Protein AF-A0A1B6C0Z9-F1 (afdb_monomer_lite)

Structure (mmCIF, N/CA/C/O backbone):
data_AF-A0A1B6C0Z9-F1
#
_entry.id   AF-A0A1B6C0Z9-F1
#
loop_
_atom_site.group_PDB
_atom_site.id
_atom_site.type_symbol
_atom_site.label_atom_id
_atom_site.label_alt_id
_atom_site.label_comp_id
_atom_site.label_asym_id
_atom_site.label_entity_id
_atom_site.label_seq_id
_atom_site.pdbx_PDB_ins_code
_atom_site.Cartn_x
_atom_site.Cartn_y
_atom_site.Cartn_z
_atom_site.occupancy
_atom_site.B_iso_or_equiv
_atom_site.auth_seq_id
_atom_site.auth_comp_id
_atom_site.auth_asym_id
_atom_site.auth_atom_id
_atom_site.pdbx_PDB_model_num
ATOM 1 N N . PRO A 1 1 ? 31.361 -14.564 -18.510 1.00 48.81 1 PRO A N 1
ATOM 2 C CA . PRO A 1 1 ? 31.100 -13.125 -18.267 1.00 48.81 1 PRO A CA 1
ATOM 3 C C . PRO A 1 1 ? 30.274 -12.515 -19.414 1.00 48.81 1 PRO A C 1
ATOM 5 O O . PRO A 1 1 ? 30.822 -12.107 -20.434 1.00 48.81 1 PRO A O 1
ATOM 8 N N . LYS A 1 2 ? 28.940 -12.529 -19.297 1.00 62.34 2 LYS A N 1
ATOM 9 C CA . LYS A 1 2 ? 28.068 -11.845 -20.261 1.00 62.34 2 LYS A CA 1
ATOM 10 C C . LYS A 1 2 ? 28.003 -10.374 -19.851 1.00 62.34 2 LYS A C 1
ATOM 12 O O . LYS A 1 2 ? 27.199 -10.024 -19.007 1.00 62.34 2 LYS A O 1
ATOM 17 N N . GLN A 1 3 ? 28.898 -9.545 -20.376 1.00 79.31 3 GLN A N 1
ATOM 18 C CA . GLN A 1 3 ? 28.880 -8.106 -20.105 1.00 79.31 3 GLN A CA 1
ATOM 19 C C . GLN A 1 3 ? 27.558 -7.495 -20.588 1.00 79.31 3 GLN A C 1
ATOM 21 O O . GLN A 1 3 ? 27.186 -7.657 -21.754 1.00 79.31 3 GLN A O 1
ATOM 26 N N . ASN A 1 4 ? 26.867 -6.765 -19.715 1.00 86.00 4 ASN A N 1
ATOM 27 C CA . ASN A 1 4 ? 25.684 -5.992 -20.074 1.00 86.00 4 ASN A CA 1
ATOM 28 C C . ASN A 1 4 ? 26.079 -4.676 -20.769 1.00 86.00 4 ASN A C 1
ATOM 30 O O . ASN A 1 4 ? 26.037 -3.597 -20.184 1.00 86.00 4 ASN A O 1
ATOM 34 N N . LYS A 1 5 ? 26.460 -4.768 -22.052 1.00 89.25 5 LYS A N 1
ATOM 35 C CA . LYS A 1 5 ? 26.873 -3.605 -22.865 1.00 89.25 5 LYS A CA 1
ATOM 36 C C . LYS A 1 5 ? 25.804 -2.513 -22.946 1.00 89.25 5 LYS A C 1
ATOM 38 O O . LYS A 1 5 ? 26.125 -1.356 -23.197 1.00 89.25 5 LYS A O 1
ATOM 43 N N . MET A 1 6 ? 24.532 -2.877 -22.790 1.00 88.62 6 MET A N 1
ATOM 44 C CA . MET A 1 6 ? 23.436 -1.918 -22.826 1.00 88.62 6 MET A CA 1
ATOM 45 C C . MET A 1 6 ? 23.397 -1.080 -21.541 1.00 88.62 6 MET A C 1
ATOM 47 O O . MET A 1 6 ? 23.311 0.142 -21.632 1.00 88.62 6 MET A O 1
ATOM 51 N N . ARG A 1 7 ? 23.542 -1.717 -20.369 1.00 91.75 7 ARG A N 1
ATOM 52 C CA . ARG A 1 7 ? 23.641 -1.023 -19.074 1.00 91.75 7 ARG A CA 1
ATOM 53 C C . ARG A 1 7 ? 24.884 -0.143 -19.021 1.00 91.75 7 ARG A C 1
ATOM 55 O O . ARG A 1 7 ? 24.782 1.022 -18.663 1.00 91.75 7 ARG A O 1
ATOM 62 N N . GLU A 1 8 ? 26.022 -0.648 -19.490 1.00 90.81 8 GLU A N 1
ATOM 63 C CA . GLU A 1 8 ? 27.265 0.125 -19.583 1.00 90.81 8 GLU A CA 1
ATOM 64 C C . GLU A 1 8 ? 27.103 1.397 -20.435 1.00 90.81 8 GLU A C 1
ATOM 66 O O . GLU A 1 8 ? 27.493 2.483 -20.008 1.00 90.81 8 GLU A O 1
ATOM 71 N N . ARG A 1 9 ? 26.467 1.297 -21.612 1.00 91.12 9 ARG A N 1
ATOM 72 C CA . ARG A 1 9 ? 26.164 2.467 -22.458 1.00 91.12 9 ARG A CA 1
ATOM 73 C C . ARG A 1 9 ? 25.224 3.454 -21.771 1.00 91.12 9 ARG A C 1
ATOM 75 O O . ARG A 1 9 ? 25.466 4.655 -21.852 1.00 91.12 9 ARG A O 1
ATOM 82 N N . LEU A 1 10 ? 24.177 2.963 -21.107 1.00 91.31 10 LEU A N 1
ATOM 83 C CA . LEU A 1 10 ? 23.242 3.813 -20.370 1.00 91.31 10 LEU A CA 1
ATOM 84 C C . LEU A 1 10 ? 23.972 4.598 -19.274 1.00 91.31 10 LEU A C 1
ATOM 86 O O . LEU A 1 10 ? 23.837 5.816 -19.215 1.00 91.31 10 LEU A O 1
ATOM 90 N N . CYS A 1 11 ? 24.789 3.917 -18.471 1.00 92.06 11 CYS A N 1
ATOM 91 C CA . CYS A 1 11 ? 25.574 4.519 -17.397 1.00 92.06 11 CYS A CA 1
ATOM 92 C C . CYS A 1 11 ? 26.562 5.578 -17.899 1.00 92.06 11 CYS A C 1
ATOM 94 O O . CYS A 1 11 ? 26.690 6.643 -17.299 1.00 92.06 11 CYS A O 1
ATOM 96 N N . ASN A 1 12 ? 27.223 5.330 -19.033 1.00 90.69 12 ASN A N 1
ATOM 97 C CA . ASN A 1 12 ? 28.141 6.307 -19.620 1.00 90.69 12 ASN A CA 1
ATOM 98 C C . ASN A 1 12 ? 27.412 7.565 -20.121 1.00 90.69 12 ASN A C 1
ATOM 100 O O . ASN A 1 12 ? 27.953 8.663 -20.019 1.00 90.69 12 ASN A O 1
ATOM 104 N N . ASN A 1 13 ? 26.185 7.414 -20.625 1.00 90.25 13 ASN A N 1
ATOM 105 C CA . ASN A 1 13 ? 25.424 8.502 -21.245 1.00 90.25 13 ASN A CA 1
ATOM 106 C C . ASN A 1 13 ? 24.470 9.226 -20.282 1.00 90.25 13 ASN A C 1
ATOM 108 O O . ASN A 1 13 ? 23.816 10.185 -20.686 1.00 90.25 13 ASN A O 1
ATOM 112 N N . THR A 1 14 ? 24.373 8.780 -19.027 1.00 90.81 14 THR A N 1
ATOM 113 C CA . THR A 1 14 ? 23.369 9.265 -18.071 1.00 90.81 14 THR A CA 1
ATOM 114 C C . THR A 1 14 ? 24.046 9.753 -16.786 1.00 90.81 14 THR A C 1
ATOM 116 O O . THR A 1 14 ? 24.185 8.980 -15.838 1.00 90.81 14 THR A O 1
ATOM 119 N N . PRO A 1 15 ? 24.467 11.034 -16.727 1.00 89.38 15 PRO A N 1
ATOM 120 C CA . PRO A 1 15 ? 25.237 11.584 -15.606 1.00 89.38 15 PRO A CA 1
ATOM 121 C C . PRO A 1 15 ? 24.571 11.405 -14.238 1.00 89.38 15 PRO A C 1
ATOM 123 O O . PRO A 1 15 ? 25.238 11.093 -13.260 1.00 89.38 15 PRO A O 1
ATOM 126 N N . GLU A 1 16 ? 23.244 11.534 -14.179 1.00 90.00 16 GLU A N 1
ATOM 127 C CA . GLU A 1 16 ? 22.448 11.370 -12.952 1.00 90.00 16 GLU A CA 1
ATOM 128 C C . GLU A 1 16 ? 22.483 9.954 -12.357 1.00 90.00 16 GLU A C 1
ATOM 130 O O . GLU A 1 16 ? 22.113 9.796 -11.202 1.00 90.00 16 GLU A O 1
ATOM 135 N N . LEU A 1 17 ? 22.929 8.940 -13.111 1.00 89.56 17 LEU A N 1
ATOM 136 C CA . LEU A 1 17 ? 23.088 7.568 -12.618 1.00 89.56 17 LEU A CA 1
ATOM 137 C C . LEU A 1 17 ? 24.538 7.207 -12.281 1.00 89.56 17 LEU A C 1
ATOM 139 O O . LEU A 1 17 ? 24.766 6.149 -11.711 1.00 89.56 17 LEU A O 1
ATOM 143 N N . GLN A 1 18 ? 25.528 8.037 -12.627 1.00 81.88 18 GLN A N 1
ATOM 144 C CA . GLN A 1 18 ? 26.946 7.657 -12.526 1.00 81.88 18 GLN A CA 1
ATOM 145 C C . GLN A 1 18 ? 27.407 7.346 -11.096 1.00 81.88 18 GLN A C 1
ATOM 147 O O . GLN A 1 18 ? 28.288 6.509 -10.921 1.00 81.88 18 GLN A O 1
ATOM 152 N N . CYS A 1 19 ? 26.812 8.003 -10.100 1.00 76.62 19 CYS A N 1
ATOM 153 C CA . CYS A 1 19 ? 27.125 7.816 -8.681 1.00 76.62 19 CYS A CA 1
ATOM 154 C C . CYS A 1 19 ? 26.171 6.844 -7.971 1.00 76.62 19 CYS A C 1
ATOM 156 O O . CYS A 1 19 ? 26.237 6.711 -6.753 1.00 76.62 19 CYS A O 1
ATOM 158 N N . GLU A 1 20 ? 25.262 6.209 -8.706 1.00 87.69 20 GLU A N 1
ATOM 159 C CA . GLU A 1 20 ? 24.363 5.205 -8.151 1.00 87.69 20 GLU A CA 1
ATOM 160 C C . GLU A 1 20 ? 25.033 3.830 -8.222 1.00 87.69 20 GLU A C 1
ATOM 162 O O . GLU A 1 20 ? 25.702 3.514 -9.212 1.00 87.69 20 GLU A O 1
ATOM 167 N N . GLU A 1 21 ? 24.781 2.972 -7.227 1.00 87.50 21 GLU A N 1
ATOM 168 C CA . GLU A 1 21 ? 25.261 1.576 -7.196 1.00 87.50 21 GLU A CA 1
ATOM 169 C C . GLU A 1 21 ? 24.949 0.849 -8.516 1.00 87.50 21 GLU A C 1
ATOM 171 O O . GLU A 1 21 ? 25.740 0.056 -9.022 1.00 87.50 21 GLU A O 1
ATOM 176 N N . PHE A 1 22 ? 23.838 1.224 -9.158 1.00 91.56 22 PHE A N 1
ATOM 177 C CA . PHE A 1 22 ? 23.429 0.727 -10.462 1.00 91.56 22 PHE A CA 1
ATOM 178 C C . PHE A 1 22 ? 24.484 0.885 -11.577 1.00 91.56 22 PHE A C 1
ATOM 180 O O . PHE A 1 22 ? 24.508 0.078 -12.511 1.00 91.56 22 PHE A O 1
ATOM 187 N N . CYS A 1 23 ? 25.336 1.904 -11.516 1.00 91.88 23 CYS A N 1
ATOM 188 C CA . CYS A 1 23 ? 26.369 2.181 -12.513 1.00 91.88 23 CYS A CA 1
ATOM 189 C C . CYS A 1 23 ? 27.796 2.086 -11.964 1.00 91.88 23 CYS A C 1
ATOM 191 O O . CYS A 1 23 ? 28.752 2.240 -12.733 1.00 91.88 23 CYS A O 1
ATOM 193 N N . GLU A 1 24 ? 27.959 1.802 -10.673 1.00 88.75 24 GLU A N 1
ATOM 194 C CA . GLU A 1 24 ? 29.259 1.777 -10.019 1.00 88.75 24 GLU A CA 1
ATOM 195 C C . GLU A 1 24 ? 30.038 0.481 -10.314 1.00 88.75 24 GLU A C 1
ATOM 197 O O . GLU A 1 24 ? 29.487 -0.615 -10.447 1.00 88.75 24 GLU A O 1
ATOM 202 N N . GLY A 1 25 ? 31.364 0.602 -10.436 1.00 86.44 25 GLY A N 1
ATOM 203 C CA . GLY A 1 25 ? 32.283 -0.537 -10.468 1.00 86.44 25 GLY A CA 1
ATOM 204 C C . GLY A 1 25 ? 31.939 -1.602 -11.517 1.00 86.44 25 GLY A C 1
ATOM 205 O O . GLY A 1 25 ? 31.961 -1.345 -12.728 1.00 86.44 25 GLY A O 1
ATOM 206 N N . THR A 1 26 ? 31.687 -2.827 -11.048 1.00 85.69 26 THR A N 1
ATOM 207 C CA . THR A 1 26 ? 31.306 -3.981 -11.878 1.00 85.69 26 THR A CA 1
ATOM 208 C C . THR A 1 26 ? 29.799 -4.089 -12.110 1.00 85.69 26 THR A C 1
ATOM 210 O O . THR A 1 26 ? 29.405 -4.751 -13.072 1.00 85.69 26 THR A O 1
ATOM 213 N N . ALA A 1 27 ? 28.963 -3.409 -11.314 1.00 86.50 27 ALA A N 1
ATOM 214 C CA . ALA A 1 27 ? 27.502 -3.489 -11.396 1.00 86.50 27 ALA A CA 1
ATOM 215 C C . ALA A 1 27 ? 26.983 -3.069 -12.779 1.00 86.50 27 ALA A C 1
ATOM 217 O O . ALA A 1 27 ? 26.111 -3.721 -13.354 1.00 86.50 27 ALA A O 1
ATOM 218 N N . ARG A 1 28 ? 27.614 -2.068 -13.409 1.00 87.25 28 ARG A N 1
ATOM 219 C CA . ARG A 1 28 ? 27.305 -1.628 -14.787 1.00 87.25 28 ARG A CA 1
ATOM 220 C C . ARG A 1 28 ? 27.413 -2.724 -15.858 1.00 87.25 28 ARG A C 1
ATOM 222 O O . ARG A 1 28 ? 26.892 -2.548 -16.956 1.00 87.25 28 ARG A O 1
ATOM 229 N N . GLN A 1 29 ? 28.086 -3.839 -15.567 1.00 86.62 29 GLN A N 1
ATOM 230 C CA . GLN A 1 29 ? 28.233 -4.979 -16.477 1.00 86.62 29 GLN A CA 1
ATOM 231 C C . GLN A 1 29 ? 27.360 -6.180 -16.087 1.00 86.62 29 GLN A C 1
ATOM 233 O O . GLN A 1 29 ? 27.319 -7.155 -16.843 1.00 86.62 29 GLN A O 1
ATOM 238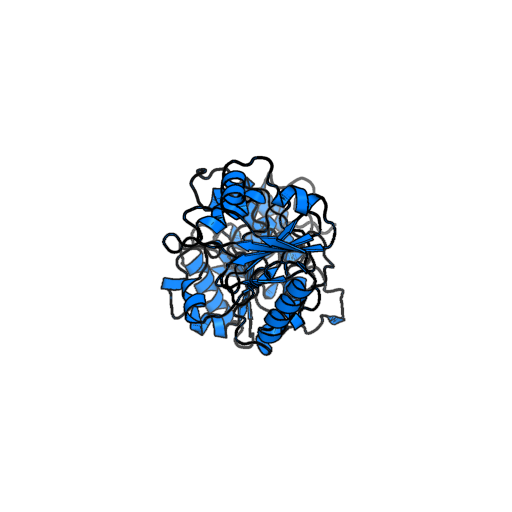 N N . GLU A 1 30 ? 26.650 -6.122 -14.959 1.00 88.06 30 GLU A N 1
ATOM 239 C CA . GLU A 1 30 ? 25.800 -7.210 -14.485 1.00 88.06 30 GLU A CA 1
ATOM 240 C C . GLU A 1 30 ? 24.532 -7.355 -15.327 1.00 88.06 30 GLU A C 1
ATOM 242 O O . GLU A 1 30 ? 23.893 -6.380 -15.747 1.00 88.06 30 GLU A O 1
ATOM 247 N N . VAL A 1 31 ? 24.172 -8.611 -15.592 1.00 88.00 31 VAL A N 1
ATOM 248 C CA . VAL A 1 31 ? 22.963 -8.957 -16.337 1.00 88.00 31 VAL A CA 1
ATOM 249 C C . VAL A 1 31 ? 21.794 -9.064 -15.375 1.00 88.00 31 VAL A C 1
ATOM 251 O O . VAL A 1 31 ? 21.896 -9.710 -14.336 1.00 88.00 31 VAL A O 1
ATOM 254 N N . ILE A 1 32 ? 20.673 -8.475 -15.770 1.00 91.44 32 ILE A N 1
ATOM 255 C CA . ILE A 1 32 ? 19.432 -8.483 -15.009 1.00 91.44 32 ILE A CA 1
ATOM 256 C C . ILE A 1 32 ? 18.580 -9.658 -15.495 1.00 91.44 32 ILE A C 1
ATOM 258 O O . ILE A 1 32 ? 18.331 -9.793 -16.695 1.00 91.44 32 ILE A O 1
ATOM 262 N N . TYR A 1 33 ? 18.130 -10.503 -14.568 1.00 91.06 33 TYR A N 1
ATOM 263 C CA . TYR A 1 33 ? 17.232 -11.620 -14.859 1.00 91.06 33 TYR A CA 1
ATOM 264 C C . TYR A 1 33 ? 16.006 -11.569 -13.941 1.00 91.06 33 TYR A C 1
ATOM 266 O O . TYR A 1 33 ? 16.162 -11.290 -12.751 1.00 91.06 33 TYR A O 1
ATOM 274 N N . PRO A 1 34 ? 14.800 -11.866 -14.461 1.00 95.31 34 PRO A N 1
ATOM 275 C CA . PRO A 1 34 ? 13.601 -11.941 -13.638 1.00 95.31 34 PRO A CA 1
ATOM 276 C C . PRO A 1 34 ? 13.704 -13.073 -12.614 1.00 95.31 34 PRO A C 1
ATOM 278 O O . PRO A 1 34 ? 14.153 -14.178 -12.936 1.00 95.31 34 PRO A O 1
ATOM 281 N N . ALA A 1 35 ? 13.239 -12.820 -11.392 1.00 93.00 35 ALA A N 1
ATOM 282 C CA . ALA A 1 35 ? 13.186 -13.848 -10.361 1.00 93.00 35 ALA A CA 1
ATOM 283 C C . ALA A 1 35 ? 12.140 -14.928 -10.691 1.00 93.00 35 ALA A C 1
ATOM 285 O O . ALA A 1 35 ? 10.971 -14.649 -10.973 1.00 93.00 35 ALA A O 1
ATOM 286 N N . LEU A 1 36 ? 12.555 -16.195 -10.621 1.00 93.31 36 LEU A N 1
ATOM 287 C CA . LEU A 1 36 ? 11.687 -17.337 -10.905 1.00 93.31 36 LEU A CA 1
ATOM 288 C C . LEU A 1 36 ? 10.721 -17.610 -9.747 1.00 93.31 36 LEU A C 1
ATOM 290 O O . LEU A 1 36 ? 11.095 -17.546 -8.576 1.00 93.31 36 LEU A O 1
ATOM 294 N N . LEU A 1 37 ? 9.486 -18.000 -10.076 1.00 93.81 37 LEU A N 1
ATOM 295 C CA . LEU A 1 37 ? 8.540 -18.502 -9.082 1.00 93.81 37 LEU A CA 1
ATOM 296 C C . LEU A 1 37 ? 8.945 -19.918 -8.655 1.00 93.81 37 LEU A C 1
ATOM 298 O O . LEU A 1 37 ? 8.695 -20.892 -9.364 1.00 93.81 37 LEU A O 1
ATOM 302 N N . THR A 1 38 ? 9.571 -20.041 -7.490 1.00 89.56 38 THR A N 1
ATOM 303 C CA . THR A 1 38 ? 10.025 -21.337 -6.959 1.00 89.56 38 THR A CA 1
ATOM 304 C C . THR A 1 38 ? 8.905 -22.114 -6.264 1.00 89.56 38 THR A C 1
ATOM 306 O O . THR A 1 38 ? 8.896 -23.347 -6.282 1.00 89.56 38 THR A O 1
ATOM 309 N N . ASN A 1 39 ? 7.919 -21.418 -5.689 1.00 90.81 39 ASN A N 1
ATOM 310 C CA . ASN A 1 39 ? 6.787 -22.047 -5.018 1.00 90.81 39 ASN A CA 1
ATOM 311 C C . ASN A 1 39 ? 5.728 -22.523 -6.029 1.00 90.81 39 ASN A C 1
ATOM 313 O O . ASN A 1 39 ? 4.903 -21.748 -6.514 1.00 90.81 39 ASN A O 1
ATOM 317 N N . ARG A 1 40 ? 5.710 -23.834 -6.291 1.00 90.62 40 ARG A N 1
ATOM 318 C CA . ARG A 1 40 ? 4.795 -24.465 -7.257 1.00 90.62 40 ARG A CA 1
ATOM 319 C C . ARG A 1 40 ? 3.312 -24.361 -6.888 1.00 90.62 40 ARG A C 1
ATOM 321 O O . ARG A 1 40 ? 2.481 -24.402 -7.786 1.00 90.62 40 ARG A O 1
ATOM 328 N N . SER A 1 41 ? 2.970 -24.197 -5.606 1.00 91.50 41 SER A N 1
ATOM 329 C CA . SER A 1 41 ? 1.567 -24.053 -5.173 1.00 91.50 41 SER A CA 1
ATOM 330 C C . SER A 1 41 ? 0.916 -22.750 -5.651 1.00 91.50 41 SER A C 1
ATOM 332 O O . SER A 1 41 ? -0.305 -22.633 -5.661 1.00 91.50 41 SER A O 1
ATOM 334 N N . LEU A 1 42 ? 1.734 -21.779 -6.063 1.00 92.38 42 LEU A N 1
ATOM 335 C CA . LEU A 1 42 ? 1.299 -20.471 -6.541 1.00 92.38 42 LEU A CA 1
ATOM 336 C C . LEU A 1 42 ? 1.164 -20.408 -8.069 1.00 92.38 42 LEU A C 1
ATOM 338 O O . LEU A 1 42 ? 0.727 -19.390 -8.609 1.00 92.38 42 LEU A O 1
ATOM 342 N N . ILE A 1 43 ? 1.517 -21.488 -8.775 1.00 92.06 43 ILE A N 1
ATOM 343 C CA . ILE A 1 43 ? 1.338 -21.589 -10.225 1.00 92.06 43 ILE A CA 1
ATOM 344 C C . ILE A 1 43 ? -0.155 -21.478 -10.549 1.00 92.06 43 ILE A C 1
ATOM 346 O O . ILE A 1 43 ? -0.992 -22.140 -9.943 1.00 92.06 43 ILE A O 1
ATOM 350 N N . GLY A 1 44 ? -0.484 -20.621 -11.515 1.00 92.44 44 GLY A N 1
ATOM 351 C CA . GLY A 1 44 ? -1.866 -20.345 -11.912 1.00 92.44 44 GLY A CA 1
ATOM 352 C C . GLY A 1 44 ? -2.572 -19.286 -11.061 1.00 92.44 44 GLY A C 1
ATOM 353 O O . GLY A 1 44 ? -3.683 -18.890 -11.409 1.00 92.44 44 GLY A O 1
ATOM 354 N N . ASN A 1 45 ? -1.945 -18.771 -9.994 1.00 95.88 45 ASN A N 1
ATOM 355 C CA . ASN A 1 45 ? -2.491 -17.621 -9.278 1.00 95.88 45 ASN A CA 1
ATOM 356 C C . ASN A 1 45 ? -2.566 -16.404 -10.228 1.00 95.88 45 ASN A C 1
ATOM 358 O O . ASN A 1 45 ? -1.573 -16.095 -10.898 1.00 95.88 45 ASN A O 1
ATOM 362 N N . PRO A 1 46 ? -3.715 -15.701 -10.300 1.00 94.94 46 PRO A N 1
ATOM 363 C CA . PRO A 1 46 ? -3.932 -14.643 -11.284 1.00 94.94 46 PRO A CA 1
ATOM 364 C C . PRO A 1 46 ? -2.915 -13.503 -11.186 1.00 94.94 46 PRO A C 1
ATOM 366 O O . PRO A 1 46 ? -2.582 -12.933 -12.225 1.00 94.94 46 PRO A O 1
ATOM 369 N N . VAL A 1 47 ? -2.383 -13.223 -9.987 1.00 97.12 47 VAL A N 1
ATOM 370 C CA . VAL A 1 47 ? -1.435 -12.125 -9.725 1.00 97.12 47 VAL A CA 1
ATOM 371 C C . VAL A 1 47 ? -0.193 -12.194 -10.608 1.00 97.12 47 VAL A C 1
ATOM 373 O O . VAL A 1 47 ? 0.200 -11.175 -11.165 1.00 97.12 47 VAL A O 1
ATOM 376 N N . TYR A 1 48 ? 0.371 -13.381 -10.837 1.00 96.31 48 TYR A N 1
ATOM 377 C CA . TYR A 1 48 ? 1.577 -13.541 -11.667 1.00 96.31 48 TYR A CA 1
ATOM 378 C C . TYR A 1 48 ? 1.325 -13.369 -13.169 1.00 96.31 48 TYR A C 1
ATOM 380 O O . TYR A 1 48 ? 2.247 -13.398 -13.978 1.00 96.31 48 TYR A O 1
ATOM 388 N N . SER A 1 49 ? 0.066 -13.186 -13.558 1.00 95.00 49 SER A N 1
ATOM 389 C CA . SER A 1 49 ? -0.337 -12.890 -14.930 1.00 95.00 49 SER A CA 1
ATOM 390 C C . SER A 1 49 ? -1.044 -11.534 -15.058 1.00 95.00 49 SER A C 1
ATOM 392 O O . SER A 1 49 ? -1.518 -11.194 -16.146 1.00 95.00 49 SER A O 1
ATOM 394 N N . THR A 1 50 ? -1.171 -10.801 -13.949 1.00 97.69 50 THR A N 1
ATOM 395 C CA . THR A 1 50 ? -1.801 -9.484 -13.872 1.00 97.69 50 THR A CA 1
ATOM 396 C C . THR A 1 50 ? -0.851 -8.439 -14.458 1.00 97.69 50 THR A C 1
ATOM 398 O O . THR A 1 50 ? 0.327 -8.434 -14.100 1.00 97.69 50 THR A O 1
ATOM 401 N N . PRO A 1 51 ? -1.318 -7.554 -15.356 1.00 98.50 51 PRO A N 1
ATOM 402 C CA . PRO A 1 51 ? -0.488 -6.469 -15.851 1.00 98.50 51 PRO A CA 1
ATOM 403 C C . PRO A 1 51 ? -0.134 -5.489 -14.728 1.00 98.50 51 PRO A C 1
ATOM 405 O O . PRO A 1 51 ? -0.941 -5.225 -13.832 1.00 98.50 51 PRO A O 1
ATOM 408 N N . ILE A 1 52 ? 1.076 -4.943 -14.802 1.00 98.81 52 ILE A N 1
ATOM 409 C CA . ILE A 1 52 ? 1.629 -4.012 -13.819 1.00 98.81 52 ILE A CA 1
ATOM 410 C C . ILE A 1 52 ? 1.940 -2.701 -14.532 1.00 98.81 52 ILE A C 1
ATOM 412 O O . ILE A 1 52 ? 2.601 -2.719 -15.567 1.00 98.81 52 ILE A O 1
ATOM 416 N N . ILE A 1 53 ? 1.496 -1.576 -13.979 1.00 98.56 53 ILE A N 1
ATOM 417 C CA . ILE A 1 53 ? 1.947 -0.244 -14.387 1.00 98.56 53 ILE A CA 1
ATOM 418 C C . ILE A 1 53 ? 2.815 0.373 -13.292 1.00 98.56 53 ILE A C 1
ATOM 420 O O . ILE A 1 53 ? 2.531 0.224 -12.104 1.00 98.56 53 ILE A O 1
ATOM 424 N N . VAL A 1 54 ? 3.864 1.077 -13.703 1.00 98.25 54 VAL A N 1
ATOM 425 C CA . VAL A 1 54 ? 4.786 1.807 -12.828 1.00 98.25 54 VAL A CA 1
ATOM 426 C C . VAL A 1 54 ? 4.877 3.239 -13.328 1.00 98.25 54 VAL A C 1
ATOM 428 O O . VAL A 1 54 ? 5.120 3.452 -14.515 1.00 98.25 54 VAL A O 1
ATOM 431 N N . VAL A 1 55 ? 4.707 4.231 -12.458 1.00 96.44 55 VAL A N 1
ATOM 432 C CA . VAL A 1 55 ? 4.935 5.630 -12.843 1.00 96.44 55 VAL A CA 1
ATOM 433 C C . VAL A 1 55 ? 6.428 5.943 -12.769 1.00 96.44 55 VAL A C 1
ATOM 435 O O . VAL A 1 55 ? 7.053 5.735 -11.735 1.00 96.44 55 VAL A O 1
ATOM 438 N N . ALA A 1 56 ? 7.014 6.449 -13.857 1.00 94.81 56 ALA A N 1
ATOM 439 C CA . ALA A 1 56 ? 8.445 6.756 -13.907 1.00 94.81 56 ALA A CA 1
ATOM 440 C C . ALA A 1 56 ? 8.870 7.824 -12.880 1.00 94.81 56 ALA A C 1
ATOM 442 O O . ALA A 1 56 ? 9.952 7.742 -12.299 1.00 94.81 56 ALA A O 1
ATOM 443 N N . GLY A 1 57 ? 8.014 8.824 -12.662 1.00 90.50 57 GLY A N 1
ATOM 444 C CA . GLY A 1 57 ? 8.331 9.997 -11.854 1.00 90.50 57 GLY A CA 1
ATOM 445 C C . GLY A 1 57 ? 9.445 10.857 -12.441 1.00 90.50 57 GLY A C 1
ATOM 446 O O . GLY A 1 57 ? 9.853 10.664 -13.581 1.00 90.50 57 GLY A O 1
ATOM 447 N N . LYS A 1 58 ? 9.944 11.836 -11.678 1.00 89.25 58 LYS A N 1
ATOM 448 C CA . LYS A 1 58 ? 10.987 12.773 -12.160 1.00 89.25 58 LYS A CA 1
ATOM 449 C C . LYS A 1 58 ? 12.425 12.314 -11.902 1.00 89.25 58 LYS A C 1
ATOM 451 O O . LYS A 1 58 ? 13.340 12.790 -12.564 1.00 89.25 58 LYS A O 1
ATOM 456 N N . SER A 1 59 ? 12.633 11.439 -10.920 1.00 92.00 59 SER A N 1
ATOM 457 C CA . SER A 1 59 ? 13.961 11.001 -10.481 1.00 92.00 59 SER A CA 1
ATOM 458 C C . SER A 1 59 ? 14.314 9.659 -11.114 1.00 92.00 59 SER A C 1
ATOM 460 O O . SER A 1 59 ? 13.774 8.625 -10.719 1.00 92.00 59 SER A O 1
ATOM 462 N N . LEU A 1 60 ? 15.250 9.667 -12.065 1.00 93.44 60 LEU A N 1
ATOM 463 C CA . LEU A 1 60 ? 15.737 8.437 -12.687 1.00 93.44 60 LEU A CA 1
ATOM 464 C C . LEU A 1 60 ? 16.423 7.486 -11.686 1.00 93.44 60 LEU A C 1
ATOM 466 O O . LEU A 1 60 ? 16.112 6.298 -11.744 1.00 93.44 60 LEU A O 1
ATOM 470 N N . PRO A 1 61 ? 17.250 7.951 -10.721 1.00 94.12 61 PRO A N 1
ATOM 471 C CA . PRO A 1 61 ? 17.764 7.084 -9.656 1.00 94.12 61 PRO A CA 1
ATOM 472 C C . PRO A 1 61 ? 16.663 6.369 -8.862 1.00 94.12 61 PRO A C 1
ATOM 474 O O . PRO A 1 61 ? 16.741 5.171 -8.602 1.00 94.12 61 PRO A O 1
ATOM 477 N N . SER A 1 62 ? 15.582 7.079 -8.525 1.00 94.19 62 SER A N 1
ATOM 478 C CA . SER A 1 62 ? 14.454 6.479 -7.797 1.00 94.19 62 SER A CA 1
ATOM 479 C C . SER A 1 62 ? 13.714 5.441 -8.646 1.00 94.19 62 SER A C 1
ATOM 481 O O . SER A 1 62 ? 13.282 4.405 -8.134 1.00 94.19 62 SER A O 1
ATOM 483 N N . LEU A 1 63 ? 13.581 5.700 -9.953 1.00 96.19 63 LEU A N 1
ATOM 484 C CA . LEU A 1 63 ? 13.008 4.742 -10.893 1.00 96.19 63 LEU A CA 1
ATOM 485 C C . LEU A 1 63 ? 13.870 3.483 -10.992 1.00 96.19 63 LEU A C 1
ATOM 487 O O . LEU A 1 63 ? 13.323 2.389 -10.925 1.00 96.19 63 LEU A O 1
ATOM 491 N N . VAL A 1 64 ? 15.195 3.614 -11.091 1.00 96.12 64 VAL A N 1
ATOM 492 C CA . VAL A 1 64 ? 16.120 2.470 -11.124 1.00 96.12 64 VAL A CA 1
ATOM 493 C C . VAL A 1 64 ? 15.875 1.528 -9.944 1.00 96.12 64 VAL A C 1
ATOM 495 O O . VAL A 1 64 ? 15.619 0.348 -10.164 1.00 96.12 64 VAL A O 1
ATOM 498 N N . LEU A 1 65 ? 15.820 2.053 -8.718 1.00 96.06 65 LEU A N 1
ATOM 499 C CA . LEU A 1 65 ? 15.563 1.242 -7.519 1.00 96.06 65 LEU A CA 1
ATOM 500 C C . LEU A 1 65 ? 14.178 0.579 -7.531 1.00 96.06 65 LEU A C 1
ATOM 502 O O . LEU A 1 65 ? 14.003 -0.549 -7.057 1.00 96.06 65 LEU A O 1
ATOM 506 N N . THR A 1 66 ? 13.186 1.262 -8.103 1.00 98.00 66 THR A N 1
ATOM 507 C CA . THR A 1 66 ? 11.844 0.699 -8.305 1.00 98.00 66 THR A CA 1
ATOM 508 C C . THR A 1 66 ? 11.904 -0.491 -9.266 1.00 98.00 66 THR A C 1
ATOM 510 O O . THR A 1 66 ? 11.353 -1.551 -8.978 1.00 98.00 66 THR A O 1
ATOM 513 N N . LEU A 1 67 ? 12.609 -0.357 -10.394 1.00 98.06 67 LEU A N 1
ATOM 514 C CA . LEU A 1 67 ? 12.723 -1.418 -11.398 1.00 98.06 67 LEU A CA 1
ATOM 515 C C . LEU A 1 67 ? 13.569 -2.599 -10.908 1.00 98.06 67 LEU A C 1
ATOM 517 O O . LEU A 1 67 ? 13.197 -3.744 -11.164 1.00 98.06 67 LEU A O 1
ATOM 521 N N . GLU A 1 68 ? 14.649 -2.343 -10.165 1.00 97.06 68 GLU A N 1
ATOM 522 C CA . GLU A 1 68 ? 15.471 -3.385 -9.540 1.00 97.06 68 GLU A CA 1
ATOM 523 C C . GLU A 1 68 ? 14.675 -4.179 -8.501 1.00 97.06 68 GLU A C 1
ATOM 525 O O . GLU A 1 68 ? 14.616 -5.405 -8.568 1.00 97.06 68 GLU A O 1
ATOM 530 N N . SER A 1 69 ? 13.970 -3.510 -7.588 1.00 98.00 69 SER A N 1
ATOM 531 C CA . SER A 1 69 ? 13.131 -4.220 -6.611 1.00 98.00 69 SER A CA 1
ATOM 532 C C . SER A 1 69 ? 11.931 -4.943 -7.247 1.00 98.00 69 SER A C 1
ATOM 534 O O . SER A 1 69 ? 11.458 -5.943 -6.699 1.00 98.00 69 SER A O 1
ATOM 536 N N . LEU A 1 70 ? 11.462 -4.501 -8.423 1.00 98.38 70 L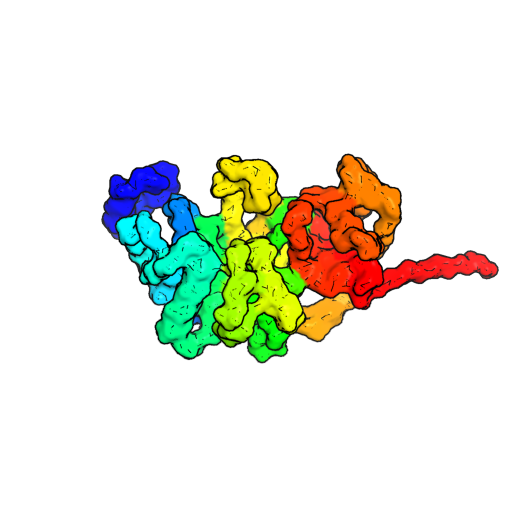EU A N 1
ATOM 537 C CA . LEU A 1 70 ? 10.365 -5.134 -9.162 1.00 98.38 70 LEU A CA 1
ATOM 538 C C . LEU A 1 70 ? 10.800 -6.369 -9.966 1.00 98.38 70 LEU A C 1
ATOM 540 O O . LEU A 1 70 ? 10.102 -7.383 -9.948 1.00 98.38 70 LEU A O 1
ATOM 544 N N . ILE A 1 71 ? 11.932 -6.321 -10.675 1.00 97.75 71 ILE A N 1
ATOM 545 C CA . ILE A 1 71 ? 12.397 -7.458 -11.493 1.00 97.75 71 ILE A CA 1
ATOM 546 C C . ILE A 1 71 ? 12.779 -8.671 -10.635 1.00 97.75 71 ILE A C 1
ATOM 548 O O . ILE A 1 71 ? 12.703 -9.814 -11.091 1.00 97.75 71 ILE A O 1
ATOM 552 N N . TYR A 1 72 ? 13.129 -8.437 -9.370 1.00 96.44 72 TYR A N 1
ATOM 553 C CA . TYR A 1 72 ? 13.429 -9.495 -8.412 1.00 96.44 72 TYR A CA 1
ATOM 554 C C . TYR A 1 72 ? 12.204 -10.038 -7.667 1.00 96.44 72 TYR A C 1
ATOM 556 O O . TYR A 1 72 ? 12.355 -10.921 -6.824 1.00 96.44 72 TYR A O 1
ATOM 564 N N . GLN A 1 73 ? 10.987 -9.596 -8.002 1.00 97.62 73 GLN A N 1
ATOM 565 C CA . GLN A 1 73 ? 9.769 -10.206 -7.469 1.00 97.62 73 GLN A CA 1
ATOM 566 C C . GLN A 1 73 ? 9.592 -11.628 -8.030 1.00 97.62 73 GLN A C 1
ATOM 568 O O . GLN A 1 73 ? 9.478 -11.787 -9.250 1.00 97.62 73 GLN A O 1
ATOM 573 N N . PRO A 1 74 ? 9.531 -12.682 -7.191 1.00 96.31 74 PRO A N 1
ATOM 574 C CA . PRO A 1 74 ? 9.386 -14.051 -7.678 1.00 96.31 74 PRO A CA 1
ATOM 575 C C . PRO A 1 74 ? 8.124 -14.228 -8.523 1.00 96.31 74 PRO A C 1
ATOM 577 O O . PRO A 1 74 ? 7.021 -13.941 -8.064 1.00 96.31 74 PRO A O 1
ATOM 580 N N . GLY A 1 75 ? 8.276 -14.730 -9.749 1.00 95.19 75 GLY A N 1
ATOM 581 C CA . GLY A 1 75 ? 7.158 -14.934 -10.674 1.00 95.19 75 GLY A CA 1
ATOM 582 C C . GLY A 1 75 ? 6.746 -13.696 -11.466 1.00 95.19 75 GLY A C 1
ATOM 583 O O . GLY A 1 75 ? 5.692 -13.720 -12.102 1.00 95.19 75 GLY A O 1
ATOM 584 N N . ILE A 1 76 ? 7.554 -12.631 -11.450 1.00 97.31 76 ILE A N 1
ATOM 585 C CA . ILE A 1 76 ? 7.358 -11.482 -12.332 1.00 97.31 76 ILE A CA 1
ATOM 586 C C . ILE A 1 76 ? 7.338 -11.927 -13.803 1.00 97.31 76 ILE A C 1
ATOM 588 O O . ILE A 1 76 ? 8.127 -12.770 -14.234 1.00 97.31 76 ILE A O 1
ATOM 592 N N . HIS A 1 77 ? 6.446 -11.328 -14.591 1.00 95.88 77 HIS A N 1
ATOM 593 C CA . HIS A 1 77 ? 6.388 -11.513 -16.038 1.00 95.88 77 HIS A CA 1
ATOM 594 C C . HIS A 1 77 ? 6.753 -10.190 -16.732 1.00 95.88 77 HIS A C 1
ATOM 596 O O . HIS A 1 77 ? 5.871 -9.348 -16.923 1.00 95.88 77 HIS A O 1
ATOM 602 N N . PRO A 1 78 ? 8.032 -9.975 -17.110 1.00 97.12 78 PRO A N 1
ATOM 603 C CA . PRO A 1 78 ? 8.507 -8.684 -17.613 1.00 97.12 78 PRO A CA 1
ATOM 604 C C . PRO A 1 78 ? 7.701 -8.085 -18.781 1.00 97.12 78 PRO A C 1
ATOM 606 O O . PRO A 1 78 ? 7.385 -6.896 -18.721 1.00 97.12 78 PRO A O 1
ATOM 609 N N . PRO A 1 79 ? 7.241 -8.863 -19.785 1.00 96.06 79 PRO A N 1
ATOM 610 C CA . PRO A 1 79 ? 6.426 -8.316 -20.877 1.00 96.06 79 PRO A CA 1
ATOM 611 C C . PRO A 1 79 ? 5.057 -7.750 -20.450 1.00 96.06 79 PRO A C 1
ATOM 613 O O . PRO A 1 79 ? 4.406 -7.065 -21.239 1.00 96.06 79 PRO A O 1
ATOM 616 N N . SER A 1 80 ? 4.601 -8.047 -19.228 1.00 96.50 80 SER A N 1
ATOM 617 C CA . SER A 1 80 ? 3.363 -7.519 -18.636 1.00 96.50 80 SER A CA 1
ATOM 618 C C . SER A 1 80 ? 3.583 -6.294 -17.740 1.00 96.50 80 SER A C 1
ATOM 620 O O . SER A 1 80 ? 2.622 -5.828 -17.128 1.00 96.50 80 SER A O 1
ATOM 622 N N . VAL A 1 81 ? 4.811 -5.777 -17.652 1.00 98.56 81 VAL A N 1
ATOM 623 C CA . VAL A 1 81 ? 5.159 -4.598 -16.849 1.00 98.56 81 VAL A CA 1
ATOM 624 C C . VAL A 1 81 ? 5.323 -3.387 -17.763 1.00 98.56 81 VAL A C 1
ATOM 626 O O . VAL A 1 81 ? 6.100 -3.429 -18.714 1.00 98.56 81 VAL A O 1
ATOM 629 N N . PHE A 1 82 ? 4.604 -2.307 -17.464 1.00 98.62 82 PHE A N 1
ATOM 630 C CA . PHE A 1 82 ? 4.541 -1.084 -18.259 1.00 98.62 82 PHE A CA 1
ATOM 631 C C . PHE A 1 82 ? 5.005 0.114 -17.439 1.00 98.62 82 PHE A C 1
ATOM 633 O O . PHE A 1 82 ? 4.409 0.443 -16.418 1.00 98.62 82 PHE A O 1
ATOM 640 N N . ILE A 1 83 ? 6.048 0.794 -17.896 1.00 98.38 83 ILE A N 1
ATOM 641 C CA . ILE A 1 83 ? 6.550 2.009 -17.267 1.00 98.38 83 ILE A CA 1
ATOM 642 C C . ILE A 1 83 ? 5.929 3.188 -17.998 1.00 98.38 83 ILE A C 1
ATOM 644 O O . ILE A 1 83 ? 6.185 3.406 -19.185 1.00 98.38 83 ILE A O 1
ATOM 648 N N . LEU A 1 84 ? 5.103 3.927 -17.269 1.00 97.62 84 LEU A N 1
ATOM 649 C CA . LEU A 1 84 ? 4.430 5.118 -17.745 1.00 97.62 84 LEU A CA 1
ATOM 650 C C . LEU A 1 84 ? 5.408 6.291 -17.702 1.00 97.62 84 LEU A C 1
ATOM 652 O O . LEU A 1 84 ? 5.893 6.646 -16.624 1.00 97.62 84 LEU A O 1
ATOM 656 N N . TYR A 1 85 ? 5.635 6.953 -18.831 1.00 95.94 85 TYR A N 1
ATOM 657 C CA . TYR A 1 85 ? 6.518 8.122 -18.926 1.00 95.94 85 TYR A CA 1
ATOM 658 C C . TYR A 1 85 ? 5.877 9.246 -19.743 1.00 95.94 85 TYR A C 1
ATOM 660 O O . TYR A 1 85 ? 5.002 9.002 -20.575 1.00 95.94 85 TYR A O 1
ATOM 668 N N . SER A 1 86 ? 6.271 10.484 -19.454 1.00 93.69 86 SER A N 1
ATOM 669 C CA . SER A 1 86 ? 5.704 11.694 -20.062 1.00 93.69 86 SER A CA 1
ATOM 670 C C . SER A 1 86 ? 6.750 12.455 -20.879 1.00 93.69 86 SER A C 1
ATOM 672 O O . SER A 1 86 ? 7.906 12.041 -20.984 1.00 93.69 86 SER A O 1
ATOM 674 N N . HIS A 1 87 ? 6.345 13.599 -21.431 1.00 90.69 87 HIS A N 1
ATOM 675 C CA . HIS A 1 87 ? 7.241 14.496 -22.156 1.00 90.69 87 HIS A CA 1
ATOM 676 C C . HIS A 1 87 ? 8.485 14.891 -21.348 1.00 90.69 87 HIS A C 1
ATOM 678 O O . HIS A 1 87 ? 8.394 15.192 -20.155 1.00 90.69 87 HIS A O 1
ATOM 684 N N . GLY A 1 88 ? 9.638 14.905 -22.018 1.00 90.50 88 GLY A N 1
ATOM 685 C CA . GLY A 1 88 ? 10.955 15.184 -21.441 1.00 90.50 88 GLY A CA 1
ATOM 686 C C . GLY A 1 88 ? 11.699 13.944 -20.932 1.00 90.50 88 GLY A C 1
ATOM 687 O O . GLY A 1 88 ? 12.787 14.076 -20.372 1.00 90.50 88 GLY A O 1
ATOM 688 N N . GLN A 1 89 ? 11.133 12.746 -21.102 1.00 92.75 89 GLN A N 1
ATOM 689 C CA . GLN A 1 89 ? 11.697 11.478 -20.620 1.00 92.75 89 GLN A CA 1
ATOM 690 C C . GLN A 1 89 ? 11.976 10.464 -21.740 1.00 92.75 89 GLN A C 1
ATOM 692 O O . GLN A 1 89 ? 12.510 9.387 -21.468 1.00 92.75 89 GLN A O 1
ATOM 697 N N . GLU A 1 90 ? 11.634 10.800 -22.986 1.00 93.50 90 GLU A N 1
ATOM 698 C CA . GLU A 1 90 ? 11.670 9.937 -24.172 1.00 93.50 90 GLU A CA 1
ATOM 699 C C . GLU A 1 90 ? 13.061 9.346 -24.442 1.00 93.50 90 GLU A C 1
ATOM 701 O O . GLU A 1 90 ? 13.172 8.208 -24.893 1.00 93.50 90 GLU A O 1
ATOM 706 N N . GLU A 1 91 ? 14.120 10.095 -24.136 1.00 92.19 91 GLU A N 1
ATOM 707 C CA . GLU A 1 91 ? 15.502 9.662 -24.368 1.00 92.19 91 GLU A CA 1
ATOM 708 C C . GLU A 1 91 ? 16.067 8.803 -23.230 1.00 92.19 91 GLU A C 1
ATOM 710 O O . GLU A 1 91 ? 16.980 8.013 -23.454 1.00 92.19 91 GLU A O 1
ATOM 715 N N . LYS A 1 92 ? 15.538 8.941 -22.006 1.00 92.19 92 LYS A N 1
ATOM 716 C CA . LYS A 1 92 ? 16.125 8.339 -20.795 1.00 92.19 92 LYS A CA 1
ATOM 717 C C . LYS A 1 92 ? 15.361 7.114 -20.301 1.00 92.19 92 LYS A C 1
ATOM 719 O O . LYS A 1 92 ? 15.967 6.096 -19.973 1.00 92.19 92 LYS A O 1
ATOM 724 N N . VAL A 1 93 ? 14.030 7.195 -20.244 1.00 95.62 93 VAL A N 1
ATOM 725 C CA . VAL A 1 93 ? 13.202 6.146 -19.631 1.00 95.62 93 VAL A CA 1
ATOM 726 C C . VAL A 1 93 ? 13.117 4.890 -20.506 1.00 95.62 93 VAL A C 1
ATOM 728 O O . VAL A 1 93 ? 13.397 3.814 -19.982 1.00 95.62 93 VAL A O 1
ATOM 731 N N . PRO A 1 94 ? 12.807 4.951 -21.818 1.00 96.50 94 PRO A N 1
ATOM 732 C CA . PRO A 1 94 ? 12.708 3.740 -22.635 1.00 96.50 94 PRO A CA 1
ATOM 733 C C . PRO A 1 94 ? 13.992 2.887 -22.680 1.00 96.50 94 PRO A C 1
ATOM 735 O O . PRO A 1 94 ? 13.877 1.671 -22.501 1.00 96.50 94 PRO A O 1
ATOM 738 N N . PRO A 1 95 ? 15.210 3.456 -22.830 1.00 94.81 95 PRO A N 1
ATOM 739 C CA . PRO A 1 95 ? 16.438 2.661 -22.766 1.00 94.81 95 PRO A CA 1
ATOM 740 C C . PRO A 1 95 ? 16.654 1.983 -21.410 1.00 94.81 95 PRO A C 1
ATOM 742 O O . PRO A 1 95 ? 17.058 0.822 -21.373 1.00 94.81 95 PRO A O 1
ATOM 745 N N . LEU A 1 96 ? 16.349 2.672 -20.301 1.00 95.81 96 LEU A N 1
ATOM 746 C CA . LEU A 1 96 ? 16.405 2.082 -18.962 1.00 95.81 96 LEU A CA 1
ATOM 747 C C . LEU A 1 96 ? 15.419 0.915 -18.833 1.00 95.81 96 LEU A C 1
ATOM 749 O O . LEU A 1 96 ? 15.797 -0.173 -18.415 1.00 95.81 96 LEU A O 1
ATOM 753 N N . VAL A 1 97 ? 14.168 1.124 -19.235 1.00 97.25 97 VAL A N 1
ATOM 754 C CA . VAL A 1 97 ? 13.078 0.138 -19.168 1.00 97.25 97 VAL A CA 1
ATOM 755 C C . VAL A 1 97 ? 13.409 -1.143 -19.933 1.00 97.25 97 VAL A C 1
ATOM 757 O O . VAL A 1 97 ? 13.155 -2.250 -19.452 1.00 97.25 97 VAL A O 1
ATOM 760 N N . GLN A 1 98 ? 14.030 -1.003 -21.103 1.00 95.50 98 GLN A N 1
ATOM 761 C CA . GLN A 1 98 ? 14.417 -2.131 -21.939 1.00 95.50 98 GLN A CA 1
ATOM 762 C C . GLN A 1 98 ? 15.485 -3.026 -21.278 1.00 95.50 98 GLN A C 1
ATOM 764 O O . GLN A 1 98 ? 15.470 -4.234 -21.519 1.00 95.50 98 GLN A O 1
ATOM 769 N N . LEU A 1 99 ? 16.345 -2.502 -20.389 1.00 95.19 99 LEU A N 1
ATOM 770 C CA . LEU A 1 99 ? 17.315 -3.321 -19.635 1.00 95.19 99 LEU A CA 1
ATOM 771 C C . LEU A 1 99 ? 16.647 -4.398 -18.776 1.00 95.19 99 LEU A C 1
ATOM 773 O O . LEU A 1 99 ? 17.218 -5.468 -18.572 1.00 95.19 99 LEU A O 1
ATOM 777 N N . PHE A 1 100 ? 15.433 -4.124 -18.303 1.00 96.44 100 PHE A N 1
ATOM 778 C CA . PHE A 1 100 ? 14.648 -5.025 -17.463 1.00 96.44 100 PHE A CA 1
ATOM 779 C C . PHE A 1 100 ? 13.689 -5.909 -18.273 1.00 96.44 100 PHE A C 1
ATOM 781 O O . PHE A 1 100 ? 12.927 -6.683 -17.699 1.00 96.44 100 PHE A O 1
ATOM 788 N N . SER A 1 101 ? 13.707 -5.814 -19.610 1.00 96.62 101 SER A N 1
ATOM 789 C CA . SER A 1 101 ? 12.724 -6.459 -20.498 1.00 96.62 101 SER A CA 1
ATOM 790 C C . SER A 1 101 ? 11.268 -6.052 -20.212 1.00 96.62 101 SER A C 1
ATOM 792 O O . SER A 1 101 ? 10.332 -6.791 -20.526 1.00 96.62 101 SER A O 1
ATOM 794 N N . PHE A 1 102 ? 11.077 -4.873 -19.619 1.00 98.12 102 PHE A N 1
ATOM 795 C CA . PHE A 1 102 ? 9.772 -4.256 -19.407 1.00 98.12 102 PHE A CA 1
ATOM 796 C C . PHE A 1 102 ? 9.337 -3.459 -20.647 1.00 98.12 102 PHE A C 1
ATOM 798 O O . PHE A 1 102 ? 10.078 -3.331 -21.623 1.00 98.12 102 PHE A O 1
ATOM 805 N N . GLN A 1 103 ? 8.106 -2.952 -20.638 1.00 98.25 103 GLN A N 1
ATOM 806 C CA . GLN A 1 103 ? 7.520 -2.163 -21.720 1.00 98.25 103 GLN A CA 1
ATOM 807 C C . GLN A 1 103 ? 7.454 -0.691 -21.320 1.00 98.25 103 GLN A C 1
ATOM 809 O O . GLN A 1 103 ? 7.089 -0.371 -20.194 1.00 98.25 103 GLN A O 1
ATOM 814 N N . SER A 1 104 ? 7.768 0.219 -22.233 1.00 97.62 104 SER A N 1
ATOM 815 C CA . SER A 1 104 ? 7.535 1.648 -22.031 1.00 97.62 104 SER A CA 1
ATOM 816 C C . SER A 1 104 ? 6.162 2.026 -22.595 1.00 97.62 104 SER A C 1
ATOM 818 O O . SER A 1 104 ? 5.741 1.519 -23.635 1.00 97.62 104 SER A O 1
ATOM 820 N N . LEU A 1 105 ? 5.440 2.900 -21.898 1.00 97.06 105 LEU A N 1
ATOM 821 C CA . LEU A 1 105 ? 4.141 3.403 -22.330 1.00 97.06 105 LEU A CA 1
ATOM 822 C C . LEU A 1 105 ? 4.108 4.920 -22.151 1.00 97.06 105 LEU A C 1
ATOM 824 O O . LEU A 1 105 ? 4.163 5.428 -21.034 1.00 97.06 105 LEU A O 1
ATOM 828 N N . PHE A 1 106 ? 4.049 5.635 -23.269 1.00 96.12 106 PHE A N 1
ATOM 829 C CA . PHE A 1 106 ? 3.951 7.087 -23.258 1.00 96.12 106 PHE A CA 1
ATOM 830 C C . PHE A 1 106 ? 2.525 7.523 -22.918 1.00 96.12 106 PHE A C 1
ATOM 832 O O . PHE A 1 106 ? 1.563 7.011 -23.496 1.00 96.12 106 PHE A O 1
ATOM 839 N N . THR A 1 107 ? 2.389 8.513 -22.041 1.00 91.25 107 THR A N 1
ATOM 840 C CA . THR A 1 107 ? 1.103 9.134 -21.710 1.00 91.25 107 THR A CA 1
ATOM 841 C C . THR A 1 107 ? 1.246 10.653 -21.697 1.00 91.25 107 THR A C 1
ATOM 843 O O . THR A 1 107 ? 2.119 11.221 -21.040 1.00 91.25 107 THR A O 1
ATOM 846 N N . ASN A 1 108 ? 0.368 11.330 -22.444 1.00 85.88 108 ASN A N 1
ATOM 847 C CA . ASN A 1 108 ? 0.346 12.789 -22.549 1.00 85.88 108 ASN A CA 1
ATOM 848 C C . ASN A 1 108 ? -0.389 13.395 -21.343 1.00 85.88 108 ASN A C 1
ATOM 850 O O . ASN A 1 108 ? -1.540 13.821 -21.437 1.00 85.88 108 ASN A O 1
ATOM 854 N N . SER A 1 109 ? 0.229 13.320 -20.167 1.00 80.06 109 SER A N 1
ATOM 855 C CA . SER A 1 109 ? -0.360 13.761 -18.902 1.00 80.06 109 SER A CA 1
ATOM 856 C C . SER A 1 109 ? 0.690 14.428 -18.023 1.00 80.06 109 SER A C 1
ATOM 858 O O . SER A 1 109 ? 1.828 13.977 -17.945 1.00 80.06 109 SER A O 1
ATOM 860 N N . THR A 1 110 ? 0.308 15.525 -17.369 1.00 71.12 110 THR A N 1
ATOM 861 C CA . THR A 1 110 ? 1.188 16.294 -16.473 1.00 71.12 110 THR A CA 1
ATOM 862 C C . THR A 1 110 ? 0.957 15.966 -14.997 1.00 71.12 110 THR A C 1
ATOM 864 O O . THR A 1 110 ? 1.863 16.125 -14.180 1.00 71.12 110 THR A O 1
ATOM 867 N N . SER A 1 111 ? -0.242 15.492 -14.647 1.00 82.00 111 SER A N 1
ATOM 868 C CA . SER A 1 111 ? -0.593 15.014 -13.309 1.00 82.00 111 SER A CA 1
ATOM 869 C C . SER A 1 111 ? -0.316 13.518 -13.178 1.00 82.00 111 SER A C 1
ATOM 871 O O . SER A 1 111 ? -0.691 12.739 -14.053 1.00 82.00 111 SER A O 1
ATOM 873 N N . ASN A 1 112 ? 0.264 13.103 -12.046 1.00 81.00 112 ASN A N 1
ATOM 874 C CA . ASN A 1 112 ? 0.537 11.695 -11.736 1.00 81.00 112 ASN A CA 1
ATOM 875 C C . ASN A 1 112 ? -0.724 10.817 -11.832 1.00 81.00 112 ASN A C 1
ATOM 877 O O . ASN A 1 112 ? -0.672 9.686 -12.301 1.00 81.00 112 ASN A O 1
ATOM 881 N N . ASN A 1 113 ? -1.877 11.345 -11.425 1.00 83.00 113 ASN A N 1
ATOM 882 C CA . ASN A 1 113 ? -3.120 10.576 -11.446 1.00 83.00 113 ASN A CA 1
ATOM 883 C C . ASN A 1 113 ? -3.689 10.420 -12.855 1.00 83.00 113 ASN A C 1
ATOM 885 O O . ASN A 1 113 ? -4.181 9.348 -13.197 1.00 83.00 113 ASN A O 1
ATOM 889 N N . ASP A 1 114 ? -3.588 11.461 -13.682 1.00 86.31 114 ASP A N 1
ATOM 890 C CA . ASP A 1 114 ? -3.999 11.386 -15.086 1.00 86.31 114 ASP A CA 1
ATOM 891 C C . ASP A 1 114 ? -3.112 10.394 -15.839 1.00 86.31 114 ASP A C 1
ATOM 893 O O . ASP A 1 114 ? -3.607 9.589 -16.626 1.00 86.31 114 ASP A O 1
ATOM 897 N N . HIS A 1 115 ? -1.822 10.381 -15.495 1.00 88.88 115 HIS A N 1
ATOM 898 C CA . HIS A 1 115 ? -0.844 9.413 -15.975 1.00 88.88 115 HIS A CA 1
ATOM 899 C C . HIS A 1 115 ? -1.261 7.977 -15.652 1.00 88.88 115 HIS A C 1
ATOM 901 O O . HIS A 1 115 ? -1.367 7.145 -16.552 1.00 88.88 115 HIS A O 1
ATOM 907 N N . ILE A 1 116 ? -1.580 7.701 -14.382 1.00 91.94 116 ILE A N 1
ATOM 908 C CA . ILE A 1 116 ? -2.074 6.396 -13.924 1.00 91.94 116 ILE A CA 1
ATOM 909 C C . ILE A 1 116 ? -3.367 6.025 -14.654 1.00 91.94 116 ILE A C 1
ATOM 911 O O . ILE A 1 116 ? -3.472 4.923 -15.186 1.00 91.94 116 ILE A O 1
ATOM 915 N N . ASN A 1 117 ? -4.339 6.935 -14.731 1.00 91.31 117 ASN A N 1
ATOM 916 C CA . ASN A 1 117 ? -5.628 6.678 -15.371 1.00 91.31 117 ASN A CA 1
ATOM 917 C C . ASN A 1 117 ? -5.475 6.348 -16.863 1.00 91.31 117 ASN A C 1
ATOM 919 O O . ASN A 1 117 ? -6.073 5.383 -17.343 1.00 91.31 117 ASN A O 1
ATOM 923 N N . ALA A 1 118 ? -4.661 7.115 -17.591 1.00 92.19 118 ALA A N 1
ATOM 924 C CA . ALA A 1 118 ? -4.354 6.858 -18.995 1.00 92.19 118 ALA A CA 1
ATOM 925 C C . ALA A 1 118 ? -3.634 5.511 -19.174 1.00 92.19 118 ALA A C 1
ATOM 927 O O . ALA A 1 118 ? -4.002 4.725 -20.049 1.00 92.19 118 ALA A O 1
ATOM 928 N N . GLY A 1 119 ? -2.672 5.205 -18.299 1.00 95.12 119 GLY A N 1
ATOM 929 C CA . GLY A 1 119 ? -1.963 3.929 -18.288 1.00 95.12 119 GLY A CA 1
ATOM 930 C C . GLY A 1 119 ? -2.885 2.733 -18.046 1.00 95.12 119 GLY A C 1
ATOM 931 O O . GLY A 1 119 ? -2.825 1.755 -18.790 1.00 95.12 119 GLY A O 1
ATOM 932 N N . ILE A 1 120 ? -3.787 2.820 -17.059 1.00 95.69 120 ILE A N 1
ATOM 933 C CA . ILE A 1 120 ? -4.778 1.770 -16.771 1.00 95.69 120 ILE A CA 1
ATOM 934 C C . ILE A 1 120 ? -5.655 1.515 -18.002 1.00 95.69 120 ILE A C 1
ATOM 936 O O . ILE A 1 120 ? -5.858 0.356 -18.364 1.00 95.69 120 ILE A O 1
ATOM 940 N N . LYS A 1 121 ? -6.142 2.570 -18.672 1.00 94.88 121 LYS A N 1
ATOM 941 C CA . LYS A 1 121 ? -6.970 2.449 -19.885 1.00 94.88 121 LYS A CA 1
ATOM 942 C C . LYS A 1 121 ? -6.233 1.740 -21.018 1.00 94.88 121 LYS A C 1
ATOM 944 O O . LYS A 1 121 ? -6.726 0.735 -21.523 1.00 94.88 121 LYS A O 1
ATOM 949 N N . ALA A 1 122 ? -5.032 2.205 -21.353 1.00 96.06 122 ALA A N 1
ATOM 950 C CA . ALA A 1 122 ? -4.228 1.621 -22.423 1.00 96.06 122 ALA A CA 1
ATOM 951 C C . ALA A 1 122 ? -3.869 0.149 -22.145 1.00 96.06 122 ALA A C 1
ATOM 953 O O . ALA A 1 122 ? -3.935 -0.707 -23.029 1.00 96.06 122 ALA A O 1
ATOM 954 N N . VAL A 1 123 ? -3.532 -0.184 -20.896 1.00 97.06 123 VAL A N 1
ATOM 955 C CA . VAL A 1 123 ? -3.253 -1.569 -20.496 1.00 97.06 123 VAL A CA 1
ATOM 956 C C . VAL A 1 123 ? -4.513 -2.430 -20.547 1.00 97.06 123 VAL A C 1
ATOM 958 O O . VAL A 1 123 ? -4.449 -3.567 -21.009 1.00 97.06 123 VAL A O 1
ATOM 961 N N . LYS A 1 124 ? -5.668 -1.914 -20.124 1.00 96.94 124 LYS A N 1
ATOM 962 C CA . LYS A 1 124 ? -6.940 -2.641 -20.210 1.00 96.94 124 LYS A CA 1
ATOM 963 C C . LYS A 1 124 ? -7.291 -3.006 -21.652 1.00 96.94 124 LYS A C 1
ATOM 965 O O . LYS A 1 124 ? -7.679 -4.142 -21.908 1.00 96.94 124 LYS A O 1
ATOM 970 N N . GLU A 1 125 ? -7.109 -2.074 -22.587 1.00 96.31 125 GLU A N 1
ATOM 971 C CA . GLU A 1 125 ? -7.305 -2.316 -24.023 1.00 96.31 125 GLU A CA 1
ATOM 972 C C . GLU A 1 125 ? -6.363 -3.407 -24.549 1.00 96.31 125 GLU A C 1
ATOM 974 O O . GLU A 1 125 ? -6.783 -4.276 -25.312 1.00 96.31 125 GLU A O 1
ATOM 979 N N . LYS A 1 126 ? -5.105 -3.415 -24.090 1.00 96.56 126 LYS A N 1
ATOM 980 C CA . LYS A 1 126 ? -4.112 -4.434 -24.461 1.00 96.56 126 LYS A CA 1
ATOM 981 C C . LYS A 1 126 ? -4.388 -5.808 -23.836 1.00 96.56 126 LYS A C 1
ATOM 983 O O . LYS A 1 126 ? -4.007 -6.828 -24.410 1.00 96.56 126 LYS A O 1
ATOM 988 N N . PHE A 1 127 ? -5.041 -5.858 -22.675 1.00 95.88 127 PHE A N 1
ATOM 989 C CA . PHE A 1 127 ? -5.309 -7.087 -21.922 1.00 95.88 127 PHE A CA 1
ATOM 990 C C . PHE A 1 127 ? -6.794 -7.233 -21.539 1.00 95.88 127 PHE A C 1
ATOM 992 O O . PHE A 1 127 ? -7.114 -7.318 -20.349 1.00 95.88 127 PHE A O 1
ATOM 999 N N . PRO A 1 128 ? -7.711 -7.366 -22.517 1.00 95.06 128 PRO A N 1
ATOM 1000 C CA . PRO A 1 128 ? -9.157 -7.343 -22.268 1.00 95.06 128 PRO A CA 1
ATOM 1001 C C . PRO A 1 128 ? -9.658 -8.500 -21.387 1.00 95.06 128 PRO A C 1
ATOM 1003 O O . PRO A 1 128 ? -10.697 -8.392 -20.746 1.00 95.06 128 PRO A O 1
ATOM 1006 N N . ASN A 1 129 ? -8.907 -9.605 -21.323 1.00 95.50 129 ASN A N 1
ATOM 1007 C CA . ASN A 1 129 ? -9.268 -10.798 -20.551 1.00 95.50 129 ASN A CA 1
ATOM 1008 C C . ASN A 1 129 ? -8.727 -10.788 -19.110 1.00 95.50 129 ASN A C 1
ATOM 1010 O O . ASN A 1 129 ? -8.944 -11.743 -18.361 1.00 95.50 129 ASN A O 1
ATOM 1014 N N . LYS A 1 130 ? -7.965 -9.762 -18.712 1.00 96.44 130 LYS A N 1
ATOM 1015 C CA . LYS A 1 130 ? -7.434 -9.657 -17.349 1.00 96.44 130 LYS A CA 1
ATOM 1016 C C . LYS A 1 130 ? -8.454 -8.965 -16.454 1.00 96.44 130 LYS A C 1
ATOM 1018 O O . LYS A 1 130 ? -9.101 -8.010 -16.858 1.00 96.44 130 LYS A O 1
ATOM 1023 N N . LYS A 1 131 ? -8.599 -9.465 -15.223 1.00 96.62 131 LYS A N 1
ATOM 1024 C CA . LYS A 1 131 ? -9.559 -8.932 -14.239 1.00 96.62 131 LYS A CA 1
ATOM 1025 C C . LYS A 1 131 ? -8.984 -7.793 -13.400 1.00 96.62 131 LYS A C 1
ATOM 1027 O O . LYS A 1 131 ? -9.734 -6.948 -12.915 1.00 96.62 131 LYS A O 1
ATOM 1032 N N . TYR A 1 132 ? -7.669 -7.791 -13.216 1.00 98.00 132 TYR A N 1
ATOM 1033 C CA . TYR A 1 132 ? -6.967 -6.941 -12.263 1.00 98.00 132 TYR A CA 1
ATOM 1034 C C . TYR A 1 132 ? -5.848 -6.172 -12.957 1.00 98.00 132 TYR A C 1
ATOM 1036 O O . TYR A 1 132 ? -5.362 -6.594 -14.008 1.00 98.00 132 TYR A O 1
ATOM 1044 N N . ILE A 1 133 ? -5.413 -5.092 -12.319 1.00 98.44 133 ILE A N 1
ATOM 1045 C CA . ILE A 1 133 ? -4.177 -4.378 -12.629 1.00 98.44 133 ILE A CA 1
ATOM 1046 C C . ILE A 1 133 ? -3.456 -4.036 -11.326 1.00 98.44 133 ILE A C 1
ATOM 1048 O O . ILE A 1 133 ? -4.104 -3.761 -10.312 1.00 98.44 133 ILE A O 1
ATOM 1052 N N . ILE A 1 134 ? -2.126 -4.074 -11.350 1.00 98.75 134 ILE A N 1
ATOM 1053 C CA . ILE A 1 134 ? -1.277 -3.585 -10.261 1.00 98.75 134 ILE A CA 1
ATOM 1054 C C . ILE A 1 134 ? -0.707 -2.230 -10.669 1.00 98.75 134 ILE A C 1
ATOM 1056 O O . ILE A 1 134 ? -0.219 -2.069 -11.784 1.00 98.75 134 ILE A O 1
ATOM 1060 N N . VAL A 1 135 ? -0.769 -1.267 -9.760 1.00 98.12 135 VAL A N 1
ATOM 1061 C CA . VAL A 1 135 ? -0.271 0.094 -9.935 1.00 98.12 135 VAL A CA 1
ATOM 1062 C C . VAL A 1 135 ? 0.801 0.361 -8.893 1.00 98.12 135 VAL A C 1
ATOM 1064 O O . VAL A 1 135 ? 0.583 0.113 -7.706 1.00 98.12 135 VAL A O 1
ATOM 1067 N N . ILE A 1 136 ? 1.948 0.855 -9.346 1.00 98.25 136 ILE A N 1
ATOM 1068 C CA . ILE A 1 136 ? 3.076 1.267 -8.513 1.00 98.25 136 ILE A CA 1
ATOM 1069 C C . ILE A 1 136 ? 3.338 2.747 -8.808 1.00 98.25 136 ILE A C 1
ATOM 1071 O O . ILE A 1 136 ? 3.659 3.116 -9.940 1.00 98.25 136 ILE A O 1
ATOM 1075 N N . ASP A 1 137 ? 3.163 3.594 -7.798 1.00 94.56 137 ASP A N 1
ATOM 1076 C CA . ASP A 1 137 ? 3.485 5.018 -7.872 1.00 94.56 137 ASP A CA 1
ATOM 1077 C C . ASP A 1 137 ? 4.995 5.228 -8.050 1.00 94.56 137 ASP A C 1
ATOM 1079 O O . ASP A 1 137 ? 5.813 4.332 -7.833 1.00 94.56 137 ASP A O 1
ATOM 1083 N N . GLU A 1 138 ? 5.366 6.443 -8.448 1.00 92.38 138 GLU A N 1
ATOM 1084 C CA . GLU A 1 138 ? 6.763 6.806 -8.668 1.00 92.38 138 GLU A CA 1
ATOM 1085 C C . GLU A 1 138 ? 7.644 6.565 -7.439 1.00 92.38 138 GLU A C 1
ATOM 1087 O O . GLU A 1 138 ? 7.229 6.815 -6.309 1.00 92.38 138 GLU A O 1
ATOM 1092 N N . GLY A 1 139 ? 8.896 6.159 -7.677 1.00 92.25 139 GLY A N 1
ATOM 1093 C CA . GLY A 1 139 ? 9.973 6.112 -6.683 1.00 92.25 139 GLY A CA 1
ATOM 1094 C C . GLY A 1 139 ? 9.643 5.293 -5.436 1.00 92.25 139 GLY A C 1
ATOM 1095 O O . GLY A 1 139 ? 9.803 5.790 -4.317 1.00 92.25 139 GLY A O 1
ATOM 1096 N N . LEU A 1 140 ? 9.147 4.072 -5.630 1.00 96.69 140 LEU A N 1
ATOM 1097 C CA . LEU A 1 140 ? 8.872 3.122 -4.560 1.00 96.69 140 LEU A CA 1
ATOM 1098 C C . LEU A 1 140 ? 9.838 1.950 -4.625 1.00 96.69 140 LEU A C 1
ATOM 1100 O O . LEU A 1 140 ? 10.008 1.326 -5.663 1.00 96.69 140 LEU A O 1
ATOM 1104 N N . ILE A 1 141 ? 10.400 1.587 -3.482 1.00 97.56 141 ILE A N 1
ATOM 1105 C CA . ILE A 1 141 ? 11.124 0.330 -3.323 1.00 97.56 141 ILE A CA 1
ATOM 1106 C C . ILE A 1 141 ? 10.128 -0.731 -2.869 1.00 97.56 141 ILE A C 1
ATOM 1108 O O . ILE A 1 141 ? 9.409 -0.539 -1.884 1.00 97.56 141 ILE A O 1
ATOM 1112 N N . LEU A 1 142 ? 10.075 -1.844 -3.594 1.00 98.56 142 LEU A N 1
ATOM 1113 C CA . LEU A 1 142 ? 9.178 -2.950 -3.294 1.00 98.56 142 LEU A CA 1
ATOM 1114 C C . LEU A 1 142 ? 9.808 -3.910 -2.284 1.00 98.56 142 LEU A C 1
ATOM 1116 O O . LEU A 1 142 ? 10.988 -4.246 -2.367 1.00 98.56 142 LEU A O 1
ATOM 1120 N N . SER A 1 143 ? 8.994 -4.393 -1.348 1.00 98.31 143 SER A N 1
ATOM 1121 C CA . SER A 1 143 ? 9.375 -5.493 -0.465 1.00 98.31 143 SER A CA 1
ATOM 1122 C C . SER A 1 143 ? 9.565 -6.790 -1.266 1.00 98.31 143 SER A C 1
ATOM 1124 O O . SER A 1 143 ? 8.846 -6.990 -2.250 1.00 98.31 143 SER A O 1
ATOM 1126 N N . PRO A 1 144 ? 10.467 -7.705 -0.861 1.00 97.94 144 PRO A N 1
ATOM 1127 C CA . PRO A 1 144 ? 10.706 -8.957 -1.587 1.00 97.94 144 PRO A CA 1
ATOM 1128 C C . PRO A 1 144 ? 9.471 -9.862 -1.738 1.00 97.94 144 PRO A C 1
ATOM 1130 O O . PRO A 1 144 ? 9.424 -10.682 -2.653 1.00 97.94 144 PRO A O 1
ATOM 1133 N N . ASP A 1 145 ? 8.472 -9.721 -0.858 1.00 98.00 145 ASP A N 1
ATOM 1134 C CA . ASP A 1 145 ? 7.215 -10.475 -0.900 1.00 98.00 145 ASP A CA 1
ATOM 1135 C C . ASP A 1 145 ? 6.057 -9.706 -1.562 1.00 98.00 145 ASP A C 1
ATOM 1137 O O . ASP A 1 145 ? 4.923 -10.164 -1.477 1.00 98.00 145 ASP A O 1
ATOM 1141 N N . PHE A 1 146 ? 6.275 -8.560 -2.219 1.00 98.75 146 PHE A N 1
ATOM 1142 C CA . PHE A 1 146 ? 5.188 -7.689 -2.699 1.00 98.75 146 PHE A CA 1
ATOM 1143 C C . PHE A 1 146 ? 4.158 -8.413 -3.584 1.00 98.75 146 PHE A C 1
ATOM 1145 O O . PHE A 1 146 ? 2.954 -8.350 -3.308 1.00 98.75 146 PHE A O 1
ATOM 1152 N N . LEU A 1 147 ? 4.599 -9.153 -4.613 1.00 98.31 147 LEU A N 1
ATOM 1153 C CA . LEU A 1 147 ? 3.668 -9.944 -5.436 1.00 98.31 147 LEU A CA 1
ATOM 1154 C C . LEU A 1 147 ? 3.066 -11.111 -4.650 1.00 98.31 147 LEU A C 1
ATOM 1156 O O . LEU A 1 147 ? 1.898 -11.453 -4.837 1.00 98.31 147 LEU A O 1
ATOM 1160 N N . PHE A 1 148 ? 3.840 -11.711 -3.746 1.00 98.12 148 PHE A N 1
ATOM 1161 C CA . PHE A 1 148 ? 3.378 -12.826 -2.930 1.00 98.12 148 PHE A CA 1
ATOM 1162 C C . PHE A 1 148 ? 2.285 -12.402 -1.933 1.00 98.12 148 PHE A C 1
ATOM 1164 O O . PHE A 1 148 ? 1.286 -13.104 -1.778 1.00 98.12 148 PHE A O 1
ATOM 1171 N N . TYR A 1 149 ? 2.405 -11.223 -1.325 1.00 98.56 149 TYR A N 1
ATOM 1172 C CA . TYR A 1 149 ? 1.387 -10.596 -0.486 1.00 98.56 149 TYR A CA 1
ATOM 1173 C C . TYR A 1 149 ? 0.063 -10.436 -1.244 1.00 98.56 149 TYR A C 1
ATOM 1175 O O . TYR A 1 149 ? -0.990 -10.872 -0.775 1.00 98.56 149 TYR A O 1
ATOM 1183 N N . MET A 1 150 ? 0.113 -9.882 -2.460 1.00 98.38 150 MET A N 1
ATOM 1184 C CA . MET A 1 150 ? -1.074 -9.731 -3.305 1.00 98.38 150 MET A CA 1
ATOM 1185 C C . MET A 1 150 ? -1.660 -11.088 -3.716 1.00 98.38 150 MET A C 1
ATOM 1187 O O . MET A 1 150 ? -2.880 -11.270 -3.677 1.00 98.38 150 MET A O 1
ATOM 1191 N N . ALA A 1 151 ? -0.813 -12.063 -4.064 1.00 97.88 151 ALA A N 1
ATOM 1192 C CA . ALA A 1 151 ? -1.230 -13.406 -4.468 1.00 97.88 151 ALA A CA 1
ATOM 1193 C C . ALA A 1 151 ? -2.037 -14.117 -3.372 1.00 97.88 151 ALA A C 1
ATOM 1195 O O . ALA A 1 151 ? -3.044 -14.760 -3.680 1.00 97.88 151 ALA A O 1
ATOM 1196 N N . GLN A 1 152 ? -1.653 -13.939 -2.104 1.00 97.75 152 GLN A N 1
ATOM 1197 C CA . GLN A 1 152 ? -2.331 -14.526 -0.945 1.00 97.75 152 GLN A CA 1
ATOM 1198 C C . GLN A 1 152 ? -3.731 -13.954 -0.680 1.00 97.75 152 GLN A C 1
ATOM 1200 O O . GLN A 1 152 ? -4.544 -14.625 -0.052 1.00 97.75 152 GLN A O 1
ATOM 1205 N N . ILE A 1 153 ? -4.021 -12.730 -1.134 1.00 98.12 153 ILE A N 1
ATOM 1206 C CA . ILE A 1 153 ? -5.247 -11.990 -0.779 1.00 98.12 153 ILE A CA 1
ATOM 1207 C C . ILE A 1 153 ? -6.176 -11.807 -1.990 1.00 98.12 153 ILE A C 1
ATOM 1209 O O . ILE A 1 153 ? -7.386 -11.677 -1.820 1.00 98.12 153 ILE A O 1
ATOM 1213 N N . SER A 1 154 ? -5.647 -11.852 -3.217 1.00 97.38 154 SER A N 1
ATOM 1214 C CA . SER A 1 154 ? -6.379 -11.572 -4.467 1.00 97.38 154 SER A CA 1
ATOM 1215 C C . SER A 1 154 ? -7.709 -12.317 -4.628 1.00 97.38 154 SER A C 1
ATOM 1217 O O . SER A 1 154 ? -8.651 -11.762 -5.191 1.00 97.38 154 SER A O 1
ATOM 1219 N N . PHE A 1 155 ? -7.822 -13.537 -4.092 1.00 96.75 155 PHE A N 1
ATOM 1220 C CA . PHE A 1 155 ? -9.048 -14.341 -4.150 1.00 96.75 155 PHE A CA 1
ATOM 1221 C C . PHE A 1 155 ? -10.256 -13.659 -3.485 1.00 96.75 155 PHE A C 1
ATOM 1223 O O . PHE A 1 155 ? -11.396 -14.020 -3.770 1.00 96.75 155 PHE A O 1
ATOM 1230 N N . ILE A 1 156 ? -10.031 -12.698 -2.581 1.00 97.56 156 ILE A N 1
ATOM 1231 C CA . ILE A 1 156 ? -11.103 -11.983 -1.881 1.00 97.56 156 ILE A CA 1
ATOM 1232 C C . ILE A 1 156 ? -11.954 -11.169 -2.851 1.00 97.56 156 ILE A C 1
ATOM 1234 O O . ILE A 1 156 ? -13.158 -11.075 -2.631 1.00 97.56 156 ILE A O 1
ATOM 1238 N N . PHE A 1 157 ? -11.381 -10.659 -3.946 1.00 97.38 157 PHE A N 1
ATOM 1239 C CA . PHE A 1 157 ? -12.149 -9.925 -4.956 1.00 97.38 157 PHE A CA 1
ATOM 1240 C C . PHE A 1 157 ? -13.285 -10.752 -5.567 1.00 97.38 157 PHE A C 1
ATOM 1242 O O . PHE A 1 157 ? -14.271 -10.182 -6.010 1.00 97.38 157 PHE A O 1
ATOM 1249 N N . GLU A 1 158 ? -13.172 -12.083 -5.581 1.00 96.25 158 GLU A N 1
ATOM 1250 C CA . GLU A 1 158 ? -14.222 -12.973 -6.093 1.00 96.25 158 GLU A CA 1
ATOM 1251 C C . GLU A 1 158 ? -15.220 -13.406 -5.006 1.00 96.25 158 GLU A C 1
ATOM 1253 O O . GLU A 1 158 ? -16.237 -14.023 -5.313 1.00 96.25 158 GLU A O 1
ATOM 1258 N N . LYS A 1 159 ? -14.928 -13.125 -3.729 1.00 96.94 159 LYS A N 1
ATOM 1259 C CA . LYS A 1 159 ? -15.737 -13.561 -2.578 1.00 96.94 159 LYS A CA 1
ATOM 1260 C C . LYS A 1 159 ? -16.439 -12.427 -1.843 1.00 96.94 159 LYS A C 1
ATOM 1262 O O . LYS A 1 159 ? -17.364 -12.699 -1.084 1.00 96.94 159 LYS A O 1
ATOM 1267 N N . ASP A 1 160 ? -15.971 -11.195 -2.000 1.00 96.81 160 ASP A N 1
ATOM 1268 C CA . ASP A 1 160 ? -16.453 -10.042 -1.250 1.00 96.81 160 ASP A CA 1
ATOM 1269 C C . ASP A 1 160 ? -16.353 -8.755 -2.083 1.00 96.81 160 ASP A C 1
ATOM 1271 O O . ASP A 1 160 ? -15.325 -8.075 -2.091 1.00 96.81 160 ASP A O 1
ATOM 1275 N N . ASP A 1 161 ? -17.466 -8.380 -2.717 1.00 94.06 161 ASP A N 1
ATOM 1276 C CA . ASP A 1 161 ? -17.600 -7.162 -3.533 1.00 94.06 161 ASP A CA 1
ATOM 1277 C C . ASP A 1 161 ? -17.405 -5.862 -2.737 1.00 94.06 161 ASP A C 1
ATOM 1279 O O . ASP A 1 161 ? -17.281 -4.778 -3.315 1.00 94.06 161 ASP A O 1
ATOM 1283 N N . SER A 1 162 ? -17.396 -5.931 -1.400 1.00 94.62 162 SER A N 1
ATOM 1284 C CA . SER A 1 162 ? -17.091 -4.766 -0.574 1.00 94.62 162 SER A CA 1
ATOM 1285 C C . SER A 1 162 ? -15.593 -4.472 -0.492 1.00 94.62 162 SER A C 1
ATOM 1287 O O . SER A 1 162 ? -15.235 -3.422 0.036 1.00 94.62 162 SER A O 1
ATOM 1289 N N . VAL A 1 163 ? -14.713 -5.341 -1.006 1.00 95.75 163 VAL A N 1
ATOM 1290 C CA . VAL A 1 163 ? -13.274 -5.066 -1.129 1.00 95.75 163 VAL A CA 1
ATOM 1291 C C . VAL A 1 163 ? -12.965 -4.478 -2.499 1.00 95.75 163 VAL A C 1
ATOM 1293 O O . VAL A 1 163 ? -13.113 -5.134 -3.524 1.00 95.75 163 VAL A O 1
ATOM 1296 N N . LEU A 1 164 ? -12.498 -3.232 -2.516 1.00 94.50 164 LEU A N 1
ATOM 1297 C CA . LEU A 1 164 ? -12.289 -2.480 -3.756 1.00 94.50 164 LEU A CA 1
ATOM 1298 C C . LEU A 1 164 ? -10.858 -2.594 -4.283 1.00 94.50 164 LEU A C 1
ATOM 1300 O O . LEU A 1 164 ? -10.642 -2.559 -5.488 1.00 94.50 164 LEU A O 1
ATOM 1304 N N . ALA A 1 165 ? -9.875 -2.697 -3.390 1.00 95.75 165 ALA A N 1
ATOM 1305 C CA . ALA A 1 165 ? -8.474 -2.860 -3.756 1.00 95.75 165 ALA A CA 1
ATOM 1306 C C . ALA A 1 165 ? -7.684 -3.520 -2.619 1.00 95.75 165 ALA A C 1
ATOM 1308 O O . ALA A 1 165 ? -8.137 -3.595 -1.472 1.00 95.75 165 ALA A O 1
ATOM 1309 N N . ILE A 1 166 ? -6.472 -3.952 -2.947 1.00 97.94 166 ILE A N 1
ATOM 1310 C CA . ILE A 1 166 ? -5.459 -4.405 -1.994 1.00 97.94 166 ILE A CA 1
ATOM 1311 C C . ILE A 1 166 ? -4.270 -3.465 -2.157 1.00 97.94 166 ILE A C 1
ATOM 1313 O O . ILE A 1 166 ? -3.688 -3.414 -3.236 1.00 97.94 166 ILE A O 1
ATOM 1317 N N . SER A 1 167 ? -3.920 -2.707 -1.122 1.00 97.62 167 SER A N 1
ATOM 1318 C CA . SER A 1 167 ? -2.721 -1.871 -1.113 1.00 97.62 167 SER A CA 1
ATOM 1319 C C . SER A 1 167 ? -1.628 -2.522 -0.278 1.00 97.62 167 SER A C 1
ATOM 1321 O O . SER A 1 167 ? -1.885 -3.123 0.757 1.00 97.62 167 SER A O 1
ATOM 1323 N N . ALA A 1 168 ? -0.397 -2.370 -0.738 1.00 98.25 168 ALA A N 1
ATOM 1324 C CA . ALA A 1 168 ? 0.832 -2.741 -0.068 1.00 98.25 168 ALA A CA 1
ATOM 1325 C C . ALA A 1 168 ? 1.275 -1.716 0.986 1.00 98.25 168 ALA A C 1
ATOM 1327 O O . ALA A 1 168 ? 2.258 -1.962 1.678 1.00 98.25 168 ALA A O 1
ATOM 1328 N N . TRP A 1 169 ? 0.615 -0.566 1.122 1.00 97.31 169 TRP A N 1
ATOM 1329 C CA . TRP A 1 169 ? 1.065 0.490 2.026 1.00 97.31 169 TRP A CA 1
ATOM 1330 C C . TRP A 1 169 ? 0.169 0.614 3.257 1.00 97.31 169 TRP A C 1
ATOM 1332 O O . TRP A 1 169 ? -1.051 0.740 3.143 1.00 97.31 169 TRP A O 1
ATOM 1342 N N . ASN A 1 170 ? 0.790 0.635 4.439 1.00 96.44 170 ASN A N 1
ATOM 1343 C CA . ASN A 1 170 ? 0.142 1.079 5.666 1.00 96.44 170 ASN A CA 1
ATOM 1344 C C . ASN A 1 170 ? 0.423 2.578 5.872 1.00 96.44 170 ASN A C 1
ATOM 1346 O O . ASN A 1 170 ? 1.567 2.938 6.187 1.00 96.44 170 ASN A O 1
ATOM 1350 N N . PRO A 1 171 ? -0.594 3.463 5.796 1.00 92.88 171 PRO A N 1
ATOM 1351 C CA . PRO A 1 171 ? -0.429 4.895 6.057 1.00 92.88 171 PRO A CA 1
ATOM 1352 C C . PRO A 1 171 ? 0.138 5.216 7.437 1.00 92.88 171 PRO A C 1
ATOM 1354 O O . PRO A 1 171 ? 0.772 6.253 7.622 1.00 92.88 171 PRO A O 1
ATOM 1357 N N . ASN A 1 172 ? -0.033 4.299 8.385 1.00 93.19 172 ASN A N 1
ATOM 1358 C CA . ASN A 1 172 ? 0.391 4.429 9.770 1.00 93.19 172 ASN A CA 1
ATOM 1359 C C . ASN A 1 172 ? 1.537 3.475 10.129 1.00 93.19 172 ASN A C 1
ATOM 1361 O O . ASN A 1 172 ? 1.809 3.270 11.309 1.00 93.19 172 ASN A O 1
ATOM 1365 N N . GLY A 1 173 ? 2.202 2.904 9.119 1.00 93.81 173 GLY A N 1
ATOM 1366 C CA . GLY A 1 173 ? 3.310 1.957 9.248 1.00 93.81 173 GLY A CA 1
ATOM 1367 C C . GLY A 1 173 ? 4.621 2.584 9.730 1.00 93.81 173 GLY A C 1
ATOM 1368 O O . GLY A 1 173 ? 5.665 2.346 9.131 1.00 93.81 173 GLY A O 1
ATOM 1369 N N . TYR A 1 174 ? 4.569 3.450 10.741 1.00 92.81 174 TYR A N 1
ATOM 1370 C CA . TYR A 1 174 ? 5.747 4.098 11.312 1.00 92.81 174 TYR A CA 1
ATOM 1371 C C . TYR A 1 174 ? 6.521 3.144 12.223 1.00 92.81 174 TYR A C 1
ATOM 1373 O O . TYR A 1 174 ? 5.968 2.181 12.769 1.00 92.81 174 TYR A O 1
ATOM 1381 N N . LYS A 1 175 ? 7.800 3.459 12.437 1.00 91.25 175 LYS A N 1
ATOM 1382 C CA . LYS A 1 175 ? 8.654 2.754 13.395 1.00 91.25 175 LYS A CA 1
ATOM 1383 C C . LYS A 1 175 ? 7.999 2.632 14.767 1.00 91.25 175 LYS A C 1
ATOM 1385 O O . LYS A 1 175 ? 7.428 3.591 15.286 1.00 91.25 175 LYS A O 1
ATOM 1390 N N . ASN A 1 176 ? 8.106 1.445 15.362 1.00 88.12 176 ASN A N 1
ATOM 1391 C CA . ASN A 1 176 ? 7.544 1.064 16.666 1.00 88.12 176 ASN A CA 1
ATOM 1392 C C . ASN A 1 176 ? 6.006 0.973 16.766 1.00 88.12 176 ASN A C 1
ATOM 1394 O O . ASN A 1 176 ? 5.508 0.658 17.848 1.00 88.12 176 ASN A O 1
ATOM 1398 N N . VAL A 1 177 ? 5.247 1.248 15.699 1.00 92.19 177 VAL A N 1
ATOM 1399 C CA . VAL A 1 177 ? 3.766 1.152 15.694 1.00 92.19 177 VAL A CA 1
ATOM 1400 C C . VAL A 1 177 ? 3.212 0.248 14.586 1.00 92.19 177 VAL A C 1
ATOM 1402 O O . VAL A 1 177 ? 2.003 0.154 14.384 1.00 92.19 177 VAL A O 1
ATOM 1405 N N . SER A 1 178 ? 4.105 -0.449 13.897 1.00 93.69 178 SER A N 1
ATOM 1406 C CA . SER A 1 178 ? 3.844 -1.419 12.841 1.00 93.69 178 SER A CA 1
ATOM 1407 C C . SER A 1 178 ? 4.988 -2.420 12.862 1.00 93.69 178 SER A C 1
ATOM 1409 O O . SER A 1 178 ? 6.140 -2.010 12.993 1.00 93.69 178 SER A O 1
ATOM 1411 N N . GLY A 1 179 ? 4.707 -3.714 12.760 1.00 91.19 179 GLY A N 1
ATOM 1412 C CA . GLY A 1 179 ? 5.770 -4.703 12.927 1.00 91.19 179 GLY A CA 1
ATOM 1413 C C . GLY A 1 179 ? 5.367 -6.163 12.815 1.00 91.19 179 GLY A C 1
ATOM 1414 O O . GLY A 1 179 ? 6.240 -7.019 12.904 1.00 91.19 179 GLY A O 1
ATOM 1415 N N . ASN A 1 180 ? 4.088 -6.484 12.619 1.00 95.69 180 ASN A N 1
ATOM 1416 C CA . ASN A 1 180 ? 3.674 -7.858 12.382 1.00 95.69 180 ASN A CA 1
ATOM 1417 C C . ASN A 1 180 ? 3.516 -8.117 10.874 1.00 95.69 180 ASN A C 1
ATOM 1419 O O . ASN A 1 180 ? 2.502 -7.739 10.278 1.00 95.69 180 ASN A O 1
ATOM 1423 N N . PRO A 1 181 ? 4.473 -8.807 10.230 1.00 97.06 181 PRO A N 1
ATOM 1424 C CA . PRO A 1 181 ? 4.429 -9.022 8.791 1.00 97.06 181 PRO A CA 1
ATOM 1425 C C . PRO A 1 181 ? 3.254 -9.927 8.377 1.00 97.06 181 PRO A C 1
ATOM 1427 O O . PRO A 1 181 ? 2.791 -9.835 7.242 1.00 97.06 181 PRO A O 1
ATOM 1430 N N . ASN A 1 182 ? 2.711 -10.743 9.287 1.00 97.81 182 ASN A N 1
ATOM 1431 C CA . ASN A 1 182 ? 1.635 -11.694 9.010 1.00 97.81 182 ASN A CA 1
ATOM 1432 C C . ASN A 1 182 ? 0.221 -11.086 9.105 1.00 97.81 182 ASN A C 1
ATOM 1434 O O . ASN A 1 182 ? -0.757 -11.815 8.916 1.00 97.81 182 ASN A O 1
ATOM 1438 N N . LEU A 1 183 ? 0.073 -9.796 9.433 1.00 97.69 183 LEU A N 1
ATOM 1439 C CA . LEU A 1 183 ? -1.235 -9.148 9.587 1.00 97.69 183 LEU A CA 1
ATOM 1440 C C . LEU A 1 183 ? -1.619 -8.288 8.385 1.00 97.69 183 LEU A C 1
ATOM 1442 O O . LEU A 1 183 ? -0.796 -7.603 7.778 1.00 97.69 183 LEU A O 1
ATOM 1446 N N . ALA A 1 184 ? -2.919 -8.289 8.106 1.00 97.88 184 ALA A N 1
ATOM 1447 C CA . ALA A 1 184 ? -3.572 -7.363 7.200 1.00 97.88 184 ALA A CA 1
ATOM 1448 C C . ALA A 1 184 ? -4.908 -6.903 7.796 1.00 97.88 184 ALA A C 1
ATOM 1450 O O . ALA A 1 184 ? -5.523 -7.596 8.614 1.00 97.88 184 ALA A O 1
ATOM 1451 N N . TYR A 1 185 ? -5.347 -5.720 7.389 1.00 97.50 185 TYR A N 1
ATOM 1452 C CA . TYR A 1 185 ? -6.493 -5.005 7.925 1.00 97.50 185 TYR A CA 1
ATOM 1453 C C . TYR A 1 185 ? -7.422 -4.569 6.800 1.00 97.50 185 TYR A C 1
ATOM 1455 O O . TYR A 1 185 ? -6.980 -4.300 5.685 1.00 97.50 185 TYR A O 1
ATOM 1463 N N . ARG A 1 186 ? -8.710 -4.428 7.117 1.00 96.88 186 ARG A N 1
ATOM 1464 C CA . ARG A 1 186 ? -9.639 -3.640 6.300 1.00 96.88 186 ARG A CA 1
ATOM 1465 C C . ARG A 1 186 ? -9.525 -2.167 6.691 1.00 96.88 186 ARG A C 1
ATOM 1467 O O . ARG A 1 186 ? -9.416 -1.863 7.875 1.00 96.88 186 ARG A O 1
ATOM 1474 N N . SER A 1 187 ? -9.596 -1.276 5.710 1.00 93.88 187 SER A N 1
ATOM 1475 C CA . SER A 1 187 ? -9.570 0.184 5.857 1.00 93.88 187 SER A CA 1
ATOM 1476 C C . SER A 1 187 ? -10.668 0.814 5.001 1.00 93.88 187 SER A C 1
ATOM 1478 O O . SER A 1 187 ? -10.901 0.390 3.874 1.00 93.88 187 SER A O 1
ATOM 1480 N N . GLU A 1 188 ? -11.329 1.852 5.505 1.00 91.88 188 GLU A N 1
ATOM 1481 C CA . GLU A 1 188 ? -12.312 2.660 4.760 1.00 91.88 188 GLU A CA 1
ATOM 1482 C C . GLU A 1 188 ? -11.656 3.770 3.914 1.00 91.88 188 GLU A C 1
ATOM 1484 O O . GLU A 1 188 ? -12.346 4.543 3.254 1.00 91.88 188 GLU A O 1
ATOM 1489 N N . HIS A 1 189 ? -10.323 3.853 3.930 1.00 87.81 189 HIS A N 1
ATOM 1490 C CA . HIS A 1 189 ? -9.535 4.852 3.205 1.00 87.81 189 HIS A CA 1
ATOM 1491 C C . HIS A 1 189 ? -8.657 4.184 2.147 1.00 87.81 189 HIS A C 1
ATOM 1493 O O . HIS A 1 189 ? -8.097 3.118 2.419 1.00 87.81 189 HIS A O 1
ATOM 1499 N N . PHE A 1 190 ? -8.511 4.824 0.980 1.00 88.06 190 PHE A N 1
ATOM 1500 C CA . PHE A 1 190 ? -7.604 4.375 -0.083 1.00 88.06 190 PHE A CA 1
ATOM 1501 C C . PHE A 1 190 ? -6.188 4.884 0.177 1.00 88.06 190 PHE A C 1
ATOM 1503 O O . PHE A 1 190 ? -5.966 6.077 0.081 1.00 88.06 190 PHE A O 1
ATOM 1510 N N . PRO A 1 191 ? -5.206 4.043 0.487 1.00 81.06 191 PRO A N 1
ATOM 1511 C CA . PRO A 1 191 ? -3.875 4.531 0.822 1.00 81.06 191 PRO A CA 1
ATOM 1512 C C . PRO A 1 191 ? -2.964 4.627 -0.422 1.00 81.06 191 PRO A C 1
ATOM 1514 O O . PRO A 1 191 ? -1.952 5.301 -0.379 1.00 81.06 191 PRO A O 1
ATOM 1517 N N . GLY A 1 192 ? -3.288 3.984 -1.551 1.00 87.12 192 GLY A N 1
ATOM 1518 C CA . GLY A 1 192 ? -2.482 4.105 -2.772 1.00 87.12 192 GLY A CA 1
ATOM 1519 C C . GLY A 1 192 ? -1.072 3.494 -2.687 1.00 87.12 192 GLY A C 1
ATOM 1520 O O . GLY A 1 192 ? -0.906 2.404 -2.129 1.00 87.12 192 GLY A O 1
ATOM 1521 N N . LEU A 1 193 ? -0.093 4.192 -3.283 1.00 93.12 193 LEU A N 1
ATOM 1522 C CA . LEU A 1 193 ? 1.332 3.864 -3.483 1.00 93.12 193 LEU A CA 1
ATOM 1523 C C . LEU A 1 193 ? 1.630 2.583 -4.269 1.00 93.12 193 LEU A C 1
ATOM 1525 O O . LEU A 1 193 ? 2.239 2.633 -5.326 1.00 93.12 193 LEU A O 1
ATOM 1529 N N . GLY A 1 194 ? 1.213 1.425 -3.783 1.00 97.12 194 GLY A N 1
ATOM 1530 C CA . GLY A 1 194 ? 1.395 0.156 -4.480 1.00 97.12 194 GLY A CA 1
ATOM 1531 C C . GLY A 1 194 ? 0.147 -0.668 -4.281 1.00 97.12 194 GLY A C 1
ATOM 1532 O O . GLY A 1 194 ? -0.085 -1.139 -3.174 1.00 97.12 194 GLY A O 1
ATOM 1533 N N . PHE A 1 195 ? -0.703 -0.798 -5.291 1.00 97.38 195 PHE A N 1
ATOM 1534 C CA . PHE A 1 195 ? -2.017 -1.401 -5.097 1.00 97.38 195 PHE A CA 1
ATOM 1535 C C . PHE A 1 195 ? -2.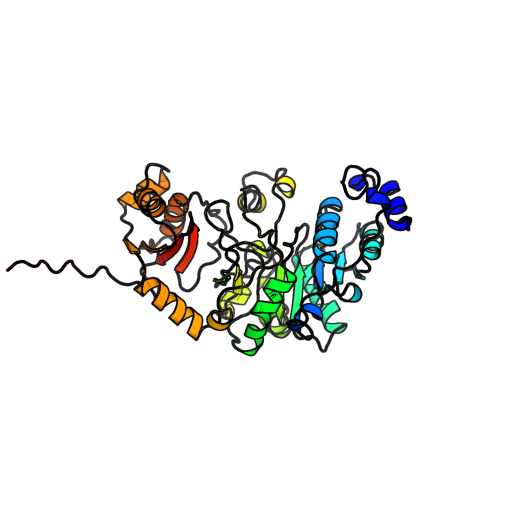478 -2.224 -6.289 1.00 97.38 195 PHE A C 1
ATOM 1537 O O . PHE A 1 195 ? -2.152 -1.943 -7.435 1.00 97.38 195 PHE A O 1
ATOM 1544 N N . MET A 1 196 ? -3.286 -3.236 -6.001 1.00 98.12 196 MET A N 1
ATOM 1545 C CA . MET A 1 196 ? -3.995 -4.039 -6.983 1.00 98.12 196 MET A CA 1
ATOM 1546 C C . MET A 1 196 ? -5.474 -3.686 -6.952 1.00 98.12 196 MET A C 1
ATOM 1548 O O . MET A 1 196 ? -6.093 -3.701 -5.885 1.00 98.12 196 MET A O 1
ATOM 1552 N N . ILE A 1 197 ? -6.045 -3.411 -8.120 1.00 95.81 197 ILE A N 1
ATOM 1553 C CA . ILE A 1 197 ? -7.450 -3.037 -8.280 1.00 95.81 197 ILE A CA 1
ATOM 1554 C C . ILE A 1 197 ? -8.104 -3.863 -9.400 1.00 95.81 197 ILE A C 1
ATOM 1556 O O . ILE A 1 197 ? -7.479 -4.093 -10.440 1.00 95.81 197 ILE A O 1
ATOM 1560 N N . PRO A 1 198 ? -9.358 -4.321 -9.235 1.00 96.69 198 PRO A N 1
ATOM 1561 C CA . PRO A 1 198 ? -10.131 -4.869 -10.341 1.00 96.69 198 PRO A CA 1
ATOM 1562 C C . PRO A 1 198 ? -10.478 -3.794 -11.372 1.00 96.69 198 PRO A C 1
ATOM 1564 O O . PRO A 1 198 ? -10.927 -2.706 -11.008 1.00 96.69 198 PRO A O 1
ATOM 1567 N N . PHE A 1 199 ? -10.378 -4.110 -12.665 1.00 96.25 199 PHE A N 1
ATOM 1568 C CA . PHE A 1 199 ? -10.781 -3.173 -13.723 1.00 96.25 199 PHE A CA 1
ATOM 1569 C C . PHE A 1 199 ? -12.245 -2.733 -13.576 1.00 96.25 199 PHE A C 1
ATOM 1571 O O . PHE A 1 199 ? -12.556 -1.568 -13.788 1.00 96.25 199 PHE A O 1
ATOM 1578 N N . ALA A 1 200 ? -13.129 -3.624 -13.114 1.00 93.62 200 ALA A N 1
ATOM 1579 C CA . ALA A 1 200 ? -14.527 -3.284 -12.843 1.00 93.62 200 ALA A CA 1
ATOM 1580 C C . ALA A 1 200 ? -14.688 -2.207 -11.749 1.00 93.62 200 ALA A C 1
ATOM 1582 O O . ALA A 1 200 ? -15.581 -1.364 -11.835 1.00 93.62 200 ALA A O 1
ATOM 1583 N N . VAL A 1 201 ? -13.821 -2.206 -10.727 1.00 92.06 201 VAL A N 1
ATOM 1584 C CA . VAL A 1 201 ? -13.806 -1.169 -9.680 1.00 92.06 201 VAL A CA 1
ATOM 1585 C C . VAL A 1 201 ? -13.290 0.145 -10.265 1.00 92.06 201 VAL A C 1
ATOM 1587 O O . VAL A 1 201 ? -13.899 1.189 -10.027 1.00 92.06 201 VAL A O 1
ATOM 1590 N N . PHE A 1 202 ? -12.221 0.092 -11.066 1.00 91.00 202 PHE A N 1
ATOM 1591 C CA . PHE A 1 202 ? -11.690 1.261 -11.768 1.00 91.00 202 PHE A CA 1
ATOM 1592 C C . PHE A 1 202 ? -12.752 1.922 -12.661 1.00 91.00 202 PHE A C 1
ATOM 1594 O O . PHE A 1 202 ? -13.034 3.108 -12.494 1.00 91.00 202 PHE A O 1
ATOM 1601 N N . ASP A 1 203 ? -13.417 1.154 -13.524 1.00 90.75 203 ASP A N 1
ATOM 1602 C CA . ASP A 1 203 ? -14.456 1.658 -14.432 1.00 90.75 203 ASP A CA 1
ATOM 1603 C C . ASP A 1 203 ? -15.627 2.302 -13.686 1.00 90.75 203 ASP A C 1
ATOM 1605 O O . ASP A 1 203 ? -16.214 3.293 -14.127 1.00 90.75 203 ASP A O 1
ATOM 1609 N N . LYS A 1 204 ? -16.018 1.696 -12.561 1.00 87.75 204 LYS A N 1
ATOM 1610 C CA . LYS A 1 204 ? -17.198 2.114 -11.809 1.00 87.75 204 LYS A CA 1
ATOM 1611 C C . LYS A 1 204 ? -16.943 3.371 -10.988 1.00 87.75 204 LYS A C 1
ATOM 1613 O O . LYS A 1 204 ? -17.822 4.229 -10.936 1.00 87.75 204 LYS A O 1
ATOM 1618 N N . TYR A 1 205 ? -15.791 3.460 -10.325 1.00 84.06 205 TYR A N 1
ATOM 1619 C CA . TYR A 1 205 ? -15.565 4.469 -9.288 1.00 84.06 205 TYR A CA 1
ATOM 1620 C C . TYR A 1 205 ? -14.486 5.499 -9.622 1.00 84.06 205 TYR A C 1
ATOM 1622 O O . TYR A 1 205 ? -14.509 6.572 -9.024 1.00 84.06 205 TYR A O 1
ATOM 1630 N N . ILE A 1 206 ? -13.567 5.195 -10.542 1.00 82.88 206 ILE A N 1
ATOM 1631 C CA . ILE A 1 206 ? -12.411 6.051 -10.842 1.00 82.88 206 ILE A CA 1
ATOM 1632 C C . ILE A 1 206 ? -12.590 6.707 -12.209 1.00 82.88 206 ILE A C 1
ATOM 1634 O O . ILE A 1 206 ? -12.650 7.930 -12.293 1.00 82.88 206 ILE A O 1
ATOM 1638 N N . ASP A 1 207 ? -12.775 5.913 -13.265 1.00 82.62 207 ASP A N 1
ATOM 1639 C CA . ASP A 1 207 ? -12.835 6.428 -14.637 1.00 82.62 207 ASP A CA 1
ATOM 1640 C C . ASP A 1 207 ? -13.994 7.416 -14.852 1.00 82.62 207 ASP A C 1
ATOM 1642 O O . ASP A 1 207 ? -13.837 8.503 -15.405 1.00 82.62 207 ASP A O 1
ATOM 1646 N N . LYS A 1 208 ? -15.175 7.073 -14.330 1.00 73.50 208 LYS A N 1
ATOM 1647 C CA . LYS A 1 208 ? -16.385 7.900 -14.458 1.00 73.50 208 LYS A CA 1
ATOM 1648 C C . LYS A 1 208 ? -16.410 9.115 -13.532 1.00 73.50 208 LYS A C 1
ATOM 1650 O O . LYS A 1 208 ? -17.323 9.930 -13.643 1.00 73.50 208 LYS A O 1
ATOM 1655 N N . ASN A 1 209 ? -15.464 9.234 -12.600 1.00 67.44 209 ASN A N 1
ATOM 1656 C CA . ASN A 1 209 ? -15.472 10.278 -11.582 1.00 67.44 209 ASN A CA 1
ATOM 1657 C C . ASN A 1 209 ? -14.090 10.919 -11.416 1.00 67.44 209 ASN A C 1
ATOM 1659 O O . ASN A 1 209 ? -13.463 10.805 -10.370 1.00 67.44 209 ASN A O 1
ATOM 1663 N N . LEU A 1 210 ? -13.643 11.665 -12.428 1.00 61.34 210 LEU A N 1
ATOM 1664 C CA . LEU A 1 210 ? -12.334 12.337 -12.433 1.00 61.34 210 LEU A CA 1
ATOM 1665 C C . LEU A 1 210 ? -12.088 13.237 -11.203 1.00 61.34 210 LEU A C 1
ATOM 1667 O O . LEU A 1 210 ? -10.944 13.406 -10.784 1.00 61.34 210 LEU A O 1
ATOM 1671 N N . SER A 1 211 ? -13.140 13.769 -10.565 1.00 63.81 211 SER A N 1
ATOM 1672 C CA . SER A 1 211 ? -12.985 14.570 -9.342 1.00 63.81 211 SER A CA 1
ATOM 1673 C C . SER A 1 211 ? -12.470 13.776 -8.133 1.00 63.81 211 SER A C 1
ATOM 1675 O O . SER A 1 211 ? -11.786 14.359 -7.288 1.00 63.81 211 SER A O 1
ATOM 1677 N N . CYS A 1 212 ? -12.704 12.454 -8.074 1.00 63.72 212 CYS A N 1
ATOM 1678 C CA . CYS A 1 212 ? -12.359 11.626 -6.911 1.00 63.72 212 CYS A CA 1
ATOM 1679 C C . CYS A 1 212 ? -10.866 11.528 -6.624 1.00 63.72 212 CYS A C 1
ATOM 1681 O O . CYS A 1 212 ? -10.461 11.247 -5.492 1.00 63.72 212 CYS A O 1
ATOM 1683 N N . CYS A 1 213 ? -10.078 11.669 -7.684 1.00 71.38 213 CYS A N 1
ATOM 1684 C CA . CYS A 1 213 ? -8.758 11.079 -7.797 1.00 71.38 213 CYS A CA 1
ATOM 1685 C C . CYS A 1 213 ? -7.757 12.099 -8.364 1.00 71.38 213 CYS A C 1
ATOM 1687 O O . CYS A 1 213 ? -6.751 11.743 -8.960 1.00 71.38 213 CYS A O 1
ATOM 1689 N N . SER A 1 214 ? -8.044 13.391 -8.160 1.00 71.88 214 SER A N 1
ATOM 1690 C CA . SER A 1 214 ? -7.187 14.519 -8.547 1.00 71.88 214 SER A CA 1
ATOM 1691 C C . SER A 1 214 ? -5.973 14.697 -7.628 1.00 71.88 214 SER A C 1
ATOM 1693 O O . SER A 1 214 ? -4.958 15.242 -8.052 1.00 71.88 214 SER A O 1
ATOM 1695 N N . GLN A 1 215 ? -6.052 14.205 -6.388 1.00 78.88 215 GLN A N 1
ATOM 1696 C CA . GLN A 1 215 ? -4.974 14.249 -5.396 1.00 78.88 215 GLN A CA 1
ATOM 1697 C C . GLN A 1 215 ? -4.089 13.000 -5.464 1.00 78.88 215 GLN A C 1
ATOM 1699 O O . GLN A 1 215 ? -4.580 11.943 -5.871 1.00 78.88 215 GLN A O 1
ATOM 1704 N N . PRO A 1 216 ? -2.802 13.081 -5.077 1.00 85.56 216 PRO A N 1
ATOM 1705 C CA . PRO A 1 216 ? -1.926 11.915 -5.008 1.00 85.56 216 PRO A CA 1
ATOM 1706 C C . PRO A 1 216 ? -2.572 10.733 -4.275 1.00 85.56 216 PRO A C 1
ATOM 1708 O O . PRO A 1 216 ? -3.298 10.925 -3.295 1.00 85.56 216 PRO A O 1
ATOM 1711 N N . THR A 1 217 ? -2.297 9.510 -4.736 1.00 86.44 217 THR A N 1
ATOM 1712 C CA . THR A 1 217 ? -2.975 8.289 -4.263 1.00 86.44 217 THR A CA 1
ATOM 1713 C C . THR A 1 217 ? -2.900 8.125 -2.735 1.00 86.44 217 THR A C 1
ATOM 1715 O O . THR A 1 217 ? -3.896 7.764 -2.104 1.00 86.44 217 THR A O 1
ATOM 1718 N N . TYR A 1 218 ? -1.765 8.504 -2.132 1.00 87.19 218 TYR A N 1
ATOM 1719 C CA . TYR A 1 218 ? -1.489 8.446 -0.691 1.00 87.19 218 TYR A CA 1
ATOM 1720 C C . TYR A 1 218 ? -2.255 9.446 0.178 1.00 87.19 218 TYR A C 1
ATOM 1722 O O . TYR A 1 218 ? -2.246 9.325 1.405 1.00 87.19 218 TYR A O 1
ATOM 1730 N N . LEU A 1 219 ? -2.947 10.422 -0.417 1.00 86.00 219 LEU A N 1
ATOM 1731 C CA . LEU A 1 219 ? -3.861 11.318 0.306 1.00 86.00 219 LEU A CA 1
ATOM 1732 C C . LEU A 1 219 ? -5.282 10.771 0.396 1.00 86.00 219 LEU A C 1
ATOM 1734 O O . LEU A 1 219 ? -6.137 11.354 1.070 1.00 86.00 219 LEU A O 1
ATOM 1738 N N . GLY A 1 220 ? -5.535 9.639 -0.251 1.00 74.38 220 GLY A N 1
ATOM 1739 C CA . GLY A 1 220 ? -6.852 9.063 -0.304 1.00 74.38 220 GLY A CA 1
ATOM 1740 C C . GLY A 1 220 ? -7.647 9.555 -1.483 1.00 74.38 220 GLY A C 1
ATOM 1741 O O . GLY A 1 220 ? -8.268 10.615 -1.428 1.00 74.38 220 GLY A O 1
ATOM 1742 N N . TRP A 1 221 ? -7.774 8.675 -2.477 1.00 79.00 221 TRP A N 1
ATOM 1743 C CA . TRP A 1 221 ? -8.859 8.652 -3.470 1.00 79.00 221 TRP A CA 1
ATOM 1744 C C . TRP A 1 221 ? -10.221 8.346 -2.801 1.00 79.00 221 TRP A C 1
ATOM 1746 O O . TRP A 1 221 ? -11.035 7.539 -3.248 1.00 79.00 221 TRP A O 1
ATOM 1756 N N . ASN A 1 222 ? -10.456 8.971 -1.646 1.00 66.62 222 ASN A N 1
ATOM 1757 C CA . ASN A 1 222 ? -11.478 8.629 -0.670 1.00 66.62 222 ASN A CA 1
ATOM 1758 C C . ASN A 1 222 ? -12.879 8.982 -1.158 1.00 66.62 222 ASN A C 1
ATOM 1760 O O . ASN A 1 222 ? -13.831 8.355 -0.714 1.00 66.62 222 ASN A O 1
ATOM 1764 N N . GLN A 1 223 ? -13.034 9.954 -2.060 1.00 64.81 223 GLN A N 1
ATOM 1765 C CA . GLN A 1 223 ? -14.354 10.333 -2.574 1.00 64.81 223 GLN A CA 1
ATOM 1766 C C . GLN A 1 223 ? -15.020 9.174 -3.336 1.00 64.81 223 GLN A C 1
ATOM 1768 O O . GLN A 1 223 ? -16.205 8.909 -3.137 1.00 64.81 223 GLN A O 1
ATOM 1773 N N . ALA A 1 224 ? -14.247 8.428 -4.133 1.00 60.94 224 ALA A N 1
ATOM 1774 C CA . ALA A 1 224 ? -14.718 7.239 -4.846 1.00 60.94 224 ALA A CA 1
ATOM 1775 C C . ALA A 1 224 ? -15.126 6.115 -3.878 1.00 60.94 224 ALA A C 1
ATOM 1777 O O . ALA A 1 224 ? -16.189 5.506 -4.012 1.00 60.94 224 ALA A O 1
ATOM 1778 N N . ILE A 1 225 ? -14.311 5.881 -2.847 1.00 67.31 225 ILE A N 1
ATOM 1779 C CA . ILE A 1 225 ? -14.568 4.835 -1.851 1.00 67.31 225 ILE A CA 1
ATOM 1780 C C . ILE A 1 225 ? -15.749 5.179 -0.951 1.00 67.31 225 ILE A C 1
ATOM 1782 O O . ILE A 1 225 ? -16.594 4.318 -0.708 1.00 67.31 225 ILE A O 1
ATOM 1786 N N . GLN A 1 226 ? -15.861 6.426 -0.498 1.00 67.31 226 GLN A N 1
ATOM 1787 C CA . GLN A 1 226 ? -16.951 6.874 0.371 1.00 67.31 226 GLN A CA 1
ATOM 1788 C C . GLN A 1 226 ? -18.317 6.705 -0.295 1.00 67.31 226 GLN A C 1
ATOM 1790 O O . GLN A 1 226 ? -19.258 6.274 0.370 1.00 67.31 226 GLN A O 1
ATOM 1795 N N . ALA A 1 227 ? -18.415 6.957 -1.605 1.00 67.38 227 ALA A N 1
ATOM 1796 C CA . ALA A 1 227 ? -19.636 6.701 -2.365 1.00 67.38 227 ALA A CA 1
ATOM 1797 C C . ALA A 1 227 ? -20.022 5.208 -2.370 1.00 67.38 227 ALA A C 1
ATOM 1799 O O . ALA A 1 227 ? -21.200 4.867 -2.295 1.00 67.38 227 ALA A O 1
ATOM 1800 N N . SER A 1 228 ? -19.032 4.313 -2.418 1.00 71.75 228 SER A N 1
ATOM 1801 C CA . SER A 1 228 ? -19.245 2.860 -2.476 1.00 71.75 228 SER A CA 1
ATOM 1802 C C . SER A 1 228 ? -19.432 2.177 -1.114 1.00 71.75 228 SER A C 1
ATOM 1804 O O . SER A 1 228 ? -19.910 1.046 -1.065 1.00 71.75 228 SER A O 1
ATOM 1806 N N . LYS A 1 229 ? -19.024 2.830 -0.012 1.00 82.44 229 LYS A N 1
ATOM 1807 C CA . LYS A 1 229 ? -18.870 2.225 1.330 1.00 82.44 229 LYS A CA 1
ATOM 1808 C C . LYS A 1 229 ? -18.000 0.951 1.347 1.00 82.44 229 LYS A C 1
ATOM 1810 O O . LYS A 1 229 ? -18.130 0.134 2.259 1.00 82.44 229 LYS A O 1
ATOM 1815 N N . GLY A 1 230 ? -17.141 0.762 0.344 1.00 89.38 230 GLY A N 1
ATOM 1816 C CA . GLY A 1 230 ? -16.217 -0.365 0.275 1.00 89.38 230 GLY A CA 1
ATOM 1817 C C . GLY A 1 230 ? -14.981 -0.175 1.156 1.00 89.38 230 GLY A C 1
ATOM 1818 O O . GLY A 1 230 ? -14.770 0.867 1.779 1.00 89.38 230 GLY A O 1
ATOM 1819 N N . ASN A 1 231 ? -14.158 -1.213 1.237 1.00 93.50 231 ASN A N 1
ATOM 1820 C CA . ASN A 1 231 ? -12.932 -1.241 2.018 1.00 93.50 231 ASN A CA 1
ATOM 1821 C C . ASN A 1 231 ? -11.736 -1.633 1.158 1.00 93.50 231 ASN A C 1
ATOM 1823 O O . ASN A 1 231 ? -11.865 -2.262 0.109 1.00 93.50 231 ASN A O 1
ATOM 1827 N N . ILE A 1 232 ? -10.563 -1.282 1.658 1.00 94.88 232 ILE A N 1
ATOM 1828 C CA . ILE A 1 232 ? -9.264 -1.625 1.102 1.00 94.88 232 ILE A CA 1
ATOM 1829 C C . ILE A 1 232 ? -8.559 -2.540 2.082 1.00 94.88 232 ILE A C 1
ATOM 1831 O O . ILE A 1 232 ? -8.630 -2.316 3.293 1.00 94.88 232 ILE A O 1
ATOM 1835 N N . ILE A 1 233 ? -7.889 -3.564 1.566 1.00 97.88 233 ILE A N 1
ATOM 1836 C CA . ILE A 1 233 ? -6.990 -4.372 2.384 1.00 97.88 233 ILE A CA 1
ATOM 1837 C C . ILE A 1 233 ? -5.622 -3.699 2.416 1.00 97.88 233 ILE A C 1
ATOM 1839 O O . ILE A 1 233 ? -5.087 -3.364 1.363 1.00 97.88 233 ILE A O 1
ATOM 1843 N N . ILE A 1 234 ? -5.079 -3.501 3.613 1.00 97.88 234 ILE A N 1
ATOM 1844 C CA . ILE A 1 234 ? -3.729 -2.972 3.849 1.00 97.88 234 ILE A CA 1
ATOM 1845 C C . ILE A 1 234 ? -2.965 -3.935 4.758 1.00 97.88 234 ILE A C 1
ATOM 1847 O O . ILE A 1 234 ? -3.601 -4.581 5.593 1.00 97.88 234 ILE A O 1
ATOM 1851 N N . PRO A 1 235 ? -1.640 -4.082 4.647 1.00 98.19 235 PRO A N 1
ATOM 1852 C CA . PRO A 1 235 ? -0.883 -4.860 5.616 1.00 98.19 235 PRO A CA 1
ATOM 1853 C C . PRO A 1 235 ? -0.702 -4.065 6.917 1.00 98.19 235 PRO A C 1
ATOM 1855 O O . PRO A 1 235 ? -0.884 -2.848 6.941 1.00 98.19 235 PRO A O 1
ATOM 1858 N N . ASP A 1 236 ? -0.304 -4.738 7.995 1.00 97.56 236 ASP A N 1
ATOM 1859 C CA . ASP A 1 236 ? 0.280 -4.041 9.144 1.00 97.56 236 ASP A CA 1
ATOM 1860 C C . ASP A 1 236 ? 1.655 -3.483 8.770 1.00 97.56 236 ASP A C 1
ATOM 1862 O O . ASP A 1 236 ? 1.845 -2.271 8.746 1.00 97.56 236 ASP A O 1
ATOM 1866 N N . LEU A 1 237 ? 2.575 -4.358 8.362 1.00 97.38 237 LEU A N 1
ATOM 1867 C CA . LEU A 1 237 ? 3.897 -3.969 7.882 1.00 97.38 237 LEU A CA 1
ATOM 1868 C C . LEU A 1 237 ? 3.867 -3.650 6.378 1.00 97.38 237 LEU A C 1
ATOM 1870 O O . LEU A 1 237 ? 3.461 -4.491 5.580 1.00 97.38 237 LEU A O 1
ATOM 1874 N N . SER A 1 238 ? 4.307 -2.467 5.945 1.00 98.06 238 SER A N 1
ATOM 1875 C CA . SER A 1 238 ? 4.212 -2.091 4.521 1.00 98.06 238 SER A CA 1
ATOM 1876 C C . SER A 1 238 ? 5.046 -3.008 3.614 1.00 98.06 238 SER A C 1
ATOM 1878 O O . SER A 1 238 ? 6.085 -3.523 4.022 1.00 98.06 238 SER A O 1
ATOM 1880 N N . ARG A 1 239 ? 4.592 -3.209 2.371 1.00 98.50 239 ARG A N 1
ATOM 1881 C CA . ARG A 1 239 ? 5.298 -3.928 1.291 1.00 98.50 239 ARG A CA 1
ATOM 1882 C C . ARG A 1 239 ? 5.843 -3.008 0.201 1.00 98.50 239 ARG A C 1
ATOM 1884 O O . ARG A 1 239 ? 6.341 -3.479 -0.815 1.00 98.50 239 ARG A O 1
ATOM 1891 N N . VAL A 1 240 ? 5.748 -1.701 0.420 1.00 97.94 240 VAL A N 1
ATOM 1892 C CA . VAL A 1 240 ? 6.378 -0.657 -0.389 1.00 97.94 240 VAL A CA 1
ATOM 1893 C C . VAL A 1 240 ? 6.960 0.411 0.529 1.00 97.94 240 VAL A C 1
ATOM 1895 O O . VAL A 1 240 ? 6.381 0.715 1.575 1.00 97.94 240 VAL A O 1
ATOM 1898 N N . MET A 1 241 ? 8.075 0.999 0.108 1.00 95.56 241 MET A N 1
ATOM 1899 C CA . MET A 1 241 ? 8.774 2.065 0.816 1.00 95.56 241 MET A CA 1
ATOM 1900 C C . MET A 1 241 ? 9.048 3.235 -0.127 1.00 95.56 241 MET A C 1
ATOM 1902 O O . MET A 1 241 ? 9.667 3.067 -1.173 1.00 95.56 241 MET A O 1
ATOM 1906 N N . ARG A 1 242 ? 8.646 4.439 0.280 1.00 93.88 242 ARG A N 1
ATOM 1907 C CA . ARG A 1 242 ? 9.166 5.700 -0.266 1.00 93.88 242 ARG A CA 1
ATOM 1908 C C . ARG A 1 242 ? 10.374 6.094 0.579 1.00 93.88 242 ARG A C 1
ATOM 1910 O O . ARG A 1 242 ? 10.264 6.066 1.807 1.00 93.88 242 ARG A O 1
ATOM 1917 N N . ARG A 1 243 ? 11.514 6.428 -0.031 1.00 91.25 243 ARG A N 1
ATOM 1918 C CA . ARG A 1 243 ? 12.714 6.754 0.753 1.00 91.25 243 ARG A CA 1
ATOM 1919 C C . ARG A 1 243 ? 12.543 8.126 1.409 1.00 91.25 243 ARG A C 1
ATOM 1921 O O . ARG A 1 243 ? 12.143 9.065 0.723 1.00 91.25 243 ARG A O 1
ATOM 1928 N N . PRO A 1 244 ? 12.919 8.289 2.688 1.00 90.19 244 PRO A N 1
ATOM 1929 C CA . PRO A 1 244 ? 12.928 9.605 3.323 1.00 90.19 244 PRO A CA 1
ATOM 1930 C C . PRO A 1 244 ? 13.791 10.621 2.566 1.00 90.19 244 PRO A C 1
ATOM 1932 O O . PRO A 1 244 ? 13.386 11.769 2.418 1.00 90.19 244 PRO A O 1
ATOM 1935 N N . LEU A 1 245 ? 14.932 10.180 2.015 1.00 87.94 245 LEU A N 1
ATOM 1936 C CA . LEU A 1 245 ? 15.841 11.013 1.216 1.00 87.94 245 LEU A CA 1
ATOM 1937 C C . LEU A 1 245 ? 15.153 11.685 0.018 1.00 87.94 245 LEU A C 1
ATOM 1939 O O . LEU A 1 245 ? 15.532 12.797 -0.332 1.00 87.94 245 LEU A O 1
ATOM 1943 N N . ASP A 1 246 ? 14.122 11.060 -0.559 1.00 87.62 246 ASP A N 1
ATOM 1944 C CA . ASP A 1 246 ? 13.415 11.589 -1.733 1.00 87.62 246 ASP A CA 1
ATOM 1945 C C . ASP A 1 246 ? 12.539 12.811 -1.403 1.00 87.62 246 ASP A C 1
ATOM 1947 O O . ASP A 1 246 ? 12.065 13.489 -2.318 1.00 87.62 246 ASP A O 1
ATOM 1951 N N . VAL A 1 247 ? 12.299 13.089 -0.114 1.00 90.44 247 VAL A N 1
ATOM 1952 C CA . VAL A 1 247 ? 11.436 14.186 0.351 1.00 90.44 247 VAL A CA 1
ATOM 1953 C C . VAL A 1 247 ? 12.140 15.193 1.262 1.00 90.44 247 VAL A C 1
ATOM 1955 O O . VAL A 1 247 ? 11.515 16.182 1.640 1.00 90.44 247 VAL A O 1
ATOM 1958 N N . LEU A 1 248 ? 13.412 14.991 1.625 1.00 89.00 248 LEU A N 1
ATOM 1959 C CA . LEU A 1 248 ? 14.116 15.865 2.581 1.00 89.00 248 LEU A CA 1
ATOM 1960 C C . LEU A 1 248 ? 14.291 17.309 2.093 1.00 89.00 248 LEU A C 1
ATOM 1962 O O . LEU A 1 248 ? 14.420 18.220 2.904 1.00 89.00 248 LEU A O 1
ATOM 1966 N N . GLN A 1 249 ? 14.288 17.520 0.780 1.00 89.50 249 GLN A N 1
ATOM 1967 C CA . GLN A 1 249 ? 14.358 18.829 0.134 1.00 89.50 249 GLN A CA 1
ATOM 1968 C C . GLN A 1 249 ? 13.035 19.607 0.182 1.00 89.50 249 GLN A C 1
ATOM 1970 O O . GLN A 1 249 ? 13.003 20.787 -0.165 1.00 89.50 249 GLN A O 1
ATOM 1975 N N . LEU A 1 250 ? 11.931 18.953 0.552 1.00 90.44 250 LEU A N 1
ATOM 1976 C CA . LEU A 1 250 ? 10.625 19.595 0.659 1.00 90.44 250 LEU A CA 1
ATOM 1977 C C . LEU A 1 250 ? 10.524 20.410 1.954 1.00 90.44 250 LEU A C 1
ATOM 1979 O O . LEU A 1 250 ? 11.200 20.143 2.947 1.00 90.44 250 LEU A O 1
ATOM 1983 N N . ASN A 1 251 ? 9.631 21.401 1.961 1.00 92.31 251 ASN A N 1
ATOM 1984 C CA . ASN A 1 251 ? 9.354 22.172 3.170 1.00 92.31 251 ASN A CA 1
ATOM 1985 C C . ASN A 1 251 ? 8.775 21.264 4.273 1.00 92.31 251 ASN A C 1
ATOM 1987 O O . ASN A 1 251 ? 7.904 20.452 3.975 1.00 92.31 251 ASN A O 1
ATOM 1991 N N . PRO A 1 252 ? 9.129 21.450 5.559 1.00 90.06 252 PRO A N 1
ATOM 1992 C CA . PRO A 1 252 ? 8.550 20.661 6.654 1.00 90.06 252 PRO A CA 1
ATOM 1993 C C . PRO A 1 252 ? 7.026 20.787 6.828 1.00 90.06 252 PRO A C 1
ATOM 1995 O O . PRO A 1 252 ? 6.381 19.955 7.471 1.00 90.06 252 PRO A O 1
ATOM 1998 N N . SER A 1 253 ? 6.432 21.849 6.279 1.00 88.44 253 SER A N 1
ATOM 1999 C CA . SER A 1 253 ? 4.981 22.027 6.201 1.00 88.44 253 SER A CA 1
ATOM 2000 C C . SER A 1 253 ? 4.333 21.226 5.068 1.00 88.44 253 SER A C 1
ATOM 2002 O O . SER A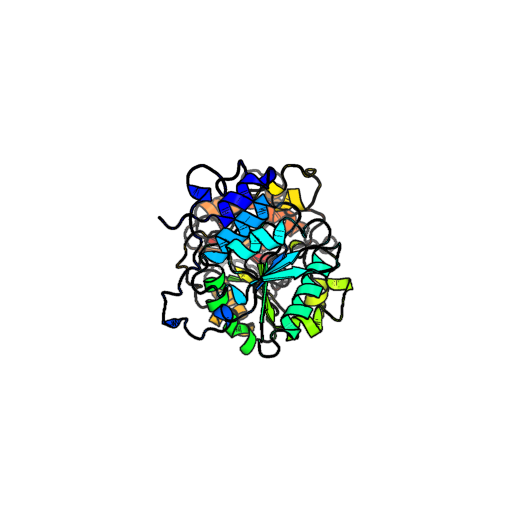 1 253 ? 3.117 21.053 5.092 1.00 88.44 253 SER A O 1
ATOM 2004 N N . ASP A 1 254 ? 5.113 20.740 4.100 1.00 90.31 254 ASP A N 1
ATOM 2005 C CA . ASP A 1 254 ? 4.628 19.917 3.000 1.00 90.31 254 ASP A CA 1
ATOM 2006 C C . ASP A 1 254 ? 4.115 18.575 3.530 1.00 90.31 254 ASP A C 1
ATOM 2008 O O . ASP A 1 254 ? 4.735 17.909 4.364 1.00 90.31 254 ASP A O 1
ATOM 2012 N N . VAL A 1 255 ? 2.957 18.162 3.031 1.00 88.31 255 VAL A N 1
ATOM 2013 C CA . VAL A 1 255 ? 2.313 16.917 3.439 1.00 88.31 255 VAL A CA 1
ATOM 2014 C C . VAL A 1 255 ? 3.178 15.693 3.111 1.00 88.31 255 VAL A C 1
ATOM 2016 O O . VAL A 1 255 ? 3.244 14.767 3.919 1.00 88.31 255 VAL A O 1
ATOM 2019 N N . GLN A 1 256 ? 3.873 15.678 1.972 1.00 89.75 256 GLN A N 1
ATOM 2020 C CA . GLN A 1 256 ? 4.782 14.587 1.618 1.00 89.75 256 GLN A CA 1
ATOM 2021 C C . GLN A 1 256 ? 5.945 14.495 2.593 1.00 89.75 256 GLN A C 1
ATOM 2023 O O . GLN A 1 256 ? 6.275 13.396 3.039 1.00 89.75 256 GLN A O 1
ATOM 2028 N N . PHE A 1 257 ? 6.518 15.639 2.977 1.00 92.12 257 PHE A N 1
ATOM 2029 C CA . PHE A 1 257 ? 7.552 15.674 4.005 1.00 92.12 257 PHE A CA 1
ATOM 2030 C C . PHE A 1 257 ? 7.023 15.061 5.305 1.00 92.12 257 PHE A C 1
ATOM 2032 O O . PHE A 1 257 ? 7.622 14.141 5.854 1.00 92.12 257 PHE A O 1
ATOM 2039 N N . GLN A 1 258 ? 5.851 15.499 5.772 1.00 90.06 258 GLN A N 1
ATOM 2040 C CA . GLN A 1 258 ? 5.283 15.015 7.033 1.00 90.06 258 GLN A CA 1
ATOM 2041 C C . GLN A 1 258 ? 4.942 13.517 7.020 1.00 90.06 258 GLN A C 1
ATOM 2043 O O . GLN A 1 258 ? 4.995 12.867 8.064 1.00 90.06 258 GLN A O 1
ATOM 2048 N N . LEU A 1 259 ? 4.589 12.956 5.861 1.00 89.19 259 LEU A N 1
ATOM 2049 C CA . LEU A 1 259 ? 4.276 11.533 5.727 1.00 89.19 259 LEU A CA 1
ATOM 2050 C C . LEU A 1 259 ? 5.523 10.650 5.592 1.00 89.19 259 LEU A C 1
ATOM 2052 O O . LEU A 1 259 ? 5.545 9.554 6.162 1.00 89.19 259 LEU A O 1
ATOM 2056 N N . PHE A 1 260 ? 6.524 11.095 4.829 1.00 91.75 260 PHE A N 1
ATOM 2057 C CA . PHE A 1 260 ? 7.620 10.239 4.362 1.00 91.75 260 PHE A CA 1
ATOM 2058 C C . PHE A 1 260 ? 8.993 10.565 4.961 1.00 91.75 260 PHE A C 1
ATOM 2060 O O . PHE A 1 260 ? 9.879 9.721 4.878 1.00 91.75 260 PHE A O 1
ATOM 2067 N N . ALA A 1 261 ? 9.183 11.723 5.605 1.00 91.62 261 ALA A N 1
ATOM 2068 C CA . ALA A 1 261 ? 10.446 12.035 6.284 1.00 91.62 261 ALA A CA 1
ATOM 2069 C C . ALA A 1 261 ? 10.615 11.266 7.608 1.00 91.62 261 ALA A C 1
ATOM 2071 O O . ALA A 1 261 ? 11.734 11.067 8.073 1.00 91.62 261 ALA A O 1
ATOM 2072 N N . GLN A 1 262 ? 9.513 10.830 8.228 1.00 88.00 262 GLN A N 1
ATOM 2073 C CA . GLN A 1 262 ? 9.553 10.010 9.439 1.00 88.00 262 GLN A CA 1
ATOM 2074 C C . GLN A 1 262 ? 9.904 8.555 9.101 1.00 88.00 262 GLN A C 1
ATOM 2076 O O . GLN A 1 262 ? 9.415 8.015 8.113 1.00 88.00 262 GLN A O 1
ATOM 2081 N N . GLU A 1 263 ? 10.688 7.898 9.961 1.00 90.12 263 GLU A N 1
ATOM 2082 C CA . GLU A 1 263 ? 11.044 6.482 9.810 1.00 90.12 263 GLU A CA 1
ATOM 2083 C C . GLU A 1 263 ? 9.805 5.570 9.760 1.00 90.12 263 GLU A C 1
ATOM 2085 O O . GLU A 1 263 ? 8.905 5.637 10.610 1.00 90.12 263 GLU A O 1
ATOM 2090 N N . ARG A 1 264 ? 9.783 4.689 8.756 1.00 92.75 264 ARG A N 1
ATOM 2091 C CA . ARG A 1 264 ? 8.697 3.741 8.485 1.00 92.75 264 ARG A CA 1
ATOM 2092 C C . ARG A 1 264 ? 9.233 2.321 8.434 1.00 92.75 264 ARG A C 1
ATOM 2094 O O . ARG A 1 264 ? 10.384 2.102 8.073 1.00 92.75 264 ARG A O 1
ATOM 2101 N N . GLU A 1 265 ? 8.362 1.374 8.745 1.00 94.19 265 GLU A N 1
ATOM 2102 C CA . GLU A 1 265 ? 8.669 -0.051 8.749 1.00 94.19 265 GLU A CA 1
ATOM 2103 C C . GLU A 1 265 ? 8.161 -0.688 7.455 1.00 94.19 265 GLU A C 1
ATOM 2105 O O . GLU A 1 265 ? 6.998 -0.517 7.065 1.00 94.19 265 GLU A O 1
ATOM 2110 N N . THR A 1 266 ? 9.043 -1.425 6.785 1.00 96.50 266 THR A N 1
ATOM 2111 C CA . THR A 1 266 ? 8.745 -2.150 5.545 1.00 96.50 266 THR A CA 1
ATOM 2112 C C . THR A 1 266 ? 9.269 -3.568 5.672 1.00 96.50 266 THR A C 1
ATOM 2114 O O . THR A 1 266 ? 10.345 -3.798 6.215 1.00 96.50 266 THR A O 1
ATOM 2117 N N . ASN A 1 267 ? 8.496 -4.530 5.184 1.00 98.00 267 ASN A N 1
ATOM 2118 C CA . ASN A 1 267 ? 8.883 -5.926 5.224 1.00 98.00 267 ASN A CA 1
ATOM 2119 C C . ASN A 1 267 ? 10.140 -6.177 4.377 1.00 98.00 267 ASN A C 1
ATOM 2121 O O . ASN A 1 267 ? 10.248 -5.682 3.254 1.00 98.00 267 ASN A O 1
ATOM 2125 N N . ILE A 1 268 ? 11.046 -7.000 4.894 1.00 97.12 268 ILE A N 1
ATOM 2126 C CA . ILE A 1 268 ? 12.245 -7.465 4.182 1.00 97.12 268 ILE A CA 1
ATOM 2127 C C . ILE A 1 268 ? 12.288 -8.992 4.043 1.00 97.12 268 ILE A C 1
ATOM 2129 O O . ILE A 1 268 ? 13.171 -9.516 3.372 1.00 97.12 268 ILE A O 1
ATOM 2133 N N . ASP A 1 269 ? 11.350 -9.711 4.665 1.00 97.19 269 ASP A N 1
ATOM 2134 C CA . ASP A 1 269 ? 11.286 -11.169 4.607 1.00 97.19 269 ASP A CA 1
ATOM 2135 C C . ASP A 1 269 ? 10.518 -11.618 3.343 1.00 97.19 269 ASP A C 1
ATOM 2137 O O . ASP A 1 269 ? 9.339 -11.285 3.193 1.00 97.19 269 ASP A O 1
ATOM 2141 N N . PRO A 1 270 ? 11.143 -12.375 2.421 1.00 94.00 270 PRO A N 1
ATOM 2142 C CA . PRO A 1 270 ? 10.501 -12.814 1.181 1.00 94.00 270 PRO A CA 1
ATOM 2143 C C . PRO A 1 270 ? 9.422 -13.895 1.371 1.00 94.00 270 PRO A C 1
ATOM 2145 O O . PRO A 1 270 ? 8.680 -14.178 0.431 1.00 94.00 270 PRO A O 1
ATOM 2148 N N . ALA A 1 271 ? 9.335 -14.536 2.540 1.00 93.44 271 ALA A N 1
ATOM 2149 C CA . ALA A 1 271 ? 8.542 -15.749 2.755 1.00 93.44 271 ALA A CA 1
ATOM 2150 C C . ALA A 1 271 ? 7.396 -15.566 3.766 1.00 93.44 271 ALA A C 1
ATOM 2152 O O . ALA A 1 271 ? 6.991 -16.509 4.453 1.00 93.44 271 ALA A O 1
ATOM 2153 N N . VAL A 1 272 ? 6.833 -14.360 3.846 1.00 96.94 272 VAL A N 1
ATOM 2154 C CA . VAL A 1 272 ? 5.786 -14.039 4.820 1.00 96.94 272 VAL A CA 1
ATOM 2155 C C . VAL A 1 272 ? 4.410 -14.527 4.376 1.00 96.94 272 VAL A C 1
ATOM 2157 O O . VAL A 1 272 ? 3.874 -14.123 3.343 1.00 96.94 272 VAL A O 1
ATOM 2160 N N . TRP A 1 273 ? 3.770 -15.311 5.243 1.00 97.38 273 TRP A N 1
ATOM 2161 C CA . TRP A 1 273 ? 2.381 -15.730 5.075 1.00 97.38 273 TRP A CA 1
ATOM 2162 C C . TRP A 1 273 ? 1.416 -14.857 5.877 1.00 97.38 273 TRP A C 1
ATOM 2164 O O . TRP A 1 273 ? 1.568 -14.699 7.090 1.00 97.38 273 TRP A O 1
ATOM 2174 N N . ILE A 1 274 ? 0.383 -14.328 5.227 1.00 98.12 274 ILE A N 1
ATOM 2175 C CA . ILE A 1 274 ? -0.704 -13.620 5.899 1.00 98.12 274 ILE A CA 1
ATOM 2176 C C . ILE A 1 274 ? -1.522 -14.621 6.710 1.00 98.12 274 ILE A C 1
ATOM 2178 O O . ILE A 1 274 ? -1.960 -15.663 6.222 1.00 98.12 274 ILE A O 1
ATOM 2182 N N . ARG A 1 275 ? -1.733 -14.306 7.987 1.00 97.19 275 ARG A N 1
ATOM 2183 C CA . ARG A 1 275 ? -2.470 -15.155 8.917 1.00 97.19 275 ARG A CA 1
ATOM 2184 C C . ARG A 1 275 ? -3.955 -15.124 8.564 1.00 97.19 275 ARG A C 1
ATOM 2186 O O . ARG A 1 275 ? -4.596 -14.089 8.704 1.00 97.19 275 ARG A O 1
ATOM 2193 N N . LYS A 1 276 ? -4.504 -16.283 8.181 1.00 96.88 276 LYS A N 1
ATOM 2194 C CA . LYS A 1 276 ? -5.936 -16.488 7.882 1.00 96.88 276 LYS A CA 1
ATOM 2195 C C . LYS A 1 276 ? -6.507 -15.420 6.924 1.00 96.88 276 LYS A C 1
ATOM 2197 O O . LYS A 1 276 ? -7.430 -14.699 7.301 1.00 96.88 276 LYS A O 1
ATOM 2202 N N . PRO A 1 277 ? -6.018 -15.310 5.675 1.00 97.19 277 PRO A N 1
ATOM 2203 C CA . PRO A 1 277 ? -6.476 -14.278 4.740 1.00 97.19 277 PRO A CA 1
ATOM 2204 C C . PRO A 1 277 ? -7.984 -14.367 4.448 1.00 97.19 277 PRO A C 1
ATOM 2206 O O . PRO A 1 277 ? -8.618 -13.366 4.140 1.00 97.19 277 PRO A O 1
ATOM 2209 N N . GLN A 1 278 ? -8.602 -15.540 4.619 1.00 96.88 278 GLN A N 1
ATOM 2210 C CA . GLN A 1 278 ? -10.051 -15.719 4.519 1.00 96.88 278 GLN A CA 1
ATOM 2211 C C . GLN A 1 278 ? -10.856 -14.928 5.558 1.00 96.88 278 GLN A C 1
ATOM 2213 O O . GLN A 1 278 ? -12.044 -14.706 5.340 1.00 96.88 278 GLN A O 1
ATOM 2218 N N . ASP A 1 279 ? -10.247 -14.513 6.670 1.00 97.56 279 ASP A N 1
ATOM 2219 C CA . ASP A 1 279 ? -10.911 -13.714 7.703 1.00 97.56 279 ASP A CA 1
ATOM 2220 C C . ASP A 1 279 ? -11.011 -12.235 7.301 1.00 97.56 279 ASP A C 1
ATOM 2222 O O . ASP A 1 279 ? -11.647 -11.453 7.995 1.00 97.56 279 ASP A O 1
ATOM 2226 N N . LEU A 1 280 ? -10.428 -11.836 6.166 1.00 98.06 280 LEU A N 1
ATOM 2227 C CA . LEU A 1 280 ? -10.494 -10.468 5.648 1.00 98.06 280 LEU A CA 1
ATOM 2228 C C . LEU A 1 280 ? -11.775 -10.181 4.847 1.00 98.06 280 LEU A C 1
ATOM 2230 O O . LEU A 1 280 ? -12.012 -9.022 4.514 1.00 98.06 280 LEU A O 1
ATOM 2234 N N . THR A 1 281 ? -12.624 -11.178 4.562 1.00 97.94 281 THR A N 1
ATOM 2235 C CA . THR A 1 281 ? -13.982 -10.944 4.020 1.00 97.94 281 THR A CA 1
ATOM 2236 C C . THR A 1 281 ? -14.845 -10.220 5.052 1.00 97.94 281 THR A C 1
ATOM 2238 O O . THR A 1 281 ? -14.715 -10.507 6.241 1.00 97.94 281 THR A O 1
ATOM 2241 N N . LYS A 1 282 ? -15.746 -9.334 4.630 1.00 96.62 282 LYS A N 1
ATOM 2242 C CA . LYS A 1 282 ? -16.514 -8.412 5.481 1.00 96.62 282 LYS A CA 1
ATOM 2243 C C . LYS A 1 282 ? -17.103 -9.046 6.745 1.00 96.62 282 LYS A C 1
ATOM 2245 O O . LYS A 1 282 ? -16.818 -8.578 7.849 1.00 96.62 282 LYS A O 1
ATOM 2250 N N . GLU A 1 283 ? -17.892 -10.109 6.608 1.00 95.88 283 GLU A N 1
ATOM 2251 C CA . GLU A 1 283 ? -18.577 -10.760 7.731 1.00 95.88 283 GLU A CA 1
ATOM 2252 C C . GLU A 1 283 ? -17.572 -11.413 8.685 1.00 95.88 283 GLU A C 1
ATOM 2254 O O . GLU A 1 283 ? -17.648 -11.232 9.903 1.00 95.88 283 GLU A O 1
ATOM 2259 N N . ARG A 1 284 ? -16.587 -12.134 8.136 1.00 97.88 284 ARG A N 1
ATOM 2260 C CA . ARG A 1 284 ? -15.553 -12.803 8.938 1.00 97.88 284 ARG A CA 1
ATOM 2261 C C . ARG A 1 284 ? -14.634 -11.807 9.629 1.00 97.88 284 ARG A C 1
ATOM 2263 O O . ARG A 1 284 ? -14.273 -12.042 10.776 1.00 97.88 284 ARG A O 1
ATOM 2270 N N . TYR A 1 285 ? -14.327 -10.679 8.994 1.00 98.12 285 TYR A N 1
ATOM 2271 C CA . TYR A 1 285 ? -13.479 -9.649 9.582 1.00 98.12 285 TYR A CA 1
ATOM 2272 C C . TYR A 1 285 ? -14.173 -8.998 10.771 1.00 98.12 285 TYR A C 1
ATOM 2274 O O . TYR A 1 285 ? -13.564 -8.840 11.825 1.00 98.12 285 TYR A O 1
ATOM 2282 N N . PHE A 1 286 ? -15.469 -8.691 10.652 1.00 97.50 286 PHE A N 1
ATOM 2283 C CA . PHE A 1 286 ? -16.249 -8.188 11.782 1.00 97.50 286 PHE A CA 1
ATOM 2284 C C . PHE A 1 286 ? -16.217 -9.169 12.967 1.00 97.50 286 PHE A C 1
ATOM 2286 O O . PHE A 1 286 ? -15.908 -8.768 14.088 1.00 97.50 286 PHE A O 1
ATOM 2293 N N . GLN A 1 287 ? -16.458 -10.462 12.721 1.00 97.44 287 GLN A N 1
ATOM 2294 C CA . GLN A 1 287 ? -16.411 -11.492 13.768 1.00 97.44 287 GLN A CA 1
ATOM 2295 C C . GLN A 1 287 ? -15.006 -11.693 14.350 1.00 97.44 287 GLN A C 1
ATOM 2297 O O . GLN A 1 287 ? -14.848 -11.874 15.560 1.00 97.44 287 GLN A O 1
ATOM 2302 N N . HIS A 1 288 ? -13.974 -11.609 13.512 1.00 96.69 288 HIS A N 1
ATOM 2303 C CA . HIS A 1 288 ? -12.582 -11.653 13.937 1.00 96.69 288 HIS A CA 1
ATOM 2304 C C . HIS A 1 288 ? -12.272 -10.515 14.917 1.00 96.69 288 HIS A C 1
ATOM 2306 O O . HIS A 1 288 ? -11.734 -10.771 15.993 1.00 96.69 288 HIS A O 1
ATOM 2312 N N . ILE A 1 289 ? -12.689 -9.282 14.608 1.00 97.50 289 ILE A N 1
ATOM 2313 C CA . ILE A 1 289 ? -12.536 -8.134 15.511 1.00 97.50 289 ILE A CA 1
ATOM 2314 C C . ILE A 1 289 ? -13.299 -8.349 16.827 1.00 97.50 289 ILE A C 1
ATOM 2316 O O . ILE A 1 289 ? -12.735 -8.129 17.898 1.00 97.50 289 ILE A O 1
ATOM 2320 N N . VAL A 1 290 ? -14.548 -8.826 16.781 1.00 96.81 290 VAL A N 1
ATOM 2321 C CA . VAL A 1 290 ? -15.326 -9.131 17.999 1.00 96.81 290 VAL A CA 1
ATOM 2322 C C . VAL A 1 290 ? -14.595 -10.146 18.885 1.00 96.81 290 VAL A C 1
ATOM 2324 O O . VAL A 1 290 ? -14.508 -9.948 20.099 1.00 96.81 290 VAL A O 1
ATOM 2327 N N . THR A 1 291 ? -14.029 -11.190 18.278 1.00 95.81 291 THR A N 1
ATOM 2328 C CA . THR A 1 291 ? -13.264 -12.235 18.975 1.00 95.81 291 THR A CA 1
ATOM 2329 C C . THR A 1 291 ? -11.987 -11.670 19.601 1.00 95.81 291 THR A C 1
ATOM 2331 O O . THR A 1 291 ? -11.707 -11.940 20.769 1.00 95.81 291 THR A O 1
ATOM 2334 N N . LEU A 1 292 ? -11.240 -10.830 18.870 1.00 95.19 292 LEU A N 1
ATOM 2335 C CA . LEU A 1 292 ? -10.055 -10.146 19.400 1.00 95.19 292 LEU A CA 1
ATOM 2336 C C . LEU A 1 292 ? -10.396 -9.312 20.640 1.00 95.19 292 LEU A C 1
ATOM 2338 O O . LEU A 1 292 ? -9.687 -9.378 21.640 1.00 95.19 292 LEU A O 1
ATOM 2342 N N . ILE A 1 293 ? -11.506 -8.571 20.600 1.00 95.69 293 ILE A N 1
ATOM 2343 C CA . ILE A 1 293 ? -11.945 -7.721 21.714 1.00 95.69 293 ILE A CA 1
ATOM 2344 C C . ILE A 1 293 ? -12.354 -8.563 22.929 1.00 95.69 293 ILE A C 1
ATOM 2346 O O . ILE A 1 293 ? -12.068 -8.176 24.060 1.00 95.69 293 ILE A O 1
ATOM 2350 N N . GLN A 1 294 ? -13.018 -9.707 22.736 1.00 93.12 294 GLN A N 1
ATOM 2351 C CA . GLN A 1 294 ? -13.428 -10.589 23.840 1.00 93.12 294 GLN A CA 1
ATOM 2352 C C . GLN A 1 294 ? -12.238 -11.131 24.647 1.00 93.12 294 GLN A C 1
ATOM 2354 O O . GLN A 1 294 ? -12.355 -11.259 25.861 1.00 93.12 294 GLN A O 1
ATOM 2359 N N . GLY A 1 295 ? -11.105 -11.409 23.994 1.00 90.94 295 GLY A N 1
ATOM 2360 C CA . GLY A 1 295 ? -9.880 -11.896 24.642 1.00 90.94 295 GLY A CA 1
ATOM 2361 C C . GLY A 1 295 ? -8.874 -10.807 25.035 1.00 90.94 295 GLY A C 1
ATOM 2362 O O . GLY A 1 295 ? -7.728 -11.133 25.343 1.00 90.94 295 GLY A O 1
ATOM 2363 N N . SER A 1 296 ? -9.258 -9.530 24.968 1.00 94.50 296 SER A N 1
ATOM 2364 C CA . SER A 1 296 ? -8.334 -8.398 25.116 1.00 94.50 296 SER A CA 1
ATOM 2365 C C . SER A 1 296 ? -8.237 -7.843 26.538 1.00 94.50 296 SER A C 1
ATOM 2367 O O . SER A 1 296 ? -9.182 -7.910 27.326 1.00 94.50 296 SER A O 1
ATOM 2369 N N . THR A 1 297 ? -7.111 -7.192 26.834 1.00 92.94 297 THR A N 1
ATOM 2370 C CA . THR A 1 297 ? -6.990 -6.286 27.983 1.00 92.94 297 THR A CA 1
ATOM 2371 C C . THR A 1 297 ? -7.572 -4.928 27.605 1.00 92.94 297 THR A C 1
ATOM 2373 O O . THR A 1 297 ? -7.131 -4.310 26.639 1.00 92.94 297 THR A O 1
ATOM 2376 N N . THR A 1 298 ? -8.559 -4.448 28.360 1.00 93.06 298 THR A N 1
ATOM 2377 C CA . THR A 1 298 ? -9.259 -3.192 28.058 1.00 93.06 298 THR A CA 1
ATOM 2378 C C . THR A 1 298 ? -8.740 -2.029 28.902 1.00 93.06 298 THR A C 1
ATOM 2380 O O . THR A 1 298 ? -8.603 -2.155 30.116 1.00 93.06 298 THR A O 1
ATOM 2383 N N . LEU A 1 299 ? -8.539 -0.876 28.265 1.00 91.38 299 LEU A N 1
ATOM 2384 C CA . LEU A 1 299 ? -8.213 0.411 28.870 1.00 91.38 299 LEU A CA 1
ATOM 2385 C C . LEU A 1 299 ? -9.242 1.460 28.425 1.00 91.38 299 LEU A C 1
ATOM 2387 O O . LEU A 1 299 ? -9.642 1.491 27.261 1.00 91.38 299 LEU A O 1
ATOM 2391 N N . TYR A 1 300 ? -9.646 2.340 29.339 1.00 89.94 300 TYR A N 1
ATOM 2392 C CA . TYR A 1 300 ? -10.532 3.470 29.048 1.00 89.94 300 TYR A CA 1
ATOM 2393 C C . TYR A 1 300 ? -9.755 4.770 29.214 1.00 89.94 300 TYR A C 1
ATOM 2395 O O . TYR A 1 300 ? -9.123 4.985 30.245 1.00 89.94 300 TYR A O 1
ATOM 2403 N N . VAL A 1 301 ? -9.797 5.630 28.198 1.00 88.75 301 VAL A N 1
ATOM 2404 C CA . VAL A 1 301 ? -9.035 6.883 28.180 1.00 88.75 301 VAL A CA 1
ATOM 2405 C C . VAL A 1 301 ? -9.831 7.996 28.859 1.00 88.75 301 VAL A C 1
ATOM 2407 O O . VAL A 1 301 ? -10.912 8.364 28.394 1.00 88.75 301 VAL A O 1
ATOM 2410 N N . SER A 1 302 ? -9.281 8.570 29.931 1.00 88.75 302 SER A N 1
ATOM 2411 C CA . SER A 1 302 ? -9.832 9.760 30.587 1.00 88.75 302 SER A CA 1
ATOM 2412 C C . SER A 1 302 ? -9.379 11.062 29.909 1.00 88.75 302 SER A C 1
ATOM 2414 O O . SER A 1 302 ? -8.432 11.096 29.119 1.00 88.75 302 SER A O 1
ATOM 2416 N N . GLU A 1 303 ? -10.012 12.188 30.252 1.00 86.69 303 GLU A N 1
ATOM 2417 C CA . GLU A 1 303 ? -9.540 13.506 29.797 1.00 86.69 303 GLU A CA 1
ATOM 2418 C C . GLU A 1 303 ? -8.126 13.833 30.301 1.00 86.69 303 GLU A C 1
ATOM 2420 O O . GLU A 1 303 ? -7.362 14.520 29.617 1.00 86.69 303 GLU A O 1
ATOM 2425 N N . THR A 1 304 ? -7.764 13.338 31.487 1.00 87.12 304 THR A N 1
ATOM 2426 C CA . THR A 1 304 ? -6.421 13.498 32.053 1.00 87.12 304 THR A CA 1
ATOM 2427 C C . THR A 1 304 ? -5.394 12.738 31.219 1.00 87.12 304 THR A C 1
ATOM 2429 O O . THR A 1 304 ? -4.354 13.306 30.884 1.00 87.12 304 THR A O 1
ATOM 2432 N N . ASP A 1 305 ? -5.718 11.520 30.780 1.00 87.94 305 ASP A N 1
ATOM 2433 C CA . ASP A 1 305 ? -4.846 10.725 29.907 1.00 87.94 305 ASP A CA 1
ATOM 2434 C C . ASP A 1 305 ? -4.620 11.411 28.556 1.00 87.94 305 ASP A C 1
ATOM 2436 O O . ASP A 1 305 ? -3.484 11.503 28.093 1.00 87.94 305 ASP A O 1
ATOM 2440 N N . LEU A 1 306 ? -5.668 11.981 27.946 1.00 88.44 306 LEU A N 1
ATOM 2441 C CA . LEU A 1 306 ? -5.529 12.748 26.701 1.00 88.44 306 LEU A CA 1
ATOM 2442 C C . LEU A 1 306 ? -4.621 13.973 26.881 1.00 88.44 306 LEU A C 1
ATOM 2444 O O . LEU A 1 306 ? -3.773 14.253 26.029 1.00 88.44 306 LEU A O 1
ATOM 2448 N N . LYS A 1 307 ? -4.753 14.700 27.998 1.00 87.50 307 LYS A N 1
ATOM 2449 C CA . LYS A 1 307 ? -3.866 15.834 28.313 1.00 87.50 307 LYS A CA 1
ATOM 2450 C C . LYS A 1 307 ? -2.410 15.383 28.453 1.00 87.50 307 LYS A C 1
ATOM 2452 O O . LYS A 1 307 ? -1.524 16.097 27.980 1.00 87.50 307 LYS A O 1
ATOM 2457 N N . LEU A 1 308 ? -2.163 14.214 29.048 1.00 87.50 308 LEU A N 1
ATOM 2458 C CA . LEU A 1 308 ? -0.827 13.619 29.147 1.00 87.50 308 LEU A CA 1
ATOM 2459 C C . LEU A 1 308 ? -0.289 13.198 27.770 1.00 87.50 308 LEU A C 1
ATOM 2461 O O . LEU A 1 308 ? 0.833 13.580 27.432 1.00 87.50 308 LEU A O 1
ATOM 2465 N N . CYS A 1 309 ? -1.101 12.542 26.927 1.00 86.69 309 CYS A N 1
ATOM 2466 C CA . CYS A 1 309 ? -0.726 12.216 25.543 1.00 86.69 309 CYS A CA 1
ATOM 2467 C C . CYS A 1 309 ? -0.308 13.463 24.754 1.00 86.69 309 CYS A C 1
ATOM 2469 O O . CYS A 1 309 ? 0.660 13.426 23.999 1.00 86.69 309 CYS A O 1
ATOM 2471 N N . ASN A 1 310 ? -1.015 14.584 24.929 1.00 84.94 310 ASN A N 1
ATOM 2472 C CA . ASN A 1 310 ? -0.712 15.810 24.194 1.00 84.94 310 ASN A CA 1
ATOM 2473 C C . ASN A 1 310 ? 0.606 16.471 24.630 1.00 84.94 310 ASN A C 1
ATOM 2475 O O . ASN A 1 310 ? 1.237 17.143 23.816 1.00 84.94 310 ASN A O 1
ATOM 2479 N N . LYS A 1 311 ? 0.997 16.300 25.900 1.00 82.62 311 LYS A N 1
ATOM 2480 C CA . LYS A 1 311 ? 2.241 16.844 26.464 1.00 82.62 311 LYS A CA 1
ATOM 2481 C C . LYS A 1 311 ? 3.459 15.944 26.235 1.00 82.62 311 LYS A C 1
ATOM 2483 O O . LYS A 1 311 ? 4.569 16.405 26.453 1.00 82.62 311 LYS A O 1
ATOM 2488 N N . GLY A 1 312 ? 3.261 14.691 25.816 1.00 68.75 312 GLY A N 1
ATOM 2489 C CA . GLY A 1 312 ? 4.348 13.734 25.580 1.00 68.75 312 GLY A CA 1
ATOM 2490 C C . GLY A 1 312 ? 4.992 13.160 26.850 1.00 68.75 312 GLY A C 1
ATOM 2491 O O . GLY A 1 312 ? 6.049 12.547 26.757 1.00 68.75 312 GLY A O 1
ATOM 2492 N N . ASN A 1 313 ? 4.369 13.327 28.024 1.00 59.53 313 ASN A N 1
ATOM 2493 C CA . ASN A 1 313 ? 4.913 12.884 29.315 1.00 59.53 313 ASN A CA 1
ATOM 2494 C C . ASN A 1 313 ? 4.216 11.616 29.825 1.00 59.53 313 ASN A C 1
ATOM 2496 O O . ASN A 1 313 ? 2.990 11.552 29.742 1.00 59.53 313 ASN A O 1
ATOM 2500 N N . ASN A 1 314 ? 4.993 10.681 30.407 1.00 56.75 314 ASN A N 1
ATOM 2501 C CA . ASN A 1 314 ? 4.586 9.533 31.249 1.00 56.75 314 ASN A CA 1
ATOM 2502 C C . ASN A 1 314 ? 3.118 9.117 31.095 1.00 56.75 314 ASN A C 1
ATOM 2504 O O . ASN A 1 314 ? 2.304 9.210 32.016 1.00 56.75 314 ASN A O 1
ATOM 2508 N N . ASN A 1 315 ? 2.771 8.677 29.892 1.00 68.19 315 ASN A N 1
ATOM 2509 C CA . ASN A 1 315 ? 1.432 8.225 29.585 1.00 68.19 315 ASN A CA 1
ATOM 2510 C C . ASN A 1 315 ? 1.226 6.832 30.182 1.00 68.19 315 ASN A C 1
ATOM 2512 O O . ASN A 1 315 ? 1.817 5.848 29.739 1.00 68.19 315 ASN A O 1
ATOM 2516 N N . VAL A 1 316 ? 0.334 6.744 31.167 1.00 77.19 316 VAL A N 1
ATOM 2517 C CA . VAL A 1 316 ? -0.047 5.483 31.824 1.00 77.19 316 VAL A CA 1
ATOM 2518 C C . VAL A 1 316 ? -0.376 4.402 30.786 1.00 77.19 316 VAL A C 1
ATOM 2520 O O . VAL A 1 316 ? 0.049 3.261 30.926 1.00 77.19 316 VAL A O 1
ATOM 2523 N N . ILE A 1 317 ? -1.026 4.789 29.682 1.00 80.62 317 ILE A N 1
ATOM 2524 C CA . ILE A 1 317 ? -1.339 3.909 28.548 1.00 80.62 317 ILE A CA 1
ATOM 2525 C C . ILE A 1 317 ? -0.085 3.233 27.975 1.00 80.62 317 ILE A C 1
ATOM 2527 O O . ILE A 1 317 ? -0.088 2.015 27.808 1.00 80.62 317 ILE A O 1
ATOM 2531 N N . SER A 1 318 ? 0.991 3.972 27.681 1.00 78.44 318 SER A N 1
ATOM 2532 C CA . SER A 1 318 ? 2.180 3.330 27.098 1.00 78.44 318 SER A CA 1
ATOM 2533 C C . SER A 1 318 ? 2.961 2.531 28.121 1.00 78.44 318 SER A C 1
ATOM 2535 O O . SER A 1 318 ? 3.520 1.508 27.746 1.00 78.44 318 SER A O 1
ATOM 2537 N N . VAL A 1 319 ? 2.973 2.950 29.390 1.00 82.56 319 VAL A N 1
ATOM 2538 C CA . VAL A 1 319 ? 3.606 2.177 30.470 1.00 82.56 319 VAL A CA 1
ATOM 2539 C C . VAL A 1 319 ? 2.916 0.821 30.623 1.00 82.56 319 VAL A C 1
ATOM 2541 O O . VAL A 1 319 ? 3.590 -0.205 30.627 1.00 82.56 319 VAL A O 1
ATOM 2544 N N . ILE A 1 320 ? 1.578 0.796 30.657 1.00 83.81 320 ILE A N 1
ATOM 2545 C CA . ILE A 1 320 ? 0.809 -0.456 30.709 1.00 83.81 320 ILE A CA 1
ATOM 2546 C C . ILE A 1 320 ? 1.119 -1.320 29.483 1.00 83.81 320 ILE A C 1
ATOM 2548 O O . ILE A 1 320 ? 1.399 -2.506 29.617 1.00 83.81 320 ILE A O 1
ATOM 2552 N N . ILE A 1 321 ? 1.111 -0.736 28.283 1.00 85.44 321 ILE A N 1
ATOM 2553 C CA . ILE A 1 321 ? 1.374 -1.478 27.042 1.00 85.44 321 ILE A CA 1
ATOM 2554 C C . ILE A 1 321 ? 2.802 -2.037 27.000 1.00 85.44 321 ILE A C 1
ATOM 2556 O O . ILE A 1 321 ? 2.996 -3.143 26.511 1.00 85.44 321 ILE A O 1
ATOM 2560 N N . GLN A 1 322 ? 3.795 -1.317 27.527 1.00 85.00 322 GLN A N 1
ATOM 2561 C CA . GLN A 1 322 ? 5.182 -1.791 27.613 1.00 85.00 322 GLN A CA 1
ATOM 2562 C C . GLN A 1 322 ? 5.350 -2.993 28.549 1.00 85.00 322 GLN A C 1
ATOM 2564 O O . GLN A 1 322 ? 6.258 -3.791 28.341 1.00 85.00 322 GLN A O 1
ATOM 2569 N N . GLN A 1 323 ? 4.490 -3.131 29.558 1.00 87.06 323 GLN A N 1
ATOM 2570 C CA . GLN A 1 323 ? 4.502 -4.272 30.479 1.00 87.06 323 GLN A CA 1
ATOM 2571 C C . GLN A 1 323 ? 3.817 -5.517 29.897 1.00 87.06 323 GLN A C 1
ATOM 2573 O O . GLN A 1 323 ? 3.967 -6.615 30.431 1.00 87.06 323 GLN A O 1
ATOM 2578 N N . LEU A 1 324 ? 3.059 -5.362 28.809 1.00 88.25 324 LEU A N 1
ATOM 2579 C CA . LEU A 1 324 ? 2.403 -6.458 28.108 1.00 88.25 324 LEU A CA 1
ATOM 2580 C C . LEU A 1 324 ? 3.286 -6.959 26.960 1.00 88.25 324 LEU A C 1
ATOM 2582 O O . LEU A 1 324 ? 3.990 -6.188 26.312 1.00 88.25 324 LEU A O 1
ATOM 2586 N N . SER A 1 325 ? 3.212 -8.258 26.677 1.00 88.56 325 SER A N 1
ATOM 2587 C CA . SER A 1 325 ? 3.885 -8.871 25.532 1.00 88.56 325 SER A CA 1
ATOM 2588 C C . SER A 1 325 ? 2.979 -9.911 24.884 1.00 88.56 325 SER A C 1
ATOM 2590 O O . SER A 1 325 ? 2.388 -10.750 25.574 1.00 88.56 325 SER A O 1
ATOM 2592 N N . GLY A 1 326 ? 2.835 -9.831 23.558 1.00 89.12 326 GLY A N 1
ATOM 2593 C CA . GLY A 1 326 ? 2.003 -10.746 22.775 1.00 89.12 326 GLY A CA 1
ATOM 2594 C C . GLY A 1 326 ? 0.513 -10.697 23.128 1.00 89.12 326 GLY A C 1
ATOM 2595 O O . GLY A 1 326 ? -0.184 -11.703 22.983 1.00 89.12 326 GLY A O 1
ATOM 2596 N N . LYS A 1 327 ? 0.014 -9.568 23.650 1.00 93.56 327 LYS A N 1
ATOM 2597 C CA . LYS A 1 327 ? -1.396 -9.389 24.025 1.00 93.56 327 LYS A CA 1
ATOM 2598 C C . LYS A 1 327 ? -2.156 -8.540 23.014 1.00 93.56 327 LYS A C 1
ATOM 2600 O O . LYS A 1 327 ? -1.582 -7.751 22.269 1.00 93.56 327 LYS A O 1
ATOM 2605 N N . VAL A 1 328 ? -3.478 -8.687 23.038 1.00 95.31 328 VAL A N 1
ATOM 2606 C CA . VAL A 1 328 ? -4.407 -7.763 22.384 1.00 95.31 328 VAL A CA 1
ATOM 2607 C C . VAL A 1 328 ? -4.855 -6.741 23.424 1.00 95.31 328 VAL A C 1
ATOM 2609 O O . VAL A 1 328 ? -5.352 -7.121 24.486 1.00 95.31 328 VAL A O 1
ATOM 2612 N N . VAL A 1 329 ? -4.683 -5.456 23.130 1.00 95.50 329 VAL A N 1
ATOM 2613 C CA . VAL A 1 329 ? -5.056 -4.348 24.015 1.00 95.50 329 VAL A CA 1
ATOM 2614 C C . VAL A 1 329 ? -6.097 -3.486 23.323 1.00 95.50 329 VAL A C 1
ATOM 2616 O O . VAL A 1 329 ? -5.868 -2.982 22.227 1.00 95.50 329 VAL A O 1
ATOM 2619 N N . VAL A 1 330 ? -7.239 -3.289 23.970 1.00 96.25 330 VAL A N 1
ATOM 2620 C CA . VAL A 1 330 ? -8.294 -2.397 23.486 1.00 96.25 330 VAL A CA 1
ATOM 2621 C C . VAL A 1 330 ? -8.262 -1.110 24.291 1.00 96.25 330 VAL A C 1
ATOM 2623 O O . VAL A 1 330 ? -8.304 -1.139 25.516 1.00 96.25 330 VAL A O 1
ATOM 2626 N N . VAL A 1 331 ? -8.209 0.022 23.600 1.00 95.19 331 VAL A N 1
ATOM 2627 C CA . VAL A 1 331 ? -8.212 1.360 24.189 1.00 95.19 331 VAL A CA 1
ATOM 2628 C C . VAL A 1 331 ? -9.467 2.084 23.718 1.00 95.19 331 VAL A C 1
ATOM 2630 O O . VAL A 1 331 ? -9.554 2.518 22.566 1.00 95.19 331 VAL A O 1
ATOM 2633 N N . TYR A 1 332 ? -10.453 2.209 24.602 1.00 95.75 332 TYR A N 1
ATOM 2634 C CA . TYR A 1 332 ? -11.684 2.936 24.311 1.00 95.75 332 TYR A CA 1
ATOM 2635 C C . TYR A 1 332 ? -11.511 4.431 24.564 1.00 95.75 332 TYR A C 1
ATOM 2637 O O . TYR A 1 332 ? -11.011 4.840 25.614 1.00 95.75 332 TYR A O 1
ATOM 2645 N N . TYR A 1 333 ? -11.962 5.252 23.618 1.00 94.75 333 TYR A N 1
ATOM 2646 C CA . TYR A 1 333 ? -11.928 6.706 23.743 1.00 94.75 333 TYR A CA 1
ATOM 2647 C C . TYR A 1 333 ? -13.204 7.347 23.199 1.00 94.75 333 TYR A C 1
ATOM 2649 O O . TYR A 1 333 ? -13.854 6.839 22.285 1.00 94.75 333 TYR A O 1
ATOM 2657 N N . LYS A 1 334 ? -13.559 8.506 23.751 1.00 94.56 334 LYS A N 1
ATOM 2658 C CA . LYS A 1 334 ? -14.699 9.301 23.294 1.00 94.56 334 LYS A CA 1
ATOM 2659 C C . LYS A 1 334 ? -14.214 10.427 22.398 1.00 94.56 334 LYS A C 1
ATOM 2661 O O . LYS A 1 334 ? -13.317 11.169 22.794 1.00 94.56 334 LYS A O 1
ATOM 2666 N N . GLU A 1 335 ? -14.813 10.592 21.223 1.00 93.69 335 GLU A N 1
ATOM 2667 C CA . GLU A 1 335 ? -14.473 11.702 20.329 1.00 93.69 335 GLU A CA 1
ATOM 2668 C C . GLU A 1 335 ? -15.227 12.999 20.682 1.00 93.69 335 GLU A C 1
ATOM 2670 O O . GLU A 1 335 ? -16.315 12.988 21.269 1.00 93.69 335 GLU A O 1
ATOM 2675 N N . ASN A 1 336 ? -14.646 14.145 20.320 1.00 86.62 336 ASN A N 1
ATOM 2676 C CA . ASN A 1 336 ? -15.296 15.443 20.436 1.00 86.62 3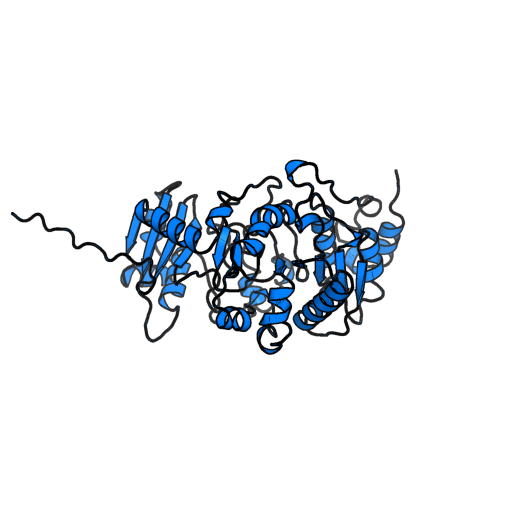36 ASN A CA 1
ATOM 2677 C C . ASN A 1 336 ? -16.357 15.610 19.332 1.00 86.62 336 ASN A C 1
ATOM 2679 O O . ASN A 1 336 ? -16.032 15.658 18.146 1.00 86.62 336 ASN A O 1
ATOM 2683 N N . LYS A 1 337 ? -17.629 15.770 19.726 1.00 85.25 337 LYS A N 1
ATOM 2684 C CA . LYS A 1 337 ? -18.756 15.936 18.788 1.00 85.25 337 LYS A CA 1
ATOM 2685 C C . LYS A 1 337 ? -18.579 17.116 17.824 1.00 85.25 337 LYS A C 1
ATOM 2687 O O . LYS A 1 337 ? -18.995 17.017 16.677 1.00 85.25 337 LYS A O 1
ATOM 2692 N N . SER A 1 338 ? -17.968 18.209 18.277 1.00 88.38 338 SER A N 1
ATOM 2693 C CA . SER A 1 338 ? -17.808 19.438 17.489 1.00 88.38 338 SER A CA 1
ATOM 2694 C C . SER A 1 338 ? -16.524 19.458 16.659 1.00 88.38 338 SER A C 1
ATOM 2696 O O . SER A 1 338 ? -16.353 20.336 15.817 1.00 88.38 338 SER A O 1
ATOM 2698 N N . ARG A 1 339 ? -15.586 18.534 16.910 1.00 87.75 339 ARG A N 1
ATOM 2699 C CA . ARG A 1 339 ? -14.283 18.477 16.234 1.00 87.75 339 ARG A CA 1
ATOM 2700 C C . ARG A 1 339 ? -13.933 17.024 15.889 1.00 87.75 339 ARG A C 1
ATOM 2702 O O . ARG A 1 339 ? -13.312 16.349 16.710 1.00 87.75 339 ARG A O 1
ATOM 2709 N N . PRO A 1 340 ? -14.302 16.542 14.688 1.00 88.19 340 PRO A N 1
ATOM 2710 C CA . PRO A 1 340 ? -13.998 15.182 14.256 1.00 88.19 340 PRO A CA 1
ATOM 2711 C C . PRO A 1 340 ? -12.502 14.861 14.359 1.00 88.19 340 PRO A C 1
ATOM 2713 O O . PRO A 1 340 ? -11.660 15.683 13.995 1.00 88.19 340 PRO A O 1
ATOM 2716 N N . PHE A 1 341 ? -12.184 13.653 14.829 1.00 91.69 341 PHE A N 1
ATOM 2717 C CA . PHE A 1 341 ? -10.818 13.137 14.997 1.00 91.69 341 PHE A CA 1
ATOM 2718 C C . PHE A 1 341 ? -9.912 13.934 15.954 1.00 91.69 341 PHE A C 1
ATOM 2720 O O . PHE A 1 341 ? -8.697 13.722 15.962 1.00 91.69 341 PHE A O 1
ATOM 2727 N N . HIS A 1 342 ? -10.449 14.863 16.749 1.00 93.25 342 HIS A N 1
ATOM 2728 C CA . HIS A 1 342 ? -9.644 15.696 17.638 1.00 93.25 342 HIS A CA 1
ATOM 2729 C C . HIS A 1 342 ? -8.964 14.883 18.743 1.00 93.25 342 HIS A C 1
ATOM 2731 O O . HIS A 1 342 ? -7.740 14.924 18.879 1.00 93.25 342 HIS A O 1
ATOM 2737 N N . ASN A 1 343 ? -9.746 14.117 19.501 1.00 94.00 343 ASN A N 1
ATOM 2738 C CA . ASN A 1 343 ? -9.241 13.265 20.568 1.00 94.00 343 ASN A CA 1
ATOM 2739 C C . ASN A 1 343 ? -8.445 12.100 19.989 1.00 94.00 343 ASN A C 1
ATOM 2741 O O . ASN A 1 343 ? -7.413 11.753 20.554 1.00 94.00 343 ASN A O 1
ATOM 2745 N N . PHE A 1 344 ? -8.840 11.566 18.828 1.00 94.69 344 PHE A N 1
ATOM 2746 C CA . PHE A 1 344 ? -8.036 10.573 18.118 1.00 94.69 344 PHE A CA 1
ATOM 2747 C C . PHE A 1 344 ? -6.615 11.081 17.821 1.00 94.69 344 PHE A C 1
ATOM 2749 O O . PHE A 1 344 ? -5.636 10.418 18.157 1.00 94.69 344 PHE A O 1
ATOM 2756 N N . ARG A 1 345 ? -6.475 12.295 17.268 1.00 93.50 345 ARG A N 1
ATOM 2757 C CA . ARG A 1 345 ? -5.165 12.914 16.991 1.00 93.50 345 ARG A CA 1
ATOM 2758 C C . ARG A 1 345 ? -4.319 13.139 18.236 1.00 93.50 345 ARG A C 1
ATOM 2760 O O . ARG A 1 345 ? -3.097 13.111 18.149 1.00 93.50 345 ARG A O 1
ATOM 2767 N N . ILE A 1 346 ? -4.951 13.406 19.372 1.00 92.44 346 ILE A N 1
ATOM 2768 C CA . ILE A 1 346 ? -4.252 13.532 20.650 1.00 92.44 346 ILE A CA 1
ATOM 2769 C C . ILE A 1 346 ? -3.815 12.152 21.144 1.00 92.44 346 ILE A C 1
ATOM 2771 O O . ILE A 1 346 ? -2.669 11.989 21.554 1.00 92.44 346 ILE A O 1
ATOM 2775 N N . LEU A 1 347 ? -4.696 11.156 21.061 1.00 92.81 347 LEU A N 1
ATOM 2776 C CA . LEU A 1 347 ? -4.444 9.798 21.526 1.00 92.81 347 LEU A CA 1
ATOM 2777 C C . LEU A 1 347 ? -3.295 9.132 20.765 1.00 92.81 347 LEU A C 1
ATOM 2779 O O . LEU A 1 347 ? -2.432 8.527 21.390 1.00 92.81 347 LEU A O 1
ATOM 2783 N N . VAL A 1 348 ? -3.215 9.279 19.440 1.00 92.06 348 VAL A N 1
ATOM 2784 C CA . VAL A 1 348 ? -2.125 8.667 18.653 1.00 92.06 348 VAL A CA 1
ATOM 2785 C C . VAL A 1 348 ? -0.735 9.198 19.035 1.00 92.06 348 VAL A C 1
ATOM 2787 O O . VAL A 1 348 ? 0.249 8.469 18.921 1.00 92.06 348 VAL A O 1
ATOM 2790 N N . LYS A 1 349 ? -0.640 10.409 19.609 1.00 90.50 349 LYS A N 1
ATOM 2791 C CA . LYS A 1 349 ? 0.629 10.935 20.147 1.00 90.50 349 LYS A CA 1
ATOM 2792 C C . LYS A 1 349 ? 1.164 10.104 21.305 1.00 90.50 349 LYS A C 1
ATOM 2794 O O . LYS A 1 349 ? 2.378 10.015 21.460 1.00 90.50 349 LYS A O 1
ATOM 2799 N N . CYS A 1 350 ? 0.292 9.438 22.070 1.00 88.69 350 CYS A N 1
ATOM 2800 C CA . CYS A 1 350 ? 0.742 8.492 23.088 1.00 88.69 350 CYS A CA 1
ATOM 2801 C C . CYS A 1 350 ? 1.588 7.356 22.486 1.00 88.69 350 CYS A C 1
ATOM 2803 O O . CYS A 1 350 ? 2.441 6.791 23.163 1.00 88.69 350 CYS A O 1
ATOM 2805 N N . PHE A 1 351 ? 1.409 7.062 21.200 1.00 88.19 351 PHE A N 1
ATOM 2806 C CA . PHE A 1 351 ? 2.135 6.021 20.491 1.00 88.19 351 PHE A CA 1
ATOM 2807 C C . PHE A 1 351 ? 3.331 6.549 19.692 1.00 88.19 351 PHE A C 1
ATOM 2809 O O . PHE A 1 351 ? 3.927 5.767 18.961 1.00 88.19 351 PHE A O 1
ATOM 2816 N N . ASN A 1 352 ? 3.715 7.822 19.867 1.00 86.06 352 ASN A N 1
ATOM 2817 C CA . ASN A 1 352 ? 4.744 8.518 19.078 1.00 86.06 352 ASN A CA 1
ATOM 2818 C C . ASN A 1 352 ? 4.360 8.691 17.600 1.00 86.06 352 ASN A C 1
ATOM 2820 O O . ASN A 1 352 ? 5.218 8.834 16.732 1.00 86.06 352 ASN A O 1
ATOM 2824 N N . MET A 1 353 ? 3.058 8.704 17.318 1.00 87.94 353 MET A N 1
ATOM 2825 C CA . MET A 1 353 ? 2.530 8.959 15.987 1.00 87.94 353 MET A CA 1
ATOM 2826 C C . MET A 1 353 ? 2.018 10.387 15.885 1.00 87.94 353 MET A C 1
ATOM 2828 O O . MET A 1 353 ? 1.385 10.911 16.807 1.00 87.94 353 MET A O 1
ATOM 2832 N N . ILE A 1 354 ? 2.242 11.000 14.729 1.00 84.19 354 ILE A N 1
ATOM 2833 C CA . ILE A 1 354 ? 1.698 12.309 14.392 1.00 84.19 354 ILE A CA 1
ATOM 2834 C C . ILE A 1 354 ? 0.951 12.156 13.078 1.00 84.19 354 ILE A C 1
ATOM 2836 O O . ILE A 1 354 ? 1.506 11.696 12.089 1.00 84.19 354 ILE A O 1
ATOM 2840 N N . ILE A 1 355 ? -0.320 12.548 13.076 1.00 88.12 355 ILE A N 1
ATOM 2841 C CA . ILE A 1 355 ? -1.111 12.611 11.850 1.00 88.12 355 ILE A CA 1
ATOM 2842 C C . ILE A 1 355 ? -1.229 14.086 11.468 1.00 88.12 355 ILE A C 1
ATOM 2844 O O . ILE A 1 355 ? -1.753 14.861 12.282 1.00 88.12 355 ILE A O 1
ATOM 2848 N N . PRO A 1 356 ? -0.769 14.479 10.267 1.00 85.56 356 PRO A N 1
ATOM 2849 C CA . PRO A 1 356 ? -0.899 15.838 9.756 1.00 85.56 356 PRO A CA 1
ATOM 2850 C C . PRO A 1 356 ? -2.310 16.403 9.916 1.00 85.56 356 PRO A C 1
ATOM 2852 O O . PRO A 1 356 ? -3.308 15.692 9.761 1.00 85.56 356 PRO A O 1
ATOM 2855 N N . LYS A 1 357 ? -2.406 17.700 10.231 1.00 82.44 357 LYS A N 1
ATOM 2856 C CA . LYS A 1 357 ? -3.702 18.359 10.468 1.00 82.44 357 LYS A CA 1
ATOM 2857 C C . LYS A 1 357 ? -4.588 18.313 9.225 1.00 82.44 357 LYS A C 1
ATOM 2859 O O . LYS A 1 357 ? -5.777 18.018 9.354 1.00 82.44 357 LYS A O 1
ATOM 2864 N N . ASP A 1 358 ? -3.973 18.511 8.064 1.00 80.75 358 ASP A N 1
ATOM 2865 C CA . ASP A 1 358 ? -4.641 18.645 6.768 1.00 80.75 358 ASP A CA 1
ATOM 2866 C C . ASP A 1 358 ? -5.008 17.294 6.131 1.00 80.75 358 ASP A C 1
ATOM 2868 O O . ASP A 1 358 ? -5.704 17.245 5.120 1.00 80.75 358 ASP A O 1
ATOM 2872 N N . ILE A 1 359 ? -4.606 16.176 6.750 1.00 84.19 359 ILE A N 1
ATOM 2873 C CA . ILE A 1 359 ? -4.881 14.825 6.251 1.00 84.19 359 ILE A CA 1
ATOM 2874 C C . ILE A 1 359 ? -5.880 14.135 7.163 1.00 84.19 359 ILE A C 1
ATOM 2876 O O . ILE A 1 359 ? -5.630 13.942 8.354 1.00 84.19 359 ILE A O 1
ATOM 2880 N N . LYS A 1 360 ? -7.010 13.690 6.613 1.00 86.94 360 LYS A N 1
ATOM 2881 C CA . LYS A 1 360 ? -7.950 12.840 7.357 1.00 86.94 360 LYS A CA 1
ATOM 2882 C C . LYS A 1 360 ? -7.241 11.555 7.818 1.00 86.94 360 LYS A C 1
ATOM 2884 O O . LYS A 1 360 ? -6.537 10.957 7.008 1.00 86.94 360 LYS A O 1
ATOM 2889 N N . PRO A 1 361 ? -7.405 11.116 9.082 1.00 90.62 361 PRO A N 1
ATOM 2890 C CA . PRO A 1 361 ? -6.868 9.836 9.536 1.00 90.62 361 PRO A CA 1
ATOM 2891 C C . PRO A 1 361 ? -7.171 8.687 8.580 1.00 90.62 361 PRO A C 1
ATOM 2893 O O . PRO A 1 361 ? -8.324 8.484 8.216 1.00 90.62 361 PRO A O 1
ATOM 2896 N N . GLN A 1 362 ? -6.145 7.926 8.211 1.00 91.19 362 GLN A N 1
ATOM 2897 C CA . GLN A 1 362 ? -6.272 6.776 7.317 1.00 91.19 362 GLN A CA 1
ATOM 2898 C C . GLN A 1 362 ? -6.145 5.463 8.099 1.00 91.19 362 GLN A C 1
ATOM 2900 O O . GLN A 1 362 ? -5.687 5.464 9.241 1.00 91.19 362 GLN A O 1
ATOM 2905 N N . GLY A 1 363 ? -6.537 4.335 7.499 1.00 91.62 363 GLY A N 1
ATOM 2906 C CA . GLY A 1 363 ? -6.450 3.013 8.141 1.00 91.62 363 GLY A CA 1
ATOM 2907 C C . GLY A 1 363 ? -7.549 2.725 9.171 1.00 91.62 363 GLY A C 1
ATOM 2908 O O . GLY A 1 363 ? -7.463 1.746 9.904 1.00 91.62 363 GLY A O 1
ATOM 2909 N N . ILE A 1 364 ? -8.578 3.575 9.249 1.00 94.25 364 ILE A N 1
ATOM 2910 C CA . ILE A 1 364 ? -9.739 3.375 10.126 1.00 94.25 364 ILE A CA 1
ATOM 2911 C C . ILE A 1 364 ? -10.755 2.442 9.457 1.00 94.25 364 ILE A C 1
ATOM 2913 O O . ILE A 1 364 ? -11.018 2.569 8.260 1.00 94.25 364 ILE A O 1
ATOM 2917 N N . TYR A 1 365 ? -11.358 1.556 10.250 1.00 95.50 365 TYR A N 1
ATOM 2918 C CA . TYR A 1 365 ? -12.478 0.693 9.876 1.00 95.50 365 TYR A CA 1
ATOM 2919 C C . TYR A 1 365 ? -13.578 0.789 10.931 1.00 95.50 365 TYR A C 1
ATOM 2921 O O . TYR A 1 365 ? -13.344 0.427 12.079 1.00 95.50 365 TYR A O 1
ATOM 2929 N N . GLN A 1 366 ? -14.768 1.292 10.586 1.00 95.06 366 GLN A N 1
ATOM 2930 C CA . GLN A 1 366 ? -15.894 1.446 11.522 1.00 95.06 366 GLN A CA 1
ATOM 2931 C C . GLN A 1 366 ? -15.499 2.126 12.850 1.00 95.06 366 GLN A C 1
ATOM 2933 O O . GLN A 1 366 ? -15.882 1.695 13.942 1.00 95.06 366 GLN A O 1
ATOM 2938 N N . LYS A 1 367 ? -14.706 3.204 12.750 1.00 95.62 367 LYS A N 1
ATOM 2939 C CA . LYS A 1 367 ? -14.145 3.971 13.885 1.00 95.62 367 LYS A CA 1
ATOM 2940 C C . LYS A 1 367 ? -13.257 3.160 14.842 1.00 95.62 367 LYS A C 1
ATOM 2942 O O . LYS A 1 367 ? -13.080 3.532 16.002 1.00 95.62 367 LYS A O 1
ATOM 2947 N N . LEU A 1 368 ? -12.700 2.062 14.346 1.00 97.25 368 LEU A N 1
ATOM 2948 C CA . LEU A 1 368 ? -11.649 1.290 14.984 1.00 97.25 368 LEU A CA 1
ATOM 2949 C C . LEU A 1 368 ? -10.348 1.502 14.209 1.00 97.25 368 LEU A C 1
ATOM 2951 O O . LEU A 1 368 ? -10.321 1.458 12.978 1.00 97.25 368 LEU A O 1
ATOM 2955 N N . PHE A 1 369 ? -9.274 1.743 14.947 1.00 97.38 369 PHE A N 1
ATOM 2956 C CA . PHE A 1 369 ? -7.925 1.911 14.430 1.00 97.38 369 PHE A CA 1
ATOM 2957 C C . PHE A 1 369 ? -7.020 0.828 15.012 1.00 97.38 369 PHE A C 1
ATOM 2959 O O . PHE A 1 369 ? -7.088 0.559 16.211 1.00 97.38 369 PHE A O 1
ATOM 2966 N N . ARG A 1 370 ? -6.181 0.208 14.178 1.00 96.56 370 ARG A N 1
ATOM 2967 C CA . ARG A 1 370 ? -5.269 -0.867 14.593 1.00 96.56 370 ARG A CA 1
ATOM 2968 C C . ARG A 1 370 ? -3.822 -0.455 14.394 1.00 96.56 370 ARG A C 1
ATOM 2970 O O . ARG A 1 370 ? -3.498 0.187 13.400 1.00 96.56 370 ARG A O 1
ATOM 2977 N N . LEU A 1 371 ? -2.977 -0.858 15.333 1.00 95.38 371 LEU A N 1
ATOM 2978 C CA . LEU A 1 371 ? -1.525 -0.723 15.262 1.00 95.38 371 LEU A CA 1
ATOM 2979 C C . LEU A 1 371 ? -0.868 -1.856 16.057 1.00 95.38 371 LEU A C 1
ATOM 2981 O O . LEU A 1 371 ? -1.521 -2.476 16.901 1.00 95.38 371 LEU A O 1
ATOM 2985 N N . THR A 1 372 ? 0.423 -2.096 15.844 1.00 94.12 372 THR A N 1
ATOM 2986 C CA . THR A 1 372 ? 1.193 -3.046 16.662 1.00 94.12 372 THR A CA 1
ATOM 2987 C C . THR A 1 372 ? 2.334 -2.348 17.379 1.00 94.12 372 THR A C 1
ATOM 2989 O O . THR A 1 372 ? 3.114 -1.654 16.739 1.00 94.12 372 THR A O 1
ATOM 2992 N N . LYS A 1 373 ? 2.492 -2.558 18.686 1.00 90.12 373 LYS A N 1
ATOM 2993 C CA . LYS A 1 373 ? 3.600 -1.974 19.460 1.00 90.12 373 LYS A CA 1
ATOM 2994 C C . LYS A 1 373 ? 4.146 -2.998 20.440 1.00 90.12 373 LYS A C 1
ATOM 2996 O O . LYS A 1 373 ? 3.384 -3.584 21.206 1.00 90.12 373 LYS A O 1
ATOM 3001 N N . ASN A 1 374 ? 5.462 -3.210 20.419 1.00 86.50 374 ASN A N 1
ATOM 3002 C CA . ASN A 1 374 ? 6.164 -4.163 21.289 1.00 86.50 374 ASN A CA 1
ATOM 3003 C C . ASN A 1 374 ? 5.556 -5.582 21.249 1.00 86.50 374 ASN A C 1
ATOM 3005 O O . ASN A 1 374 ? 5.345 -6.210 22.282 1.00 86.50 374 ASN A O 1
ATOM 3009 N N . GLY A 1 375 ? 5.195 -6.062 20.054 1.00 88.12 375 GLY A N 1
ATOM 3010 C CA . GLY A 1 375 ? 4.560 -7.373 19.865 1.00 88.12 375 GLY A CA 1
ATOM 3011 C C . GLY A 1 375 ? 3.089 -7.461 20.298 1.00 88.12 375 GLY A C 1
ATOM 3012 O O . GLY A 1 375 ? 2.485 -8.521 20.154 1.00 88.12 375 GLY A O 1
ATOM 3013 N N . ASN A 1 376 ? 2.495 -6.376 20.803 1.00 93.38 376 ASN A N 1
ATOM 3014 C CA . ASN A 1 376 ? 1.074 -6.312 21.139 1.00 93.38 376 ASN A CA 1
ATOM 3015 C C . ASN A 1 376 ? 0.251 -5.781 19.961 1.00 93.38 376 ASN A C 1
ATOM 3017 O O . ASN A 1 376 ? 0.676 -4.846 19.280 1.00 93.38 376 ASN A O 1
ATOM 3021 N N . GLU A 1 377 ? -0.952 -6.322 19.769 1.00 95.44 377 GLU A N 1
ATOM 3022 C CA . GLU A 1 377 ? -1.958 -5.769 18.856 1.00 95.44 377 GLU A CA 1
ATOM 3023 C C . GLU A 1 377 ? -2.824 -4.759 19.621 1.00 95.44 377 GLU A C 1
ATOM 3025 O O . GLU A 1 377 ? -3.460 -5.109 20.615 1.00 95.44 377 GLU A O 1
ATOM 3030 N N . ILE A 1 378 ? -2.858 -3.505 19.176 1.00 95.88 378 ILE A N 1
ATOM 3031 C CA . ILE A 1 378 ? -3.578 -2.420 19.852 1.00 95.88 378 ILE A CA 1
ATOM 3032 C C . ILE A 1 378 ? -4.748 -1.967 18.985 1.00 95.88 378 ILE A C 1
ATOM 3034 O O . ILE A 1 378 ? -4.582 -1.642 17.809 1.00 95.88 378 ILE A O 1
ATOM 3038 N N . LEU A 1 379 ? -5.937 -1.938 19.584 1.00 97.31 379 LEU A N 1
ATOM 3039 C CA . LEU A 1 379 ? -7.184 -1.505 18.965 1.00 97.31 379 LEU A CA 1
ATOM 3040 C C . LEU A 1 379 ? -7.647 -0.222 19.659 1.00 97.31 379 LEU A C 1
ATOM 3042 O O . LEU A 1 379 ? -8.080 -0.263 20.809 1.00 97.31 379 LEU A O 1
ATOM 3046 N N . LEU A 1 380 ? -7.584 0.916 18.970 1.00 97.12 380 LEU A N 1
ATOM 3047 C CA . LEU A 1 380 ? -8.190 2.162 19.444 1.00 97.12 380 LEU A CA 1
ATOM 3048 C C . LEU A 1 380 ? -9.633 2.203 18.941 1.00 97.12 380 LEU A C 1
ATOM 3050 O O . LEU A 1 380 ? -9.860 2.214 17.730 1.00 97.12 380 LEU A O 1
ATOM 3054 N N . ILE A 1 381 ? -10.604 2.196 19.853 1.00 97.50 381 ILE A N 1
ATOM 3055 C CA . ILE A 1 381 ? -12.026 2.070 19.512 1.00 97.50 381 ILE A CA 1
ATOM 3056 C C . ILE A 1 381 ? -12.791 3.286 20.027 1.00 97.50 381 ILE A C 1
ATOM 3058 O O . ILE A 1 381 ? -12.834 3.559 21.227 1.00 97.50 381 ILE A O 1
ATOM 3062 N N . GLU A 1 382 ? -13.415 4.013 19.106 1.00 96.50 382 GLU A N 1
ATOM 3063 C CA . GLU A 1 382 ? -14.244 5.168 19.445 1.00 96.50 382 GLU A CA 1
ATOM 3064 C C . GLU A 1 382 ? -15.597 4.732 20.041 1.00 96.50 382 GLU A C 1
ATOM 3066 O O . GLU A 1 382 ? -16.149 3.703 19.657 1.00 96.50 382 GLU A O 1
ATOM 3071 N N . HIS A 1 383 ? -16.170 5.518 20.957 1.00 95.19 383 HIS A N 1
ATOM 3072 C CA . HIS A 1 383 ? -17.436 5.196 21.638 1.00 95.19 383 HIS A CA 1
ATOM 3073 C C . HIS A 1 383 ? -18.639 4.974 20.710 1.00 95.19 383 HIS A C 1
ATOM 3075 O O . HIS A 1 383 ? -19.535 4.207 21.049 1.00 95.19 383 HIS A O 1
ATOM 3081 N N . ALA A 1 384 ? -18.698 5.639 19.560 1.00 94.88 384 ALA A N 1
ATOM 3082 C CA . ALA A 1 384 ? -19.738 5.429 18.561 1.00 94.88 384 ALA A CA 1
ATOM 3083 C C . ALA A 1 384 ? -19.328 4.414 17.477 1.00 94.88 384 ALA A C 1
ATOM 3085 O O . ALA A 1 384 ? -19.944 4.391 16.405 1.00 94.88 384 ALA A O 1
ATOM 3086 N N . SER A 1 385 ? -18.290 3.606 17.720 1.00 96.62 385 SER A N 1
ATOM 3087 C CA . SER A 1 385 ? -17.995 2.385 16.965 1.00 96.62 385 SER A CA 1
ATOM 3088 C C . SER A 1 385 ? -18.976 1.270 17.355 1.00 96.62 385 SER A C 1
ATOM 3090 O O . SER A 1 385 ? -19.302 1.142 18.536 1.00 96.62 385 SER A O 1
ATOM 3092 N N . PRO A 1 386 ? -19.393 0.394 16.420 1.00 96.25 386 PRO A N 1
ATOM 3093 C CA . PRO A 1 386 ? -20.166 -0.805 16.762 1.00 96.25 386 PRO A CA 1
ATOM 3094 C C . PRO A 1 386 ? -19.397 -1.796 17.650 1.00 96.25 386 PRO A C 1
ATOM 3096 O O . PRO A 1 386 ? -19.991 -2.717 18.202 1.00 96.25 386 PRO A O 1
ATOM 3099 N N . PHE A 1 387 ? -18.082 -1.617 17.795 1.00 96.50 387 PHE A N 1
ATOM 3100 C CA . PHE A 1 387 ? -17.227 -2.446 18.638 1.00 96.50 387 PHE A CA 1
ATOM 3101 C C . PHE A 1 387 ? -17.091 -1.931 20.076 1.00 96.50 387 PHE A C 1
ATOM 3103 O O . PHE A 1 387 ? -16.433 -2.579 20.891 1.00 96.50 387 PHE A O 1
ATOM 3110 N N . PHE A 1 388 ? -17.679 -0.775 20.402 1.00 94.81 388 PHE A N 1
ATOM 3111 C CA . PHE A 1 388 ? -17.612 -0.224 21.750 1.00 94.81 388 PHE A CA 1
ATOM 3112 C C . PHE A 1 388 ? -18.367 -1.109 22.747 1.00 94.81 388 PHE A C 1
ATOM 3114 O O . PHE A 1 388 ? -19.537 -1.440 22.552 1.00 94.81 388 PHE A O 1
ATOM 3121 N N . LYS A 1 389 ? -17.702 -1.450 23.853 1.00 86.31 389 LYS A N 1
ATOM 3122 C CA . LYS A 1 389 ? -18.329 -2.084 25.014 1.00 86.31 389 LYS A CA 1
ATOM 3123 C C . LYS A 1 389 ? -18.249 -1.114 26.189 1.00 86.31 389 LYS A C 1
ATOM 3125 O O . LYS A 1 389 ? -17.141 -0.703 26.531 1.00 86.31 389 LYS A O 1
ATOM 3130 N N . PRO A 1 390 ? -19.380 -0.730 26.805 1.00 76.50 390 PRO A N 1
ATOM 3131 C CA . PRO A 1 390 ? -19.346 0.127 27.976 1.00 76.50 390 PRO A CA 1
ATOM 3132 C C . PRO A 1 390 ? -18.645 -0.593 29.127 1.00 76.50 390 PRO A C 1
ATOM 3134 O O . PRO A 1 390 ? -18.743 -1.816 29.267 1.00 76.50 390 PRO A O 1
ATOM 3137 N N . GLN A 1 391 ? -17.974 0.181 29.978 1.00 70.50 391 GLN A N 1
ATOM 3138 C CA . GLN A 1 391 ? -17.463 -0.337 31.235 1.00 70.50 391 GLN A CA 1
ATOM 3139 C C . GLN A 1 391 ? -18.659 -0.860 32.032 1.00 70.50 391 GLN A C 1
ATOM 3141 O O . GLN A 1 391 ? -19.568 -0.096 32.362 1.00 70.50 391 GLN A O 1
ATOM 3146 N N . LEU A 1 392 ? -18.691 -2.170 32.298 1.00 57.41 392 LEU A N 1
ATOM 3147 C CA . LEU A 1 392 ? -19.634 -2.704 33.272 1.00 57.41 392 LEU A CA 1
ATOM 3148 C C . LEU A 1 392 ? -19.349 -1.961 34.581 1.00 57.41 392 LEU A C 1
ATOM 3150 O O . LEU A 1 392 ? -18.180 -1.928 34.987 1.00 57.41 392 LEU A O 1
ATOM 3154 N N . PRO A 1 393 ? -20.353 -1.336 35.224 1.00 45.00 393 PRO A N 1
ATOM 3155 C CA . PRO A 1 393 ? -20.145 -0.816 36.561 1.00 45.00 393 PRO A CA 1
ATOM 3156 C C . PRO A 1 393 ? -19.596 -1.977 37.383 1.00 45.00 393 PRO A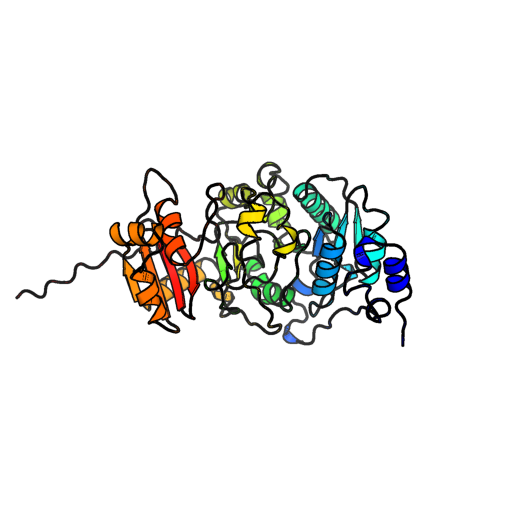 C 1
ATOM 3158 O O . PRO A 1 393 ? -20.146 -3.082 37.326 1.00 45.00 393 PRO A O 1
ATOM 3161 N N . LEU A 1 394 ? -18.474 -1.751 38.075 1.00 40.00 394 LEU A N 1
ATOM 3162 C CA . LEU A 1 394 ? -18.019 -2.659 39.119 1.00 40.00 394 LEU A CA 1
ATOM 3163 C C . LEU A 1 394 ? -19.265 -2.952 39.945 1.00 40.00 394 LEU A C 1
ATOM 3165 O O . LEU A 1 394 ? -19.818 -2.028 40.544 1.00 40.00 394 LEU A O 1
ATOM 3169 N N . LYS A 1 395 ? -19.770 -4.193 39.897 1.00 38.91 395 LYS A N 1
ATOM 3170 C CA . LYS A 1 395 ? -20.780 -4.612 40.857 1.00 38.91 395 LYS A CA 1
ATOM 3171 C C . LYS A 1 395 ? -20.114 -4.365 42.195 1.00 38.91 395 LYS A C 1
ATOM 3173 O O . LYS A 1 395 ? -19.150 -5.041 42.544 1.00 38.91 395 LYS A O 1
ATOM 3178 N N . SER A 1 396 ? -20.568 -3.322 42.874 1.00 39.47 396 SER A N 1
ATOM 3179 C CA . SER A 1 396 ? -20.325 -3.127 44.281 1.00 39.47 396 SER A CA 1
ATOM 3180 C C . SER A 1 396 ? -20.875 -4.385 44.933 1.00 39.47 396 SER A C 1
ATOM 3182 O O . SER A 1 396 ? -22.081 -4.496 45.144 1.00 39.47 396 SER A O 1
ATOM 3184 N N . ASN A 1 397 ? -20.012 -5.372 45.169 1.00 39.62 397 ASN A N 1
ATOM 3185 C CA . ASN A 1 397 ? -20.272 -6.395 46.165 1.00 39.62 397 ASN A CA 1
ATOM 3186 C C . ASN A 1 397 ? -20.260 -5.654 47.504 1.00 39.62 397 ASN A C 1
ATOM 3188 O O . ASN A 1 397 ? -19.249 -5.588 48.194 1.00 39.62 397 ASN A O 1
ATOM 3192 N N . ILE A 1 398 ? -21.378 -4.987 47.775 1.00 43.97 398 ILE A N 1
ATOM 3193 C CA . ILE A 1 398 ? -21.780 -4.473 49.069 1.00 43.97 398 ILE A CA 1
ATOM 3194 C C . ILE A 1 398 ? -23.082 -5.202 49.369 1.00 43.97 398 ILE A C 1
ATOM 3196 O O . ILE A 1 398 ? -24.160 -4.771 48.962 1.00 43.97 398 ILE A O 1
ATOM 3200 N N . SER A 1 399 ? -22.919 -6.346 50.018 1.00 34.28 399 SER A N 1
ATOM 3201 C CA . SER A 1 399 ? -23.734 -6.816 51.137 1.00 34.28 399 SER A CA 1
ATOM 3202 C C . SER A 1 399 ? -23.004 -7.997 51.752 1.00 34.28 399 SER A C 1
ATOM 3204 O O . SER A 1 399 ? -22.880 -9.013 51.027 1.00 34.28 399 SER A O 1
#

Secondary structure (DSSP, 8-state):
----HHHHHHHHH-GGGTTSGGGSTTGGGPPP-PPP---GGGTT-GGGGS-EEEE--S-HHHHHHHHHHHHTSTT--GGGEEEEE-TT-TTTHHHHHHHTT-EEEE---SSHHHHHHHHHHHHHHH-TT--EEEEE-TT-EEPTTHHHHHHHHGGGGGT-TTEEEEES--TT-BTTT---TT-EEEESS---SEEEEEHHHHIIIIIT-GGGGSS-GGGT-HHHHHHHT-EEEEESSBSEE--GGGTTTS-TTSHHHHHHSS-B-B---TTPPPS-GGGGSHHHHHHHHHHHHHTSEEEE--HHHHHHHHHTS--HHHHHHHH--S-EEEEEEPPPTTSTTHHHHHHHHTTT----TTS---SEETTEEEEEETTEEEEEEETTSTT--PPPP------

Sequence (399 aa):
PKQNKMRERLCNNTPELQCEEFCEGTARQEVIYPALLTNRSLIGNPVYSTPIIVVAGKSLPSLVLTLESLIYQPGIHPPSVFILYSHGQEEKVPPLVQLFSFQSLFTNSTSNNDHINAGIKAVKEKFPNKKYIIVIDEGLILSPDFLFYMAQISFIFEKDDSVLAISAWNPNGYKNVSGNPNLAYRSEHFPGLGFMIPFAVFDKYIDKNLSCCSQPTYLGWNQAIQASKGNIIIPDLSRVMRRPLDVLQLNPSDVQFQLFAQERETNIDPAVWIRKPQDLTKERYFQHIVTLIQGSTTLYVSETDLKLCNKGNNNVISVIIQQLSGKVVVVYYKENKSRPFHNFRILVKCFNMIIPKDIKPQGIYQKLFRLTKNGNEILLIEHASPFFKPQLPLKSNIS

InterPro domains:
  IPR004139 Glycosyl transferase, family 13 [PF03071] (125-203)
  IPR029044 Nucleotide-diphospho-sugar transferases [G3DSA:3.90.550.10] (50-244)
  IPR029044 Nucleotide-diphospho-sugar transferases [SSF53448] (50-220)
  IPR052463 O-linked-mannose beta-1,2-N-acetylglucosaminyltransferase [PTHR46396] (3-391)

Radius of gyration: 22.46 Å; chains: 1; bounding box: 56×47×76 Å

pLDDT: mean 90.21, std 10.51, range [34.28, 98.81]

Foldseek 3Di:
DQFPVLLQVLCVVPVLCVPPPCNDDCNSRDAQAAAAQPDPVLPPQLLLVAAEEEEAPDRVSLNLLQLNLQSPQHSHDQARYEYEDEPPCVVRPQSSSVSSSHHYDYDHDDAQQSSVLVVLVVSCVVPVPRFKYKYAYTRKHFANQNSVVCSQQVCLVVVAVLEFKEALDDLQQAPQWFDDQQFKAKWLFQQDRIMMGTVVSCVQQPNVCVPLRRDPRRLTSNVSSVVSVGIYIYGSAGRMARALVVPPPDDCLDPCNLRHVGHGGHHHDNDHHHDPSVCRHDVSVVVVLLVLLVQAAEAEADPVLLVCLQVLPDRPVVVVVLVDAQGEYEYEYEDDPVDPCPSVQSVCSPSVDHDDPPGDDICDDQQWHWTDHRNYIYIYHYCNRPSDDDDDPPPPPDD

Organism: NCBI:txid38151